Protein AF-A0AA86RVJ5-F1 (afdb_monomer)

Mean predicted aligned error: 21.69 Å

Secondary structure (DSSP, 8-state):
-HHHHHHHHHHHHHHHHHHHHHHHHHHHHHHHHHHHHHHHHHHHHHHHHHHHHHHHHHHHHHHHH-TT--SGGGHHHHHHHHHHHHHHHHHHHHHHHHHHHHHHHHHHHHHHHSB-TTT-PBPPHHHHHHHHHHHHHHHHHHHHHHHHHHHHHHHHHHHHHHHHTTHHHHHHHHHIIIIIHHHHHHHHHHHHHHHHHHHHHHHHHHHHHHHHHHHHHHHHHHHHHHHHHHHHHHHHHHHHHHHHHHHTTS---------HHHHHHHHHHHHHHHHHHHHHHHHHHHHHHHHHHHHHHHHHHHHHHHHHHHHHHHHHHHHHHHHHHHHHHHHHHHHHHHHHHHHHHHHHHHHHHHHHHHHHHHHHHHHHHHHHHHHHHHHHHHHHHHHHHHHHHHHHHHHHHTTHHHHHHHHHHHHHHHHHHHHHHHHHHHHHHHHHHHHHHHHHHHHHHHHHHHHHHHHHHHHHHHHHHHHHHHHHHHHHHHTT-HHHHHHHHHHHHHHHHHHHHHHHHHHHHHHHHHHHHHHHHHHTTSTT-TTGGGTTTTSSS----

Foldseek 3Di:
DLVVLVVVLVVLVVVLVVLVVVLVVLVVVLVVLVVVLVVLVVVLVVLVVLLVVLQVVLVVLCCVLDVPDDGDVCLVVVLVVLVVQLVVLVVVLVVLVVVLVVLVVQLVCCVPPQAGPPPRHHHDPVRSVVSNVVSVVSNVVSVVVSVVSVVSNVVSVVSSVSSVVSVVSSVVSCCSVPPVSVVSVVVSVVSVVVSVVSVVVSVVSVVVSVVSVVVSVVSVVVNVVVVVVVVVVVVVVVVVVVVVVVVVPPPDDDDDDDDDVCCVVCVVVVVVVVVVVVVVVVVVVVVVVVVVVVVVVVVVVVVVVVVVVVVVVVVVVVVVVVVVVVVVVVVVVVVVVVVVVVVVVVVVVVVVVVVVVVVVVVVVVVVVVVVVVVVVVVVVVVVVVVVVVVVVVVVVVVCVVVVVVVVVVVVVVVVVVVVVVVVVVVVVVVVVVVVVVVVVVVVVVVVVVVVVVVVVVVVVVVVVVVVVVVVVVVVVVVVCVVVVHPVRVVVVVVVVVVVVVVVVVVVVVVVVVVVVVVVVVVVVVPPVPDPPPPPPVPVVVPPPVPDDD

pLDDT: mean 85.98, std 12.73, range [36.84, 97.69]

Organism: NCBI:txid92480

Solvent-accessible surface area (backbone atoms only — not comparable to full-atom values): 29505 Å² total; per-residue (Å²): 113,64,70,59,53,56,50,48,52,53,51,44,48,52,50,43,52,51,45,51,50,53,43,55,52,42,50,49,52,40,52,51,42,53,52,51,48,51,52,48,51,52,49,49,54,49,52,53,51,49,41,52,52,46,49,52,51,52,40,53,50,42,40,74,76,35,82,83,58,81,55,72,88,45,48,66,59,51,46,51,54,33,46,52,51,21,51,54,32,44,50,53,33,52,53,53,51,55,57,50,66,47,39,61,58,44,44,52,45,32,73,75,67,42,24,39,80,87,75,65,47,73,48,52,77,71,54,45,54,52,47,43,53,49,40,53,54,49,43,57,56,47,51,56,53,44,53,52,35,49,51,52,24,49,50,31,43,52,54,30,52,61,50,56,66,45,46,65,58,49,52,51,37,50,44,40,67,72,45,51,49,56,50,52,52,50,52,46,48,52,50,49,54,53,35,51,56,46,44,52,53,39,51,53,46,50,53,52,47,52,51,46,48,52,53,40,55,54,53,58,64,48,49,61,61,45,56,51,49,55,51,52,51,52,55,50,56,58,51,51,57,57,51,57,68,55,60,75,74,70,81,85,83,91,87,83,91,78,59,72,68,63,45,49,53,51,46,53,51,50,46,54,51,45,55,52,50,47,53,52,49,52,51,50,52,49,52,48,52,51,53,53,50,50,51,50,52,50,50,54,52,50,53,51,53,52,50,52,50,52,53,51,50,53,50,51,56,50,49,53,54,52,50,55,50,51,52,52,53,49,51,52,50,54,51,50,58,50,49,52,49,52,52,53,62,59,44,50,58,52,52,55,49,51,52,50,52,52,51,53,50,52,51,50,52,53,52,51,50,49,54,50,52,52,52,52,50,51,52,51,51,52,49,54,51,49,53,52,51,49,55,51,50,51,52,52,47,50,44,59,76,66,37,49,68,59,56,49,50,54,51,51,52,52,48,54,51,52,51,52,50,51,53,51,52,52,51,52,50,51,50,52,51,52,50,51,50,54,50,51,54,52,52,53,51,48,53,53,50,50,51,55,50,52,52,50,51,50,50,52,51,54,48,50,53,50,52,50,53,49,50,51,49,51,51,52,50,50,50,41,53,73,69,54,30,73,70,46,54,48,49,50,54,47,49,56,52,54,50,53,55,46,54,53,48,51,54,54,45,51,52,50,52,52,57,50,53,56,49,57,58,58,56,60,66,59,66,78,69,55,90,86,71,79,78,63,84,67,66,68,75,73,74,72,84,79,79,80,134

Structure (mmCIF, N/CA/C/O backbone):
data_AF-A0AA86RVJ5-F1
#
_entry.id   AF-A0AA86RVJ5-F1
#
loop_
_atom_site.group_PDB
_atom_site.id
_atom_site.type_symbol
_atom_site.label_atom_id
_atom_site.label_alt_id
_atom_site.label_comp_id
_atom_site.label_asym_id
_atom_site.label_entity_id
_atom_site.label_seq_id
_atom_site.pdbx_PDB_ins_code
_atom_site.Cartn_x
_atom_site.Cartn_y
_atom_site.Cartn_z
_atom_site.occupancy
_atom_site.B_iso_or_equiv
_atom_site.auth_seq_id
_atom_site.auth_comp_id
_atom_site.auth_asym_id
_atom_site.auth_atom_id
_atom_site.pdbx_PDB_model_num
ATOM 1 N N . MET A 1 1 ? -32.710 -2.689 75.695 1.00 66.62 1 MET A N 1
ATOM 2 C CA . MET A 1 1 ? -32.736 -1.596 74.693 1.00 66.62 1 MET A CA 1
ATOM 3 C C . MET A 1 1 ? -31.325 -1.223 74.228 1.00 66.62 1 MET A C 1
ATOM 5 O O . MET A 1 1 ? -31.089 -1.134 73.028 1.00 66.62 1 MET A O 1
ATOM 9 N N . ARG A 1 2 ? -30.359 -1.137 75.152 1.00 70.94 2 ARG A N 1
ATOM 10 C CA . ARG A 1 2 ? -28.934 -0.854 74.899 1.00 70.94 2 ARG A CA 1
ATOM 11 C C . ARG A 1 2 ? -28.243 -1.689 73.807 1.00 70.94 2 ARG A C 1
ATOM 13 O O . ARG A 1 2 ? -27.522 -1.133 72.984 1.00 70.94 2 ARG A O 1
ATOM 20 N N . PHE A 1 3 ? -28.495 -2.999 73.742 1.00 75.50 3 PHE A N 1
ATOM 21 C CA . PHE A 1 3 ? -27.914 -3.865 72.701 1.00 75.50 3 PHE A CA 1
ATOM 22 C C . PHE A 1 3 ? -28.355 -3.494 71.273 1.00 75.50 3 PHE A C 1
ATOM 24 O O . PHE A 1 3 ? -27.535 -3.541 70.361 1.00 75.50 3 PHE A O 1
ATOM 31 N N . MET A 1 4 ? -29.616 -3.090 71.073 1.00 75.38 4 MET A N 1
ATOM 32 C CA . MET A 1 4 ? -30.132 -2.738 69.741 1.00 75.38 4 MET A CA 1
ATOM 33 C C . MET A 1 4 ? -29.538 -1.428 69.215 1.00 75.38 4 MET A C 1
ATOM 35 O O . MET A 1 4 ? -29.175 -1.355 68.044 1.00 75.38 4 MET A O 1
ATOM 39 N N . ILE A 1 5 ? -29.382 -0.415 70.072 1.00 79.69 5 ILE A N 1
ATOM 40 C CA . ILE A 1 5 ? -28.789 0.872 69.670 1.00 79.69 5 ILE A CA 1
ATOM 41 C C . ILE A 1 5 ? -27.290 0.728 69.408 1.00 79.69 5 ILE A C 1
ATOM 43 O O . ILE A 1 5 ? -26.804 1.224 68.400 1.00 79.69 5 ILE A O 1
ATOM 47 N N . SER A 1 6 ? -26.566 -0.036 70.234 1.00 78.12 6 SER A N 1
ATOM 48 C CA . SER A 1 6 ? -25.143 -0.308 69.988 1.00 78.12 6 SER A CA 1
ATOM 49 C C . SER A 1 6 ? -24.905 -1.050 68.666 1.00 78.12 6 SER A C 1
ATOM 51 O O . SER A 1 6 ? -23.944 -0.757 67.955 1.00 78.12 6 SER A O 1
ATOM 53 N N . TRP A 1 7 ? -25.787 -1.990 68.311 1.00 82.06 7 TRP A N 1
ATOM 54 C CA . TRP A 1 7 ? -25.731 -2.671 67.018 1.00 82.06 7 TRP A CA 1
ATOM 55 C C . TRP A 1 7 ? -26.059 -1.722 65.856 1.00 82.06 7 TRP A C 1
ATOM 57 O O . TRP A 1 7 ? -25.345 -1.727 64.856 1.00 82.06 7 TRP A O 1
ATOM 67 N N . SER A 1 8 ? -27.056 -0.848 66.025 1.00 82.06 8 SER A N 1
ATOM 68 C CA . SER A 1 8 ? -27.448 0.149 65.018 1.00 82.06 8 SER A CA 1
ATOM 69 C C . SER A 1 8 ? -26.344 1.189 64.762 1.00 82.06 8 SER A C 1
ATOM 71 O O . SER A 1 8 ? -26.022 1.435 63.606 1.00 82.06 8 SER A O 1
ATOM 73 N N . CYS A 1 9 ? -25.675 1.716 65.801 1.00 83.31 9 CYS A N 1
ATOM 74 C CA . CYS A 1 9 ? -24.499 2.593 65.645 1.00 83.31 9 CYS A CA 1
ATOM 75 C C . CYS A 1 9 ? -23.386 1.921 64.828 1.00 83.31 9 CYS A C 1
ATOM 77 O O . CYS A 1 9 ? -22.781 2.548 63.963 1.00 83.31 9 CYS A O 1
ATOM 79 N N . LYS A 1 10 ? -23.100 0.638 65.093 1.00 85.69 10 LYS A N 1
ATOM 80 C CA . LYS A 1 10 ? -22.055 -0.100 64.364 1.00 85.69 10 LYS A CA 1
ATOM 81 C C . LYS A 1 10 ? -22.429 -0.341 62.905 1.00 85.69 10 LYS A C 1
ATOM 83 O O . LYS A 1 10 ? -21.561 -0.230 62.048 1.00 85.69 10 LYS A O 1
ATOM 88 N N . ALA A 1 11 ? -23.689 -0.677 62.635 1.00 87.44 11 ALA A N 1
ATOM 89 C CA . ALA A 1 11 ? -24.176 -0.919 61.282 1.00 87.44 11 ALA A CA 1
ATOM 90 C C . ALA A 1 11 ? -24.135 0.364 60.435 1.00 87.44 11 ALA A C 1
ATOM 92 O O . ALA A 1 11 ? -23.497 0.372 59.386 1.00 87.44 11 ALA A O 1
ATOM 93 N N . VAL A 1 12 ? -24.716 1.460 60.937 1.00 88.88 12 VAL A N 1
ATOM 94 C CA . VAL A 1 12 ? -24.748 2.753 60.229 1.00 88.88 12 VAL A CA 1
ATOM 95 C C . VAL A 1 12 ? -23.345 3.360 60.105 1.00 88.88 12 VAL A C 1
ATOM 97 O O . VAL A 1 12 ? -23.015 3.959 59.087 1.00 88.88 12 VAL A O 1
ATOM 100 N N . GLY A 1 13 ? -22.477 3.169 61.106 1.00 88.06 13 GLY A N 1
ATOM 101 C CA . GLY A 1 13 ? -21.074 3.585 61.031 1.00 88.06 13 GLY A CA 1
ATOM 102 C C . GLY A 1 13 ? -20.292 2.856 59.933 1.00 88.06 13 GLY A C 1
ATOM 103 O O . GLY A 1 13 ? -19.602 3.501 59.151 1.00 88.06 13 GLY A O 1
ATOM 104 N N . ALA A 1 14 ? -20.440 1.531 59.831 1.00 90.38 14 ALA A N 1
ATOM 105 C CA . ALA A 1 14 ? -19.785 0.747 58.783 1.00 90.38 14 ALA A CA 1
ATOM 106 C C . ALA A 1 14 ? -20.300 1.102 57.378 1.00 90.38 14 ALA A C 1
ATOM 108 O O . ALA A 1 14 ? -19.511 1.185 56.439 1.00 90.38 14 ALA A O 1
ATOM 109 N N . GLU A 1 15 ? -21.607 1.342 57.241 1.00 91.31 15 GLU A N 1
ATOM 110 C CA . GLU A 1 15 ? -22.220 1.798 55.990 1.00 91.31 15 GLU A CA 1
ATOM 111 C C . GLU A 1 15 ? -21.708 3.188 55.584 1.00 91.31 15 GLU A C 1
ATOM 113 O O . GLU A 1 15 ? -21.301 3.384 54.440 1.00 91.31 15 GLU A O 1
ATOM 118 N N . PHE A 1 16 ? -21.634 4.131 56.529 1.00 93.00 16 PHE A N 1
ATOM 119 C CA . PHE A 1 16 ? -21.064 5.457 56.290 1.00 93.00 16 PHE A CA 1
ATOM 120 C C . PHE A 1 16 ? -19.606 5.382 55.818 1.00 93.00 16 PHE A C 1
ATOM 122 O O . PHE A 1 16 ? -19.236 6.065 54.864 1.00 93.00 16 PHE A O 1
ATOM 129 N N . ASP A 1 17 ? -18.777 4.560 56.465 1.00 92.00 17 ASP A N 1
ATOM 130 C CA . ASP A 1 17 ? -17.363 4.425 56.109 1.00 92.00 17 ASP A CA 1
ATOM 131 C C . ASP A 1 17 ? -17.173 3.807 54.710 1.00 92.00 17 ASP A C 1
ATOM 133 O O . ASP A 1 17 ? -16.330 4.285 53.945 1.00 92.00 17 ASP A O 1
ATOM 137 N N . ASP A 1 18 ? -17.982 2.807 54.340 1.00 93.00 18 ASP A N 1
ATOM 138 C CA . ASP A 1 18 ? -17.985 2.207 52.996 1.00 93.00 18 ASP A CA 1
ATOM 139 C C . ASP A 1 18 ? -18.416 3.214 51.915 1.00 93.00 18 ASP A C 1
ATOM 141 O O . ASP A 1 18 ? -17.727 3.391 50.905 1.00 93.00 18 ASP A O 1
ATOM 145 N N . LEU A 1 19 ? -19.512 3.946 52.142 1.00 93.38 19 LEU A N 1
ATOM 146 C CA . LEU A 1 19 ? -19.972 4.999 51.230 1.00 93.38 19 LEU A CA 1
ATOM 147 C C . LEU A 1 19 ? -18.958 6.141 51.101 1.00 93.38 19 LEU A C 1
ATOM 149 O O . LEU A 1 19 ? -18.742 6.654 50.005 1.00 93.38 19 LEU A O 1
ATOM 153 N N . ASN A 1 20 ? -18.294 6.520 52.192 1.00 92.94 20 ASN A N 1
ATOM 154 C CA . ASN A 1 20 ? -17.265 7.556 52.179 1.00 92.94 20 ASN A CA 1
ATOM 155 C C . ASN A 1 20 ? -16.010 7.106 51.407 1.00 92.94 20 ASN A C 1
ATOM 157 O O . ASN A 1 20 ? -15.363 7.920 50.745 1.00 92.94 20 ASN A O 1
ATOM 161 N N . ALA A 1 21 ? -15.664 5.814 51.449 1.00 93.75 21 ALA A N 1
ATOM 162 C CA . ALA A 1 21 ? -14.607 5.254 50.610 1.00 93.75 21 ALA A CA 1
ATOM 163 C C . ALA A 1 21 ? -14.988 5.307 49.120 1.00 93.75 21 ALA A C 1
ATOM 165 O O . ALA A 1 21 ? -14.213 5.826 48.315 1.00 93.75 21 ALA A O 1
ATOM 166 N N . LYS A 1 22 ? -16.210 4.876 48.772 1.00 93.19 22 LYS A N 1
ATOM 167 C CA . LYS A 1 22 ? -16.748 4.950 47.400 1.00 93.19 22 LYS A CA 1
ATOM 168 C C . LYS A 1 22 ? -16.792 6.380 46.865 1.00 93.19 22 LYS A C 1
ATOM 170 O O . LYS A 1 22 ? -16.386 6.610 45.731 1.00 93.19 22 LYS A O 1
ATOM 175 N N . TYR A 1 23 ? -17.212 7.340 47.691 1.00 95.12 23 TYR A N 1
ATOM 176 C CA . TYR A 1 23 ? -17.193 8.765 47.354 1.00 95.12 23 TYR A CA 1
ATOM 177 C C . TYR A 1 23 ? -15.784 9.232 46.967 1.00 95.12 23 TYR A C 1
ATOM 179 O O . TYR A 1 23 ? -15.597 9.831 45.912 1.00 95.12 23 TYR A O 1
ATOM 187 N N . ARG A 1 24 ? -14.768 8.915 47.783 1.00 94.19 24 ARG A N 1
ATOM 188 C CA . ARG A 1 24 ? -13.378 9.319 47.507 1.00 94.19 24 ARG A CA 1
ATOM 189 C C . ARG A 1 24 ? -12.820 8.691 46.238 1.00 94.19 24 ARG A C 1
ATOM 191 O O . ARG A 1 24 ? -11.986 9.304 45.578 1.00 94.19 24 ARG A O 1
ATOM 198 N N . ASP A 1 25 ? -13.213 7.464 45.921 1.00 93.38 25 ASP A N 1
ATOM 199 C CA . ASP A 1 25 ? -12.760 6.803 44.699 1.00 93.38 25 ASP A CA 1
ATOM 200 C C . ASP A 1 25 ? -13.448 7.391 43.460 1.00 93.38 25 ASP A C 1
ATOM 202 O O . ASP A 1 25 ? -12.757 7.726 42.497 1.00 93.38 25 ASP A O 1
ATOM 206 N N . ALA A 1 26 ? -14.755 7.659 43.523 1.00 93.19 26 ALA A N 1
ATOM 207 C CA . ALA A 1 26 ? -15.473 8.384 42.473 1.00 93.19 26 ALA A CA 1
ATOM 208 C C . ALA A 1 26 ? -14.917 9.811 42.266 1.00 93.19 26 ALA A C 1
ATOM 210 O O . ALA A 1 26 ? -14.714 10.247 41.133 1.00 93.19 26 ALA A O 1
ATOM 211 N N . GLU A 1 27 ? -14.565 10.516 43.344 1.00 95.12 27 GLU A N 1
ATOM 212 C CA . GLU A 1 27 ? -13.930 11.839 43.288 1.00 95.12 27 GLU A CA 1
ATOM 213 C C . GLU A 1 27 ? -12.563 11.787 42.580 1.00 95.12 27 GLU A C 1
ATOM 215 O O . GLU A 1 27 ? -12.226 12.675 41.791 1.00 95.12 27 GLU A O 1
ATOM 220 N N . LYS A 1 28 ? -11.760 10.737 42.803 1.00 95.06 28 LYS A N 1
ATOM 221 C CA . LYS A 1 28 ? -10.492 10.543 42.075 1.00 95.06 28 LYS A CA 1
ATOM 222 C C . LYS A 1 28 ? -10.716 10.289 40.586 1.00 95.06 28 LYS A C 1
ATOM 224 O O . LYS A 1 28 ? -9.938 10.802 39.783 1.00 95.06 28 LYS A O 1
ATOM 229 N N . GLU A 1 29 ? -11.733 9.508 40.218 1.00 93.62 29 GLU A N 1
ATOM 230 C CA . GLU A 1 29 ? -12.071 9.243 38.812 1.00 93.62 29 GLU A CA 1
ATOM 231 C C . GLU A 1 29 ? -12.434 10.539 38.077 1.00 93.62 29 GLU A C 1
ATOM 233 O O . GLU A 1 29 ? -11.849 10.834 37.032 1.00 93.62 29 GLU A O 1
ATOM 238 N N . VAL A 1 30 ? -13.310 11.361 38.666 1.00 95.81 30 VAL A N 1
ATOM 239 C CA . VAL A 1 30 ? -13.690 12.672 38.111 1.00 95.81 30 VAL A CA 1
ATOM 240 C C . VAL A 1 30 ? -12.469 13.586 37.971 1.00 95.81 30 VAL A C 1
ATOM 242 O O . VAL A 1 30 ? -12.247 14.166 36.907 1.00 95.81 30 VAL A O 1
ATOM 245 N N . ASN A 1 31 ? -11.618 13.667 38.999 1.00 95.19 31 ASN A N 1
ATOM 246 C CA . ASN A 1 31 ? -10.388 14.463 38.942 1.00 95.19 31 ASN A CA 1
ATOM 247 C C . ASN A 1 31 ? -9.426 13.980 37.841 1.00 95.19 31 ASN A C 1
ATOM 249 O O . ASN A 1 31 ? -8.791 14.791 37.164 1.00 95.19 31 ASN A O 1
ATOM 253 N N . MET A 1 32 ? -9.317 12.666 37.628 1.00 95.31 32 MET A N 1
ATOM 254 C CA . MET A 1 32 ? -8.486 12.102 36.563 1.00 95.31 32 MET A CA 1
ATOM 255 C C . MET A 1 32 ? -9.021 12.472 35.175 1.00 95.31 32 MET A C 1
ATOM 257 O O . MET A 1 32 ? -8.237 12.863 34.306 1.00 95.31 32 MET A O 1
ATOM 261 N N . LEU A 1 33 ? -10.338 12.381 34.964 1.00 95.19 33 LEU A N 1
ATOM 262 C CA . LEU A 1 33 ? -10.978 12.803 33.714 1.00 95.19 33 LEU A CA 1
ATOM 263 C C . LEU A 1 33 ? -10.793 14.303 33.472 1.00 95.19 33 LEU A C 1
ATOM 265 O O . LEU A 1 33 ? -10.443 14.705 32.363 1.00 95.19 33 LEU A O 1
ATOM 269 N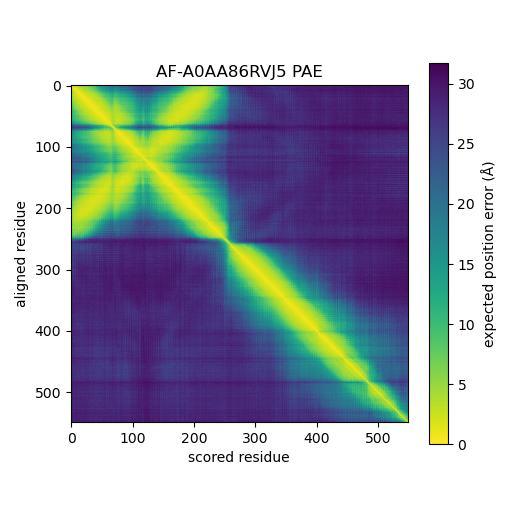 N . GLN A 1 34 ? -10.905 15.128 34.514 1.00 96.06 34 GLN A N 1
ATOM 270 C CA . GLN A 1 34 ? -10.667 16.566 34.418 1.00 96.06 34 GLN A CA 1
ATOM 271 C C . GLN A 1 34 ? -9.236 16.895 33.959 1.00 96.06 34 GLN A C 1
ATOM 273 O O . GLN A 1 34 ? -9.052 17.760 33.099 1.00 96.06 34 GLN A O 1
ATOM 278 N N . ILE A 1 35 ? -8.221 16.194 34.481 1.00 95.81 35 ILE A N 1
ATOM 279 C CA . ILE A 1 35 ? -6.825 16.359 34.041 1.00 95.81 35 ILE A CA 1
ATOM 280 C C . ILE A 1 35 ? -6.674 15.952 32.569 1.00 95.81 35 ILE A C 1
ATOM 282 O O . ILE A 1 35 ? -6.123 16.722 31.781 1.00 95.81 35 ILE A O 1
ATOM 286 N N . LYS A 1 36 ? -7.227 14.801 32.162 1.00 95.88 36 LYS A N 1
ATOM 287 C CA . LYS A 1 36 ? -7.194 14.349 30.757 1.00 95.88 36 LYS A CA 1
ATOM 288 C C . LYS A 1 36 ? -7.854 15.357 29.815 1.00 95.88 36 LYS A C 1
ATOM 290 O O . LYS A 1 36 ? -7.294 15.693 28.776 1.00 95.88 36 LYS A O 1
ATOM 295 N N . ILE A 1 37 ? -9.007 15.910 30.193 1.00 96.31 37 ILE A N 1
ATOM 296 C CA . ILE A 1 37 ? -9.697 16.956 29.424 1.00 96.31 37 ILE A CA 1
ATOM 297 C C . ILE A 1 37 ? -8.816 18.202 29.271 1.00 96.31 37 ILE A C 1
ATOM 299 O O . ILE A 1 37 ? -8.792 18.813 28.200 1.00 96.31 37 ILE A O 1
ATOM 303 N N . GLN A 1 38 ? -8.085 18.606 30.314 1.00 95.44 38 GLN A N 1
ATOM 304 C CA . GLN A 1 38 ? -7.151 19.734 30.228 1.00 95.44 38 GLN A CA 1
ATOM 305 C C . GLN A 1 38 ? -5.976 19.437 29.287 1.00 95.44 38 GLN A C 1
ATOM 307 O O . GLN A 1 38 ? -5.598 20.302 28.492 1.00 95.44 38 GLN A O 1
ATOM 312 N N . GLU A 1 39 ? -5.427 18.224 29.329 1.00 95.50 39 GLU A N 1
ATOM 313 C CA . GLU A 1 39 ? -4.355 17.783 28.431 1.00 95.50 39 GLU A CA 1
ATOM 314 C C . GLU A 1 39 ? -4.808 17.770 26.966 1.00 95.50 39 GLU A C 1
ATOM 316 O O . GLU A 1 39 ? -4.144 18.366 26.108 1.00 95.50 39 GLU A O 1
ATOM 321 N N . VAL A 1 40 ? -5.973 17.176 26.683 1.00 95.94 40 VAL A N 1
ATOM 322 C CA . VAL A 1 40 ? -6.557 17.120 25.336 1.00 95.94 40 VAL A CA 1
ATOM 323 C C . VAL A 1 40 ? -6.886 18.528 24.833 1.00 95.94 40 VAL A C 1
ATOM 325 O O . VAL A 1 40 ? -6.488 18.875 23.722 1.00 95.94 40 VAL A O 1
ATOM 328 N N . ASN A 1 41 ? -7.478 19.404 25.652 1.00 95.50 41 ASN A N 1
ATOM 329 C CA . ASN A 1 41 ? -7.665 20.821 25.298 1.00 95.50 41 ASN A CA 1
ATOM 330 C C . ASN A 1 41 ? -6.337 21.533 24.986 1.00 95.50 41 ASN A C 1
ATOM 332 O O . ASN A 1 41 ? -6.246 22.327 24.044 1.00 95.50 41 ASN A O 1
ATOM 336 N N . GLY A 1 42 ? -5.291 21.248 25.765 1.00 96.00 42 GLY A N 1
ATOM 337 C CA . GLY A 1 42 ? -3.947 21.762 25.524 1.00 96.00 42 GLY A CA 1
ATOM 338 C C . GLY A 1 42 ? -3.390 21.308 24.173 1.00 96.00 42 GLY A C 1
ATOM 339 O O . GLY A 1 42 ? -2.836 22.124 23.429 1.00 96.00 42 GLY A O 1
ATOM 340 N N . SER A 1 43 ? -3.574 20.031 23.826 1.00 94.62 43 SER A N 1
ATOM 341 C CA . SER A 1 43 ? -3.193 19.478 22.522 1.00 94.62 43 SER A CA 1
ATOM 342 C C . SER A 1 43 ? -3.985 20.121 21.378 1.00 94.62 43 SER A C 1
ATOM 344 O O . SER A 1 43 ? -3.387 20.595 20.411 1.00 94.62 43 SER A O 1
ATOM 346 N N . LEU A 1 44 ? -5.300 20.286 21.541 1.00 96.19 44 LEU A N 1
ATOM 347 C CA . LEU A 1 44 ? -6.186 20.905 20.561 1.00 96.19 44 LEU A CA 1
ATOM 348 C C . LEU A 1 44 ? -5.788 22.359 20.278 1.00 96.19 44 LEU A C 1
ATOM 350 O O . LEU A 1 44 ? -5.711 22.773 19.121 1.00 96.19 44 LEU A O 1
ATOM 354 N N . SER A 1 45 ? -5.454 23.129 21.319 1.00 95.81 45 SER A N 1
ATOM 355 C CA . SER A 1 45 ? -4.937 24.495 21.169 1.00 95.81 45 SER A CA 1
ATOM 356 C C . SER A 1 45 ? -3.609 24.530 20.402 1.00 95.81 45 SER A C 1
ATOM 358 O O . SER A 1 45 ? -3.391 25.424 19.578 1.00 95.81 45 SER A O 1
ATOM 360 N N . ARG A 1 46 ? -2.715 23.556 20.632 1.00 95.38 46 ARG A N 1
ATOM 361 C CA . ARG A 1 46 ? -1.464 23.428 19.864 1.00 95.38 46 ARG A CA 1
ATOM 362 C C . ARG A 1 46 ? -1.743 23.097 18.399 1.00 95.38 46 ARG A C 1
ATOM 364 O O . ARG A 1 46 ? -1.158 23.752 17.542 1.00 95.38 46 ARG A O 1
ATOM 371 N N . HIS A 1 47 ? -2.649 22.162 18.111 1.00 95.31 47 HIS A N 1
ATOM 372 C CA . HIS A 1 47 ? -3.028 21.807 16.740 1.00 95.31 47 HIS A CA 1
ATOM 373 C C . HIS A 1 47 ? -3.623 22.995 15.979 1.00 95.31 47 HIS A C 1
ATOM 375 O O . HIS A 1 47 ? -3.207 23.263 14.856 1.00 95.31 47 HIS A O 1
ATOM 381 N N . HIS A 1 48 ? -4.505 23.775 16.610 1.00 94.44 48 HIS A N 1
ATOM 382 C CA . HIS A 1 48 ? -5.047 25.003 16.021 1.00 94.44 48 HIS A CA 1
ATOM 383 C C . HIS A 1 48 ? -3.963 26.052 15.731 1.00 94.44 48 HIS A C 1
ATOM 385 O O . HIS A 1 48 ? -3.961 26.669 14.665 1.00 94.44 48 HIS A O 1
ATOM 391 N N . LYS A 1 49 ? -3.010 26.250 16.654 1.00 95.62 49 LYS A N 1
ATOM 392 C CA . LYS A 1 49 ? -1.872 27.160 16.434 1.00 95.62 49 LYS A CA 1
ATOM 393 C C . LYS A 1 49 ? -0.969 26.682 15.296 1.00 95.62 49 LYS A C 1
ATOM 395 O O . LYS A 1 49 ? -0.525 27.510 14.503 1.00 95.62 49 LYS A O 1
ATOM 400 N N . ASP A 1 50 ? -0.710 25.378 15.212 1.00 94.69 50 ASP A N 1
ATOM 401 C CA . ASP A 1 50 ? 0.095 24.780 14.143 1.00 94.69 50 ASP A CA 1
ATOM 402 C C . ASP A 1 50 ? -0.593 24.949 12.779 1.00 94.69 50 ASP A C 1
ATOM 404 O O . ASP A 1 50 ? 0.012 25.488 11.850 1.00 94.69 50 ASP A O 1
ATOM 408 N N . LEU A 1 51 ? -1.889 24.620 12.694 1.00 95.00 51 LEU A N 1
ATOM 409 C CA . LEU A 1 51 ? -2.728 24.831 11.512 1.00 95.00 51 LEU A CA 1
ATOM 410 C C . LEU A 1 51 ? -2.645 26.280 11.010 1.00 95.00 51 LEU A C 1
ATOM 412 O O . LEU A 1 51 ? -2.372 26.527 9.835 1.00 95.00 51 LEU A O 1
ATOM 416 N N . GLU A 1 52 ? -2.834 27.242 11.910 1.00 93.75 52 GLU A N 1
ATOM 417 C CA . GLU A 1 52 ? -2.810 28.665 11.585 1.00 93.75 52 GLU A CA 1
ATOM 418 C C . GLU A 1 52 ? -1.402 29.143 11.181 1.00 93.75 52 GLU A C 1
ATOM 420 O O . GLU A 1 52 ? -1.250 29.942 10.256 1.00 93.75 52 GLU A O 1
ATOM 425 N N . SER A 1 53 ? -0.344 28.628 11.815 1.00 93.56 53 SER A N 1
ATOM 426 C CA . SER A 1 53 ? 1.038 28.964 11.448 1.00 93.56 53 SER A CA 1
ATOM 427 C C . SER A 1 53 ? 1.397 28.487 10.035 1.00 93.56 53 SER A C 1
ATOM 429 O O . SER A 1 53 ? 1.988 29.238 9.255 1.00 93.56 53 SER A O 1
ATOM 431 N N . ARG A 1 54 ? 0.964 27.274 9.670 1.00 93.44 54 ARG A N 1
ATOM 432 C CA . ARG A 1 54 ? 1.154 26.682 8.338 1.00 93.44 54 ARG A CA 1
ATOM 433 C C . ARG A 1 54 ? 0.338 27.409 7.286 1.00 93.44 54 ARG A C 1
ATOM 435 O O . ARG A 1 54 ? 0.864 27.693 6.213 1.00 93.44 54 ARG A O 1
ATOM 442 N N . LYS A 1 55 ? -0.904 27.776 7.614 1.00 92.00 55 LYS A N 1
ATOM 443 C CA . LYS A 1 55 ? -1.756 28.606 6.759 1.00 92.00 55 LYS A CA 1
ATOM 444 C C . LYS A 1 55 ? -1.047 29.909 6.392 1.00 92.00 55 LYS A C 1
ATOM 446 O O . LYS A 1 55 ? -0.839 30.175 5.212 1.00 92.00 55 LYS A O 1
ATOM 451 N N . ARG A 1 56 ? -0.578 30.664 7.394 1.00 91.00 56 ARG A N 1
ATOM 452 C CA . ARG A 1 56 ? 0.150 31.925 7.172 1.00 91.00 56 ARG A CA 1
ATOM 453 C C . ARG A 1 56 ? 1.446 31.730 6.392 1.00 91.00 56 ARG A C 1
ATOM 455 O O . ARG A 1 56 ? 1.788 32.570 5.564 1.00 91.00 56 ARG A O 1
ATOM 462 N N . PHE A 1 57 ? 2.172 30.640 6.641 1.00 91.56 57 PHE A N 1
ATOM 463 C CA . PHE A 1 57 ? 3.387 30.323 5.893 1.00 91.56 57 PHE A CA 1
ATOM 464 C C . PHE A 1 57 ? 3.094 30.099 4.404 1.00 91.56 57 PHE A C 1
ATOM 466 O O . PHE A 1 57 ? 3.757 30.696 3.554 1.00 91.56 57 PHE A O 1
ATOM 473 N N . ILE A 1 58 ? 2.084 29.285 4.084 1.00 90.25 58 ILE A N 1
ATOM 474 C CA . ILE A 1 58 ? 1.675 29.010 2.703 1.00 90.25 58 ILE A CA 1
ATOM 475 C C . ILE A 1 58 ? 1.151 30.290 2.042 1.00 90.25 58 ILE A C 1
ATOM 477 O O . ILE A 1 58 ? 1.586 30.613 0.941 1.00 90.25 58 ILE A O 1
ATOM 481 N N . GLU A 1 59 ? 0.286 31.057 2.709 1.00 89.75 59 GLU A N 1
ATOM 482 C CA . GLU A 1 59 ? -0.252 32.321 2.184 1.00 89.75 59 GLU A CA 1
ATOM 483 C C . GLU A 1 59 ? 0.850 33.352 1.913 1.00 89.75 59 GLU A C 1
ATOM 485 O O . GLU A 1 59 ? 0.883 33.944 0.836 1.00 89.75 59 GLU A O 1
ATOM 490 N N . SER A 1 60 ? 1.805 33.519 2.834 1.00 89.62 60 SER A N 1
ATOM 491 C CA . SER A 1 60 ? 2.948 34.420 2.647 1.00 89.62 60 SER A CA 1
ATOM 492 C C . SER A 1 60 ? 3.817 34.002 1.458 1.00 89.62 60 SER A C 1
ATOM 494 O O . SER A 1 60 ? 4.244 34.848 0.667 1.00 89.62 60 SER A O 1
ATOM 496 N N . LYS A 1 61 ? 4.060 32.695 1.291 1.00 87.88 61 LYS A N 1
ATOM 497 C CA . LYS A 1 61 ? 4.824 32.179 0.150 1.00 87.88 61 LYS A CA 1
ATOM 498 C C . LYS A 1 61 ? 4.059 32.319 -1.160 1.00 87.88 61 LYS A C 1
ATOM 500 O O . LYS A 1 61 ? 4.662 32.741 -2.143 1.00 87.88 61 LYS A O 1
ATOM 505 N N . LEU A 1 62 ? 2.755 32.060 -1.169 1.00 87.94 62 LEU A N 1
ATOM 506 C CA . LEU A 1 62 ? 1.911 32.266 -2.343 1.00 87.94 62 LEU A CA 1
ATOM 507 C C . LEU A 1 62 ? 1.893 33.731 -2.769 1.00 87.94 62 LEU A C 1
ATOM 509 O O . LEU A 1 62 ? 2.141 34.000 -3.935 1.00 87.94 62 LEU A O 1
ATOM 513 N N . GLN A 1 63 ? 1.721 34.668 -1.835 1.00 86.44 63 GLN A N 1
ATOM 514 C CA . GLN A 1 63 ? 1.776 36.105 -2.127 1.00 86.44 63 GLN A CA 1
ATOM 515 C C . GLN A 1 63 ? 3.140 36.550 -2.669 1.00 86.44 63 GLN A C 1
ATOM 517 O O . GLN A 1 63 ? 3.203 37.440 -3.513 1.00 86.44 63 GLN A O 1
ATOM 522 N N . SER A 1 64 ? 4.236 35.939 -2.200 1.00 86.12 64 SER A N 1
ATOM 523 C CA . SER A 1 64 ? 5.582 36.250 -2.703 1.00 86.12 64 SER A CA 1
ATOM 524 C C . SER A 1 64 ? 5.847 35.731 -4.120 1.00 86.12 64 SER A C 1
ATOM 526 O O . SER A 1 64 ? 6.678 36.299 -4.823 1.00 86.12 64 SER A O 1
ATOM 528 N N . LEU A 1 65 ? 5.165 34.654 -4.524 1.00 83.19 65 LEU A N 1
ATOM 529 C CA . LEU A 1 65 ? 5.342 33.999 -5.824 1.00 83.19 65 LEU A CA 1
ATOM 530 C C . LEU A 1 65 ? 4.348 34.515 -6.865 1.00 83.19 65 LEU A C 1
ATOM 532 O O . LEU A 1 65 ? 4.709 34.696 -8.025 1.00 83.19 65 LEU A O 1
ATOM 536 N N . ASP A 1 66 ? 3.118 34.791 -6.443 1.00 76.25 66 ASP A N 1
ATOM 537 C CA . ASP A 1 66 ? 2.053 35.309 -7.284 1.00 76.25 66 ASP A CA 1
ATOM 538 C C . ASP A 1 66 ? 1.210 36.324 -6.502 1.00 76.25 66 ASP A C 1
ATOM 540 O O . ASP A 1 66 ? 0.392 35.988 -5.643 1.00 76.25 66 ASP A O 1
ATOM 544 N N . GLN A 1 67 ? 1.405 37.599 -6.831 1.00 72.12 67 GLN A N 1
ATOM 545 C CA . GLN A 1 67 ? 0.752 38.723 -6.165 1.00 72.12 67 GLN A CA 1
ATOM 546 C C . GLN A 1 67 ? -0.767 38.773 -6.427 1.00 72.12 67 GLN A C 1
ATOM 548 O O . GLN A 1 67 ? -1.480 39.504 -5.744 1.00 72.12 67 GLN A O 1
ATOM 553 N N . GLN A 1 68 ? -1.270 37.996 -7.397 1.00 68.38 68 GLN A N 1
ATOM 554 C CA . GLN A 1 68 ? -2.699 37.864 -7.708 1.00 68.38 68 GLN A CA 1
ATOM 555 C C . GLN A 1 68 ? -3.373 36.707 -6.948 1.00 68.38 68 GLN A C 1
ATOM 557 O O . GLN A 1 68 ? -4.601 36.578 -6.964 1.00 68.38 68 GLN A O 1
ATOM 562 N N . CYS A 1 69 ? -2.592 35.870 -6.262 1.00 65.62 69 CYS A N 1
ATOM 563 C CA . CYS A 1 69 ? -3.087 34.697 -5.561 1.00 65.62 69 CYS A CA 1
ATOM 564 C C . CYS A 1 69 ? -3.776 35.098 -4.245 1.00 65.62 69 CYS A C 1
ATOM 566 O O . CYS A 1 69 ? -3.139 35.525 -3.280 1.00 65.62 69 CYS A O 1
ATOM 568 N N . SER A 1 70 ? -5.105 34.979 -4.217 1.00 60.25 70 SER A N 1
ATOM 569 C CA . SER A 1 70 ? -5.944 35.375 -3.082 1.00 60.25 70 SER A CA 1
ATOM 570 C C . SER A 1 70 ? -6.377 34.139 -2.292 1.00 60.25 70 SER A C 1
ATOM 572 O O . SER A 1 70 ? -7.464 33.607 -2.499 1.00 60.25 70 SER A O 1
ATOM 574 N N . GLY A 1 71 ? -5.518 33.681 -1.383 1.00 68.50 71 GLY A N 1
ATOM 575 C CA . GLY A 1 71 ? -5.887 32.721 -0.339 1.00 68.50 71 GLY A CA 1
ATOM 576 C C . GLY A 1 71 ? -5.564 31.255 -0.635 1.00 68.50 71 GLY A C 1
ATOM 577 O O . GLY A 1 71 ? -5.366 30.838 -1.778 1.00 68.50 71 GLY A O 1
ATOM 578 N N . LEU A 1 72 ? -5.507 30.472 0.444 1.00 77.25 72 LEU A N 1
ATOM 579 C CA . LEU A 1 72 ? -5.028 29.088 0.474 1.00 77.25 72 LEU A CA 1
ATOM 580 C C . LEU A 1 72 ? -5.781 28.131 -0.471 1.00 77.25 72 LEU A C 1
ATOM 582 O O . LEU A 1 72 ? -5.182 27.211 -1.027 1.00 77.25 72 LEU A O 1
ATOM 586 N N . ASP A 1 73 ? -7.073 28.374 -0.696 1.00 77.25 73 ASP A N 1
ATOM 587 C CA . ASP A 1 73 ? -7.936 27.538 -1.544 1.00 77.25 73 ASP A CA 1
ATOM 588 C C . ASP A 1 73 ? -7.542 27.582 -3.026 1.00 77.25 73 ASP A C 1
ATOM 590 O O . ASP A 1 73 ? -7.838 26.666 -3.795 1.00 77.25 73 ASP A O 1
ATOM 594 N N . SER A 1 74 ? -6.816 28.624 -3.436 1.00 81.81 74 SER A N 1
ATOM 595 C CA . SER A 1 74 ? -6.304 28.748 -4.799 1.00 81.81 74 SER A CA 1
ATOM 596 C C . SER A 1 74 ? -4.966 28.033 -5.020 1.00 81.81 74 SER A C 1
ATOM 598 O O . SER A 1 74 ? -4.561 27.888 -6.174 1.00 81.81 74 SER A O 1
ATOM 600 N N . TYR A 1 75 ? -4.313 27.511 -3.967 1.00 88.50 75 TYR A N 1
ATOM 601 C CA . TYR A 1 75 ? -2.989 26.875 -4.056 1.00 88.50 75 TYR A CA 1
ATOM 602 C C . TYR A 1 75 ? -2.926 25.775 -5.121 1.00 88.50 75 TYR A C 1
ATOM 604 O O . TYR A 1 75 ? -2.077 25.829 -6.010 1.00 88.50 75 TYR A O 1
ATOM 612 N N . LEU A 1 76 ? -3.848 24.807 -5.072 1.00 88.94 76 LEU A N 1
ATOM 613 C CA . LEU A 1 76 ? -3.862 23.677 -6.009 1.00 88.94 76 LEU A CA 1
ATOM 614 C C . LEU A 1 76 ? -4.056 24.141 -7.457 1.00 88.94 76 LEU A C 1
ATOM 616 O O . LEU A 1 76 ? -3.408 23.633 -8.370 1.00 88.94 76 LEU A O 1
ATOM 620 N N . LYS A 1 77 ? -4.902 25.155 -7.665 1.00 88.00 77 LYS A N 1
ATOM 621 C CA . LYS A 1 77 ? -5.145 25.741 -8.987 1.00 88.00 77 LYS A CA 1
ATOM 622 C C . LYS A 1 77 ? -3.908 26.473 -9.511 1.00 88.00 77 LYS A C 1
ATOM 624 O O . LYS A 1 77 ? -3.574 26.352 -10.688 1.00 88.00 77 LYS A O 1
ATOM 629 N N . VAL A 1 78 ? -3.212 27.208 -8.644 1.00 88.75 78 VAL A N 1
ATOM 630 C CA . VAL A 1 78 ? -1.977 27.916 -9.000 1.00 88.75 78 VAL A CA 1
ATOM 631 C C . VAL A 1 78 ? -0.847 26.933 -9.295 1.00 88.75 78 VAL A C 1
ATOM 633 O O . VAL A 1 78 ? -0.158 27.105 -10.302 1.00 88.75 78 VAL A O 1
ATOM 636 N N . LEU A 1 79 ? -0.706 25.867 -8.503 1.00 90.62 79 LEU A N 1
ATOM 637 C CA . LEU A 1 79 ? 0.266 24.800 -8.742 1.00 90.62 79 LEU A CA 1
ATOM 638 C C . LEU A 1 79 ? 0.056 24.145 -10.114 1.00 90.62 79 LEU A C 1
ATOM 640 O O . LEU A 1 79 ? 1.012 24.048 -10.886 1.00 90.62 79 LEU A O 1
ATOM 644 N N . GLU A 1 80 ? -1.182 23.765 -10.450 1.00 90.62 80 GLU A N 1
ATOM 645 C CA . GLU A 1 80 ? -1.479 23.143 -11.747 1.00 90.62 80 GLU A CA 1
ATOM 646 C C . GLU A 1 80 ? -1.263 24.128 -12.905 1.00 90.62 80 GLU A C 1
ATOM 648 O O . GLU A 1 80 ? -0.593 23.798 -13.879 1.00 90.62 80 GLU A O 1
ATOM 653 N N . SER A 1 81 ? -1.695 25.387 -12.768 1.00 90.56 81 SER A N 1
ATOM 654 C CA . SER A 1 81 ? -1.444 26.404 -13.802 1.00 90.56 81 SER A CA 1
ATOM 655 C C . SER A 1 81 ? 0.054 26.674 -14.025 1.00 90.56 81 SER A C 1
ATOM 657 O O . SER A 1 81 ? 0.492 26.941 -15.145 1.00 90.56 81 SER A O 1
ATOM 659 N N . SER A 1 82 ? 0.868 26.589 -12.967 1.00 91.06 82 SER A N 1
ATOM 660 C CA . SER A 1 82 ? 2.324 26.737 -13.045 1.00 91.06 82 SER A CA 1
ATOM 661 C C . SER A 1 82 ? 2.969 25.532 -13.737 1.00 91.06 82 SER A C 1
ATOM 663 O O . SER A 1 82 ? 3.876 25.696 -14.554 1.00 91.06 82 SER A O 1
ATOM 665 N N . LYS A 1 83 ? 2.454 24.325 -13.474 1.00 93.38 83 LYS A N 1
ATOM 666 C CA . LYS A 1 83 ? 2.863 23.083 -14.139 1.00 93.38 83 LYS A CA 1
ATOM 667 C C . LYS A 1 83 ? 2.573 23.123 -15.639 1.00 93.38 83 LYS A C 1
ATOM 669 O O . LYS A 1 83 ? 3.471 22.858 -16.435 1.00 93.38 83 LYS A O 1
ATOM 674 N N . GLU A 1 84 ? 1.371 23.544 -16.026 1.00 93.81 84 GLU A N 1
ATOM 675 C CA . GLU A 1 84 ? 0.997 23.732 -17.431 1.00 93.81 84 GLU A CA 1
ATOM 676 C C . GLU A 1 84 ? 1.903 24.763 -18.120 1.00 93.81 84 GLU A C 1
ATOM 678 O O . GLU A 1 84 ? 2.439 24.502 -19.199 1.00 93.81 84 GLU A O 1
ATOM 683 N N . LYS A 1 85 ? 2.151 25.917 -17.480 1.00 92.31 85 LYS A N 1
ATOM 684 C CA . LYS A 1 85 ? 3.072 26.944 -18.003 1.00 92.31 85 LYS A CA 1
ATOM 685 C C . LYS A 1 85 ? 4.487 26.397 -18.207 1.00 92.31 85 LYS A C 1
ATOM 687 O O . LYS A 1 85 ? 5.088 26.658 -19.251 1.00 92.31 85 LYS A O 1
ATOM 692 N N . ARG A 1 86 ? 5.013 25.634 -17.244 1.00 95.12 86 ARG A N 1
ATOM 693 C CA . ARG A 1 86 ? 6.315 24.955 -17.348 1.00 95.12 86 ARG A CA 1
ATOM 694 C C . ARG A 1 86 ? 6.344 24.004 -18.540 1.00 95.12 86 ARG A C 1
ATOM 696 O O . ARG A 1 86 ? 7.285 24.066 -19.327 1.00 95.12 86 ARG A O 1
ATOM 703 N N . ASP A 1 87 ? 5.330 23.158 -18.693 1.00 94.50 87 ASP A N 1
ATOM 704 C CA . ASP A 1 87 ? 5.286 22.156 -19.762 1.00 94.50 87 ASP A CA 1
ATOM 705 C C . ASP A 1 87 ? 5.194 22.804 -21.146 1.00 94.50 87 ASP A C 1
ATOM 707 O O . ASP A 1 87 ? 5.935 22.427 -22.058 1.00 94.50 87 ASP A O 1
ATOM 711 N N . VAL A 1 88 ? 4.383 23.856 -21.283 1.00 94.88 88 VAL A N 1
ATOM 712 C CA . VAL A 1 88 ? 4.301 24.654 -22.513 1.00 94.88 88 VAL A CA 1
ATOM 713 C C . VAL A 1 88 ? 5.649 25.294 -22.848 1.00 94.88 88 VAL A C 1
ATOM 715 O O . VAL A 1 88 ? 6.099 25.202 -23.993 1.00 94.88 88 VAL A O 1
ATOM 718 N N . GLN A 1 89 ? 6.319 25.928 -21.880 1.00 92.81 89 GLN A N 1
ATOM 719 C CA . GLN A 1 89 ? 7.590 26.610 -22.143 1.00 92.81 89 GLN A CA 1
ATOM 720 C C . GLN A 1 89 ? 8.740 25.639 -22.417 1.00 92.81 89 GLN A C 1
ATOM 722 O O . GLN A 1 89 ? 9.518 25.854 -23.349 1.00 92.81 89 GLN A O 1
ATOM 727 N N . ARG A 1 90 ? 8.790 24.512 -21.699 1.00 93.38 90 ARG A N 1
ATOM 728 C CA . ARG A 1 90 ? 9.730 23.422 -21.981 1.00 93.38 90 ARG A CA 1
ATOM 729 C C . ARG A 1 90 ? 9.503 22.848 -23.379 1.00 93.38 90 ARG A C 1
ATOM 731 O O . ARG A 1 90 ? 10.466 22.636 -24.112 1.00 93.38 90 ARG A O 1
ATOM 738 N N . SER A 1 91 ? 8.249 22.638 -23.782 1.00 94.44 91 SER A N 1
ATOM 739 C CA . SER A 1 91 ? 7.922 22.159 -25.129 1.00 94.44 91 SER A CA 1
ATOM 740 C C . SER A 1 91 ? 8.368 23.146 -26.209 1.00 94.44 91 SER A C 1
ATOM 742 O O . SER A 1 91 ? 8.978 22.730 -27.193 1.00 94.44 91 SER A O 1
ATOM 744 N N . LYS A 1 92 ? 8.105 24.450 -26.039 1.00 93.31 92 LYS A N 1
ATOM 745 C CA . LYS A 1 92 ? 8.554 25.490 -26.983 1.00 93.31 92 LYS A CA 1
ATOM 746 C C . LYS A 1 92 ? 10.075 25.515 -27.116 1.00 93.31 92 LYS A C 1
ATOM 748 O O . LYS A 1 92 ? 10.581 25.564 -28.236 1.00 93.31 92 LYS A O 1
ATOM 753 N N . TYR A 1 93 ? 10.789 25.444 -25.992 1.00 93.56 93 TYR A N 1
ATOM 754 C CA . TYR A 1 93 ? 12.247 25.368 -25.974 1.00 93.56 93 TYR A CA 1
ATOM 755 C C . TYR A 1 93 ? 12.759 24.126 -26.716 1.00 93.56 93 TYR A C 1
ATOM 757 O O . TYR A 1 93 ? 13.582 24.259 -27.617 1.00 93.56 93 TYR A O 1
ATOM 765 N N . ASN A 1 94 ? 12.221 22.940 -26.412 1.00 91.94 94 ASN A N 1
ATOM 766 C CA . ASN A 1 94 ? 12.641 21.684 -27.038 1.00 91.94 94 ASN A CA 1
ATOM 767 C C . ASN A 1 94 ? 12.401 21.675 -28.557 1.00 91.94 94 ASN A C 1
ATOM 769 O O . ASN A 1 94 ? 13.258 21.222 -29.311 1.00 91.94 94 ASN A O 1
ATOM 773 N N . ILE A 1 95 ? 11.261 22.203 -29.021 1.00 91.50 95 ILE A N 1
ATOM 774 C CA . ILE A 1 95 ? 10.962 22.325 -30.457 1.00 91.50 95 ILE A CA 1
ATOM 775 C C . ILE A 1 95 ? 11.955 23.279 -31.134 1.00 91.50 95 ILE A C 1
ATOM 777 O O . ILE A 1 95 ? 12.485 22.968 -32.202 1.00 91.50 95 ILE A O 1
ATOM 781 N N . ALA A 1 96 ? 12.226 24.433 -30.517 1.00 90.19 96 ALA A N 1
ATOM 782 C CA . ALA A 1 96 ? 13.161 25.414 -31.056 1.00 90.19 96 ALA A CA 1
ATOM 783 C C . ALA A 1 96 ? 14.606 24.885 -31.092 1.00 90.19 96 ALA A C 1
ATOM 785 O O . ALA A 1 96 ? 15.301 25.099 -32.087 1.00 90.19 96 ALA A O 1
ATOM 786 N N . ASP A 1 97 ? 15.048 24.168 -30.053 1.00 90.44 97 ASP A N 1
ATOM 787 C CA . ASP A 1 97 ? 16.373 23.541 -30.025 1.00 90.44 97 ASP A CA 1
ATOM 788 C C . ASP A 1 97 ? 16.486 22.416 -31.058 1.00 90.44 97 ASP A C 1
ATOM 790 O O . ASP A 1 97 ? 17.448 22.393 -31.824 1.00 90.44 97 ASP A O 1
ATOM 794 N N . GLY A 1 98 ? 15.471 21.553 -31.173 1.00 89.31 98 GLY A N 1
ATOM 795 C CA . GLY A 1 98 ? 15.421 20.516 -32.204 1.00 89.31 98 GLY A CA 1
ATOM 796 C C . GLY A 1 98 ? 15.535 21.097 -33.616 1.00 89.31 98 GLY A C 1
ATOM 797 O O . GLY A 1 98 ? 16.365 20.651 -34.404 1.00 89.31 98 GLY A O 1
ATOM 798 N N . MET A 1 99 ? 14.781 22.159 -33.923 1.00 87.88 99 MET A N 1
ATOM 799 C CA . MET A 1 99 ? 14.886 22.861 -35.210 1.00 87.88 99 MET A CA 1
ATOM 800 C C . MET A 1 99 ? 16.288 23.446 -35.433 1.00 87.88 99 MET A C 1
ATOM 802 O O . MET A 1 99 ? 16.831 23.347 -36.533 1.00 87.88 99 MET A O 1
ATOM 806 N N . ARG A 1 100 ? 16.896 24.034 -34.396 1.00 87.75 100 ARG A N 1
ATOM 807 C CA . ARG A 1 100 ? 18.239 24.619 -34.481 1.00 87.75 100 ARG A CA 1
ATOM 808 C C . ARG A 1 100 ? 19.308 23.566 -34.775 1.00 87.75 100 ARG A C 1
ATOM 810 O O . ARG A 1 100 ? 20.196 23.817 -35.588 1.00 87.75 100 ARG A O 1
ATOM 817 N N . GLN A 1 101 ? 19.220 22.399 -34.136 1.00 87.88 101 GLN A N 1
ATOM 818 C CA . GLN A 1 101 ? 20.161 21.292 -34.329 1.00 87.88 101 GLN A CA 1
ATOM 819 C C . GLN A 1 101 ? 20.161 20.755 -35.769 1.00 87.88 101 GLN A C 1
ATOM 821 O O . GLN A 1 101 ? 21.170 20.203 -36.199 1.00 87.88 101 GLN A O 1
ATOM 826 N N . MET A 1 102 ? 19.087 20.970 -36.539 1.00 88.19 102 MET A N 1
ATOM 827 C CA . MET A 1 102 ? 18.996 20.546 -37.942 1.00 88.19 102 MET A CA 1
ATOM 828 C C . MET A 1 102 ? 19.729 21.475 -38.923 1.00 88.19 102 MET A C 1
ATOM 830 O O . MET A 1 102 ? 20.080 21.037 -40.019 1.00 88.19 102 MET A O 1
ATOM 834 N N . PHE A 1 103 ? 20.002 22.736 -38.559 1.00 89.12 103 PHE A N 1
ATOM 835 C CA . PHE A 1 103 ? 20.600 23.703 -39.491 1.00 89.12 103 PHE A CA 1
ATOM 836 C C . PHE A 1 103 ? 22.039 23.352 -39.903 1.00 89.12 103 PHE A C 1
ATOM 838 O O . PHE A 1 103 ? 22.375 23.478 -41.079 1.00 89.12 103 PHE A O 1
ATOM 845 N N . ASP A 1 104 ? 22.874 22.877 -38.972 1.00 88.25 104 ASP A N 1
ATOM 846 C CA . ASP A 1 104 ? 24.270 22.503 -39.257 1.00 88.25 104 ASP A CA 1
ATOM 847 C C . ASP A 1 104 ? 24.378 21.224 -40.122 1.00 88.25 104 ASP A C 1
ATOM 849 O O . ASP A 1 104 ? 25.055 21.257 -41.153 1.00 88.25 104 ASP A O 1
ATOM 853 N N . PRO A 1 105 ? 23.652 20.123 -39.831 1.00 90.56 105 PRO A N 1
ATOM 854 C CA . PRO A 1 105 ? 23.564 18.975 -40.735 1.00 90.56 105 PRO A CA 1
ATOM 855 C C . PRO A 1 105 ? 23.079 19.338 -42.143 1.00 90.56 105 PRO A C 1
ATOM 857 O O . PRO A 1 105 ? 23.651 18.864 -43.125 1.00 90.56 105 PRO A O 1
ATOM 860 N N . PHE A 1 106 ? 22.063 20.200 -42.266 1.00 90.75 106 PHE A N 1
ATOM 861 C CA . PHE A 1 106 ? 21.554 20.633 -43.571 1.00 90.75 106 PHE A CA 1
ATOM 862 C C . PHE A 1 106 ? 22.577 21.447 -44.364 1.00 90.75 106 PHE A C 1
ATOM 864 O O . PHE A 1 106 ? 22.695 21.255 -45.575 1.00 90.75 106 PHE A O 1
ATOM 871 N N . GLU A 1 107 ? 23.344 22.316 -43.703 1.00 90.75 107 GLU A N 1
ATOM 872 C CA . GLU A 1 107 ? 24.458 23.024 -44.340 1.00 90.75 107 GLU A CA 1
ATOM 873 C C . GLU A 1 107 ? 25.534 22.044 -44.834 1.00 90.75 107 GLU A C 1
ATOM 875 O O . GLU A 1 107 ? 25.961 22.133 -45.988 1.00 90.75 107 GLU A O 1
ATOM 880 N N . ARG A 1 108 ? 25.939 21.075 -44.000 1.00 90.75 108 ARG A N 1
ATOM 881 C CA . ARG A 1 108 ? 26.967 20.083 -44.359 1.00 90.75 108 ARG A CA 1
ATOM 882 C C . ARG A 1 108 ? 26.556 19.217 -45.548 1.00 90.75 108 ARG A C 1
ATOM 884 O O . ARG A 1 108 ? 27.367 19.005 -46.445 1.00 90.75 108 ARG A O 1
ATOM 891 N N . VAL A 1 109 ? 25.312 18.734 -45.577 1.00 90.31 109 VAL A N 1
ATOM 892 C CA . VAL A 1 109 ? 24.802 17.902 -46.682 1.00 90.31 109 VAL A CA 1
ATOM 893 C C . VAL A 1 109 ? 24.741 18.700 -47.984 1.00 90.31 109 VAL A C 1
ATOM 895 O O . VAL A 1 109 ? 25.200 18.198 -49.010 1.00 90.31 109 VAL A O 1
ATOM 898 N N . ALA A 1 110 ? 24.261 19.948 -47.934 1.00 89.50 110 ALA A N 1
ATOM 899 C CA . ALA A 1 110 ? 24.210 20.821 -49.105 1.00 89.50 110 ALA A CA 1
ATOM 900 C C . ALA A 1 110 ? 25.610 21.101 -49.684 1.00 89.50 110 ALA A C 1
ATOM 902 O O . ALA A 1 110 ? 25.774 21.041 -50.897 1.00 89.50 110 ALA A O 1
ATOM 903 N N . ARG A 1 111 ? 26.623 21.328 -48.831 1.00 90.06 111 ARG A N 1
ATOM 904 C CA . ARG A 1 111 ? 28.019 21.565 -49.250 1.00 90.06 111 ARG A CA 1
ATOM 905 C C . ARG A 1 111 ? 28.738 20.316 -49.767 1.00 90.06 111 ARG A C 1
ATOM 907 O O . ARG A 1 111 ? 29.601 20.435 -50.626 1.00 90.06 111 ARG A O 1
ATOM 914 N N . ALA A 1 112 ? 28.435 19.139 -49.217 1.00 91.25 112 ALA A N 1
ATOM 915 C CA . ALA A 1 112 ? 29.132 17.898 -49.564 1.00 91.25 112 ALA A CA 1
ATOM 916 C C . ALA A 1 112 ? 28.574 17.218 -50.824 1.00 91.25 112 ALA A C 1
ATOM 918 O O . ALA A 1 112 ? 29.329 16.585 -51.557 1.00 91.25 112 ALA A O 1
ATOM 919 N N . HIS A 1 113 ? 27.264 17.325 -51.060 1.00 90.44 113 HIS A N 1
ATOM 920 C CA . HIS A 1 113 ? 26.582 16.594 -52.133 1.00 90.44 113 HIS A CA 1
ATOM 921 C C . HIS A 1 113 ? 25.924 17.507 -53.174 1.00 90.44 113 HIS A C 1
ATOM 923 O O . HIS A 1 113 ? 25.393 16.998 -54.156 1.00 90.44 113 HIS A O 1
ATOM 929 N N . HIS A 1 114 ? 25.942 18.831 -52.979 1.00 90.94 114 HIS A N 1
ATOM 930 C CA . HIS A 1 114 ? 25.340 19.817 -53.888 1.00 90.94 114 HIS A CA 1
ATOM 931 C C . HIS A 1 114 ? 23.849 19.556 -54.183 1.00 90.94 114 HIS A C 1
ATOM 933 O O . HIS A 1 114 ? 23.356 19.835 -55.275 1.00 90.94 114 HIS A O 1
ATOM 939 N N . VAL A 1 115 ? 23.110 19.016 -53.206 1.00 90.44 115 VAL A N 1
ATOM 940 C CA . VAL A 1 115 ? 21.673 18.696 -53.299 1.00 90.44 115 VAL A CA 1
ATOM 941 C C . VAL A 1 115 ? 20.905 19.228 -52.091 1.00 90.44 115 VAL A C 1
ATOM 943 O O . VAL A 1 115 ? 21.460 19.418 -51.006 1.00 90.44 115 VAL A O 1
ATOM 946 N N . CYS A 1 116 ? 19.602 19.448 -52.257 1.00 89.69 116 CYS A N 1
ATOM 947 C CA . CYS A 1 116 ? 18.710 19.832 -51.173 1.00 89.69 116 CYS A CA 1
ATOM 948 C C . CYS A 1 116 ? 18.535 18.680 -50.164 1.00 89.69 116 CYS A C 1
ATOM 950 O O . CYS A 1 116 ? 18.047 17.623 -50.557 1.00 89.69 116 CYS A O 1
ATOM 952 N N . PRO A 1 117 ? 18.802 18.880 -48.858 1.00 88.38 117 PRO A N 1
ATOM 953 C CA . PRO A 1 117 ? 18.645 17.827 -47.846 1.00 88.38 117 PRO A CA 1
ATOM 954 C C . PRO A 1 117 ? 17.204 17.329 -47.632 1.00 88.38 117 PRO A C 1
ATOM 956 O O . PRO A 1 117 ? 17.010 16.310 -46.982 1.00 88.38 117 PRO A O 1
ATOM 959 N N . CYS A 1 118 ? 16.195 18.055 -48.130 1.00 88.62 118 CYS A N 1
ATOM 960 C CA . CYS A 1 118 ? 14.783 17.717 -47.923 1.00 88.62 118 CYS A CA 1
ATOM 961 C C . CYS A 1 118 ? 14.134 17.015 -49.123 1.00 88.62 118 CYS A C 1
ATOM 963 O O . CYS A 1 118 ? 13.224 16.217 -48.935 1.00 88.62 118 CYS A O 1
ATOM 965 N N . CYS A 1 119 ? 14.537 17.357 -50.350 1.00 92.12 119 CYS A N 1
ATOM 966 C CA . CYS A 1 119 ? 13.925 16.829 -51.576 1.00 92.12 119 CYS A CA 1
ATOM 967 C C . CYS A 1 119 ? 14.937 16.271 -52.582 1.00 92.12 119 CYS A C 1
ATOM 969 O O . CYS A 1 119 ? 14.551 15.937 -53.697 1.00 92.12 119 CYS A O 1
ATOM 971 N N . GLU A 1 120 ? 16.223 16.234 -52.218 1.00 87.69 120 GLU A N 1
ATOM 972 C CA . GLU A 1 120 ? 17.336 15.666 -52.997 1.00 87.69 120 GLU A CA 1
ATOM 973 C C . GLU A 1 120 ? 17.567 16.315 -54.373 1.00 87.69 120 GLU A C 1
ATOM 975 O O . GLU A 1 120 ? 18.406 15.872 -55.156 1.00 87.69 120 GLU A O 1
ATOM 980 N N . ARG A 1 121 ? 16.879 17.427 -54.665 1.00 94.25 121 ARG A N 1
ATOM 981 C CA . ARG A 1 121 ? 17.073 18.200 -55.895 1.00 94.25 121 ARG A CA 1
ATOM 982 C C . ARG A 1 121 ? 18.496 18.783 -55.936 1.00 94.25 121 ARG A C 1
ATOM 984 O O . ARG A 1 121 ? 18.870 19.453 -54.970 1.00 94.25 121 ARG A O 1
ATOM 991 N N . PRO A 1 122 ? 19.246 18.633 -57.041 1.00 90.19 122 PRO A N 1
ATOM 992 C CA . PRO A 1 122 ? 20.537 19.293 -57.223 1.00 90.19 122 PRO A CA 1
ATOM 993 C C . PRO A 1 122 ? 20.423 20.817 -57.137 1.00 90.19 122 PRO A C 1
ATOM 995 O O . PRO A 1 122 ? 19.441 21.400 -57.606 1.00 90.19 122 PRO A O 1
ATOM 998 N N . PHE A 1 123 ? 21.426 21.457 -56.545 1.00 92.12 123 PHE A N 1
ATOM 999 C CA . PHE A 1 123 ? 21.561 22.908 -56.519 1.00 92.12 123 PHE A CA 1
ATOM 1000 C C . PHE A 1 123 ? 22.383 23.404 -57.705 1.00 92.12 123 PHE A C 1
ATOM 1002 O O . PHE A 1 123 ? 23.346 22.764 -58.129 1.00 92.12 123 PHE A O 1
ATOM 1009 N N . SER A 1 124 ? 22.046 24.592 -58.205 1.00 91.19 124 SER A N 1
ATOM 1010 C CA . SER A 1 124 ? 23.033 25.395 -58.926 1.00 91.19 124 SER A CA 1
ATOM 1011 C C . SER A 1 124 ? 24.017 26.044 -57.932 1.00 91.19 124 SER A C 1
ATOM 1013 O O . SER A 1 124 ? 23.664 26.235 -56.764 1.00 91.19 124 SER A O 1
ATOM 1015 N N . PRO A 1 125 ? 25.228 26.445 -58.365 1.00 85.69 125 PRO A N 1
ATOM 1016 C CA . PRO A 1 125 ? 26.207 27.089 -57.482 1.00 85.69 125 PRO A CA 1
ATOM 1017 C C . PRO A 1 125 ? 25.663 28.334 -56.755 1.00 85.69 125 PRO A C 1
ATOM 1019 O O . PRO A 1 125 ? 25.911 28.533 -55.568 1.00 85.69 125 PRO A O 1
ATOM 1022 N N . GLU A 1 126 ? 24.850 29.146 -57.438 1.00 87.94 126 GLU A N 1
ATOM 1023 C CA . GLU A 1 126 ? 24.216 30.336 -56.854 1.00 87.94 126 GLU A CA 1
ATOM 1024 C C . GLU A 1 126 ? 23.080 29.983 -55.878 1.00 87.94 126 GLU A C 1
ATOM 1026 O O . GLU A 1 126 ? 22.865 30.673 -54.877 1.00 87.94 126 GLU A O 1
ATOM 1031 N N . GLU A 1 127 ? 22.327 28.913 -56.150 1.00 89.06 127 GLU A N 1
ATOM 1032 C CA . GLU A 1 127 ? 21.258 28.437 -55.269 1.00 89.06 127 GLU A CA 1
ATOM 1033 C C . GLU A 1 127 ? 21.814 27.832 -53.973 1.00 89.06 127 GLU A C 1
ATOM 1035 O O . GLU A 1 127 ? 21.252 28.077 -52.902 1.00 89.06 127 GLU A O 1
ATOM 1040 N N . GLU A 1 128 ? 22.923 27.093 -54.053 1.00 89.62 128 GLU A N 1
ATOM 1041 C CA . GLU A 1 128 ? 23.615 26.509 -52.900 1.00 89.62 128 GLU A CA 1
ATOM 1042 C C . GLU A 1 128 ? 24.110 27.595 -51.939 1.00 89.62 128 GLU A C 1
ATOM 1044 O O . GLU A 1 128 ? 23.806 27.558 -50.743 1.00 89.62 128 GLU A O 1
ATOM 1049 N N . ASP A 1 129 ? 24.822 28.604 -52.448 1.00 90.00 129 ASP A N 1
ATOM 1050 C CA . ASP A 1 129 ? 25.346 29.689 -51.615 1.00 90.00 129 ASP A CA 1
ATOM 1051 C C . ASP A 1 129 ? 24.220 30.504 -50.968 1.00 90.00 129 ASP A C 1
ATOM 1053 O O . ASP A 1 129 ? 24.296 30.864 -49.787 1.00 90.00 129 ASP A O 1
ATOM 1057 N N . ASN A 1 130 ? 23.125 30.738 -51.697 1.00 90.88 130 ASN A N 1
ATOM 1058 C CA . ASN A 1 130 ? 21.931 31.370 -51.143 1.00 90.88 130 ASN A CA 1
ATOM 1059 C C . ASN A 1 130 ? 21.254 30.505 -50.068 1.00 90.88 130 ASN A C 1
ATOM 1061 O O . ASN A 1 130 ? 20.784 31.043 -49.060 1.00 90.88 130 ASN A O 1
ATOM 1065 N N . PHE A 1 131 ? 21.202 29.182 -50.248 1.00 91.25 131 PHE A N 1
ATOM 1066 C CA . PHE A 1 131 ? 20.680 28.248 -49.251 1.00 91.25 131 PHE A CA 1
ATOM 1067 C C . PHE A 1 131 ? 21.534 28.265 -47.980 1.00 91.25 131 PHE A C 1
ATOM 1069 O O . PHE A 1 131 ? 21.000 28.501 -46.897 1.00 91.25 131 PHE A O 1
ATOM 1076 N N . VAL A 1 132 ? 22.856 28.124 -48.098 1.00 90.19 132 VAL A N 1
ATOM 1077 C CA . VAL A 1 132 ? 23.789 28.148 -46.959 1.00 90.19 132 VAL A CA 1
ATOM 1078 C C . VAL A 1 132 ? 23.731 29.489 -46.226 1.00 90.19 132 VAL A C 1
ATOM 1080 O O . VAL A 1 132 ? 23.643 29.526 -44.998 1.00 90.19 132 VAL A O 1
ATOM 1083 N N . LYS A 1 133 ? 23.683 30.610 -46.956 1.00 90.75 133 LYS A N 1
ATOM 1084 C CA . LYS A 1 133 ? 23.513 31.941 -46.355 1.00 90.75 133 LYS A CA 1
ATOM 1085 C C . LYS A 1 133 ? 22.205 32.043 -45.564 1.00 90.75 133 LYS A C 1
ATOM 1087 O O . LYS A 1 133 ? 22.209 32.576 -44.455 1.00 90.75 133 LYS A O 1
ATOM 1092 N N . LYS A 1 134 ? 21.098 31.497 -46.086 1.00 89.81 134 LYS A N 1
ATOM 1093 C CA . LYS A 1 134 ? 19.813 31.429 -45.366 1.00 89.81 134 LYS A CA 1
ATOM 1094 C C . LYS A 1 134 ? 19.904 30.550 -44.118 1.00 89.81 134 LYS A C 1
ATOM 1096 O O . LYS A 1 134 ? 19.416 30.982 -43.075 1.00 89.81 134 LYS A O 1
ATOM 1101 N N . GLN A 1 135 ? 20.552 29.384 -44.190 1.00 88.75 135 GLN A N 1
ATOM 1102 C CA . GLN A 1 135 ? 20.720 28.503 -43.028 1.00 88.75 135 GLN A CA 1
ATOM 1103 C C . GLN A 1 135 ? 21.551 29.162 -41.927 1.00 88.75 135 GLN A C 1
ATOM 1105 O O . GLN A 1 135 ? 21.133 29.156 -40.775 1.00 88.75 135 GLN A O 1
ATOM 1110 N N . ARG A 1 136 ? 22.651 29.844 -42.265 1.00 87.31 136 ARG A N 1
ATOM 1111 C CA . ARG A 1 136 ? 23.483 30.564 -41.284 1.00 87.31 136 ARG A CA 1
ATOM 1112 C C . ARG A 1 136 ? 22.745 31.723 -40.609 1.00 87.31 136 ARG A C 1
ATOM 1114 O O . ARG A 1 136 ? 22.830 31.880 -39.393 1.00 87.31 136 ARG A O 1
ATOM 1121 N N . VAL A 1 137 ? 21.974 32.510 -41.367 1.00 88.94 137 VAL A N 1
ATOM 1122 C CA . VAL A 1 137 ? 21.153 33.607 -40.813 1.00 88.94 137 VAL A CA 1
ATOM 1123 C C . VAL A 1 137 ? 20.031 33.064 -39.918 1.00 88.94 137 VAL A C 1
ATOM 1125 O O . VAL A 1 137 ? 19.762 33.616 -38.847 1.00 88.94 137 VAL A O 1
ATOM 1128 N N . LYS A 1 138 ? 19.382 31.964 -40.319 1.00 87.12 138 LYS A N 1
ATOM 1129 C CA . LYS A 1 138 ? 18.354 31.293 -39.509 1.00 87.12 138 LYS A CA 1
ATOM 1130 C C . LYS A 1 138 ? 18.945 30.644 -38.256 1.00 87.12 138 LYS A C 1
ATOM 1132 O O . LYS A 1 138 ? 18.374 30.807 -37.183 1.00 87.12 138 LYS A O 1
ATOM 1137 N N . ALA A 1 139 ? 20.124 30.035 -38.348 1.00 87.50 139 ALA A N 1
ATOM 1138 C CA . ALA A 1 139 ? 20.846 29.490 -37.204 1.00 87.50 139 ALA A CA 1
ATOM 1139 C C . ALA A 1 139 ? 21.204 30.591 -36.191 1.00 87.50 139 ALA A C 1
ATOM 1141 O O . ALA A 1 139 ? 20.878 30.460 -35.013 1.00 87.50 139 ALA A O 1
ATOM 1142 N N . ALA A 1 140 ? 21.765 31.716 -36.645 1.00 85.00 140 ALA A N 1
ATOM 1143 C CA . ALA A 1 140 ? 22.114 32.841 -35.775 1.00 85.00 140 ALA A CA 1
ATOM 1144 C C . ALA A 1 140 ? 20.886 33.492 -35.108 1.00 85.00 140 ALA A C 1
ATOM 1146 O O . ALA A 1 140 ? 20.887 33.710 -33.899 1.00 85.00 140 ALA A O 1
ATOM 1147 N N . SER A 1 141 ? 19.814 33.757 -35.865 1.00 86.31 141 SER A N 1
ATOM 1148 C CA . SER A 1 141 ? 18.575 34.322 -35.296 1.00 86.31 141 SER A CA 1
ATOM 1149 C C . SER A 1 141 ? 17.868 33.358 -34.334 1.00 86.31 141 SER A C 1
ATOM 1151 O O . SER A 1 141 ? 17.369 33.782 -33.292 1.00 86.31 141 SER A O 1
ATOM 1153 N N . SER A 1 142 ? 17.871 32.055 -34.633 1.00 86.25 142 SER A N 1
ATOM 1154 C CA . SER A 1 142 ? 17.299 31.034 -33.747 1.00 86.25 142 SER A CA 1
ATOM 1155 C C . SER A 1 142 ? 18.085 30.857 -32.444 1.00 86.25 142 SER A C 1
ATOM 1157 O O . SER A 1 142 ? 17.476 30.554 -31.424 1.00 86.25 142 SER A O 1
ATOM 1159 N N . ALA A 1 143 ? 19.401 31.101 -32.440 1.00 85.44 143 ALA A N 1
ATOM 1160 C CA . ALA A 1 143 ? 20.221 31.029 -31.233 1.00 85.44 143 ALA A CA 1
ATOM 1161 C C . ALA A 1 143 ? 19.839 32.105 -30.201 1.00 85.44 143 ALA A C 1
ATOM 1163 O O . ALA A 1 143 ? 19.789 31.814 -29.009 1.00 85.44 143 ALA A O 1
ATOM 1164 N N . GLU A 1 144 ? 19.522 33.327 -30.639 1.00 86.12 144 GLU A N 1
ATOM 1165 C CA . GLU A 1 144 ? 19.082 34.390 -29.726 1.00 86.12 144 GLU A CA 1
ATOM 1166 C C . GLU A 1 144 ? 17.672 34.121 -29.184 1.00 86.12 144 GLU A C 1
ATOM 1168 O O . GLU A 1 144 ? 17.439 34.189 -27.979 1.00 86.12 144 GLU A O 1
ATOM 1173 N N . HIS A 1 145 ? 16.752 33.690 -30.052 1.00 88.00 145 HIS A N 1
ATOM 1174 C CA . HIS A 1 145 ? 15.418 33.249 -29.637 1.00 88.00 145 HIS A CA 1
ATOM 1175 C C . HIS A 1 145 ? 15.475 32.059 -28.660 1.00 88.00 145 HIS A C 1
ATOM 1177 O O . HIS A 1 145 ? 14.704 31.991 -27.704 1.00 88.00 145 HIS A O 1
ATOM 1183 N N . MET A 1 146 ? 16.424 31.137 -28.851 1.00 90.19 146 MET A N 1
ATOM 1184 C CA . MET A 1 146 ? 16.643 30.006 -27.952 1.00 90.19 146 MET A CA 1
ATOM 1185 C C . MET A 1 146 ? 17.113 30.450 -26.566 1.00 90.19 146 MET A C 1
ATOM 1187 O O . MET A 1 146 ? 16.662 29.871 -25.584 1.00 90.19 146 MET A O 1
ATOM 1191 N N . LYS A 1 147 ? 17.967 31.478 -26.450 1.00 90.38 147 LYS A N 1
ATOM 1192 C CA . LYS A 1 147 ? 18.356 32.016 -25.133 1.00 90.38 147 LYS A CA 1
ATOM 1193 C C . LYS A 1 147 ? 17.148 32.561 -24.375 1.00 90.38 147 LYS A C 1
ATOM 1195 O O . LYS A 1 147 ? 17.013 32.281 -23.189 1.00 90.38 147 LYS A O 1
ATOM 1200 N N . VAL A 1 148 ? 16.259 33.285 -25.058 1.00 92.50 148 VAL A N 1
ATOM 1201 C CA . VAL A 1 148 ? 15.018 33.801 -24.456 1.00 92.50 148 VAL A CA 1
ATOM 1202 C C . VAL A 1 148 ? 14.139 32.646 -23.976 1.00 92.50 148 VAL A C 1
ATOM 1204 O O . VAL A 1 148 ? 13.774 32.606 -22.804 1.00 92.50 148 VAL A O 1
ATOM 1207 N N . LEU A 1 149 ? 13.884 31.650 -24.832 1.00 92.25 149 LEU A N 1
ATOM 1208 C CA . LEU A 1 149 ? 13.100 30.468 -24.457 1.00 92.25 149 LEU A CA 1
ATOM 1209 C C . LEU A 1 149 ? 13.752 29.638 -23.341 1.00 92.25 149 LEU A C 1
ATOM 1211 O O . LEU A 1 149 ? 13.044 29.080 -22.507 1.00 92.25 149 LEU A O 1
ATOM 1215 N N . ALA A 1 150 ? 15.084 29.559 -23.296 1.00 92.25 150 ALA A N 1
ATOM 1216 C CA . ALA A 1 150 ? 15.812 28.879 -22.228 1.00 92.25 150 ALA A CA 1
ATOM 1217 C C . ALA A 1 150 ? 15.590 29.577 -20.881 1.00 92.25 150 ALA A C 1
ATOM 1219 O O . ALA A 1 150 ? 15.307 28.917 -19.881 1.00 92.25 150 ALA A O 1
ATOM 1220 N N . VAL A 1 151 ? 15.672 30.913 -20.861 1.00 94.56 151 VAL A N 1
ATOM 1221 C CA . VAL A 1 151 ? 15.401 31.722 -19.667 1.00 94.56 151 VAL A CA 1
ATOM 1222 C C . VAL A 1 151 ? 13.938 31.585 -19.244 1.00 94.56 151 VAL A C 1
ATOM 1224 O O . VAL A 1 151 ? 13.674 31.333 -18.072 1.00 94.56 151 VAL A O 1
ATOM 1227 N N . GLU A 1 152 ? 12.983 31.672 -20.173 1.00 92.94 152 GLU A N 1
ATOM 1228 C CA . GLU A 1 152 ? 11.556 31.481 -19.874 1.00 92.94 152 GLU A CA 1
ATOM 1229 C C . GLU A 1 152 ? 11.258 30.081 -19.324 1.00 92.94 152 GLU A C 1
ATOM 1231 O O . GLU A 1 152 ? 10.564 29.952 -18.314 1.00 92.94 152 GLU A O 1
ATOM 1236 N N . SER A 1 153 ? 11.818 29.035 -19.939 1.00 93.00 153 SER A N 1
ATOM 1237 C CA . SER A 1 153 ? 11.670 27.656 -19.466 1.00 93.00 153 SER A CA 1
ATOM 1238 C C . SER A 1 153 ? 12.300 27.465 -18.086 1.00 93.00 153 SER A C 1
ATOM 1240 O O . SER A 1 153 ? 11.714 26.780 -17.250 1.00 93.00 153 SER A O 1
ATOM 1242 N N . SER A 1 154 ? 13.469 28.059 -17.828 1.00 94.75 154 SER A N 1
ATOM 1243 C CA . SER A 1 154 ? 14.136 27.991 -16.523 1.00 94.75 154 SER A CA 1
ATOM 1244 C C . SER A 1 154 ? 13.354 28.743 -15.445 1.00 94.75 154 SER A C 1
ATOM 1246 O O . SER A 1 154 ? 13.234 28.262 -14.319 1.00 94.75 154 SER A O 1
ATOM 1248 N N . ASN A 1 155 ? 12.793 29.906 -15.777 1.00 93.75 155 ASN A N 1
ATOM 1249 C CA . ASN A 1 155 ? 11.978 30.694 -14.856 1.00 93.75 155 ASN A CA 1
ATOM 1250 C C . ASN A 1 155 ? 10.671 29.969 -14.515 1.00 93.75 155 ASN A C 1
ATOM 1252 O O . ASN A 1 155 ? 10.313 29.887 -13.342 1.00 93.75 155 ASN A O 1
ATOM 1256 N N . ALA A 1 156 ? 9.991 29.393 -15.514 1.00 93.00 156 ALA A N 1
ATOM 1257 C CA . ALA A 1 156 ? 8.773 28.611 -15.302 1.00 93.00 156 ALA A CA 1
ATOM 1258 C C . ALA A 1 156 ? 9.036 27.340 -14.472 1.00 93.00 156 ALA A C 1
ATOM 1260 O O . ALA A 1 156 ? 8.254 27.017 -13.580 1.00 93.00 156 ALA A O 1
ATOM 1261 N N . GLU A 1 157 ? 10.159 26.653 -14.708 1.00 93.94 157 GLU A N 1
ATOM 1262 C CA . GLU A 1 157 ? 10.594 25.510 -13.896 1.00 93.94 157 GLU A CA 1
ATOM 1263 C C . GLU A 1 157 ? 10.877 25.916 -12.445 1.00 93.94 157 GLU A C 1
ATOM 1265 O O . GLU A 1 157 ? 10.357 25.290 -11.525 1.00 93.94 157 GLU A O 1
ATOM 1270 N N . SER A 1 158 ? 11.656 26.980 -12.229 1.00 93.94 158 SER A N 1
ATOM 1271 C CA . SER A 1 158 ? 11.971 27.486 -10.887 1.00 93.94 158 SER A CA 1
ATOM 1272 C C . SER A 1 158 ? 10.703 27.875 -10.121 1.00 93.94 158 SER A C 1
ATOM 1274 O O . SER A 1 158 ? 10.531 27.491 -8.963 1.00 93.94 158 SER A O 1
ATOM 1276 N N . HIS A 1 159 ? 9.774 28.565 -10.787 1.00 91.69 159 HIS A N 1
ATOM 1277 C CA . HIS A 1 159 ? 8.490 28.954 -10.212 1.00 91.69 159 HIS A CA 1
ATOM 1278 C C . HIS A 1 159 ? 7.639 27.734 -9.823 1.00 91.69 159 HIS A C 1
ATOM 1280 O O . HIS A 1 159 ? 7.123 27.665 -8.706 1.00 91.69 159 HIS A O 1
ATOM 1286 N N . TYR A 1 160 ? 7.542 26.727 -10.700 1.00 93.31 160 TYR A N 1
ATOM 1287 C CA . TYR A 1 160 ? 6.874 25.465 -10.379 1.00 93.31 160 TYR A CA 1
ATOM 1288 C C . TYR A 1 160 ? 7.534 24.763 -9.186 1.00 93.31 160 TYR A C 1
ATOM 1290 O O . TYR A 1 160 ? 6.841 24.415 -8.237 1.00 93.31 160 TYR A O 1
ATOM 1298 N N . GLN A 1 161 ? 8.861 24.615 -9.173 1.00 93.75 161 GLN A N 1
ATOM 1299 C CA . GLN A 1 161 ? 9.580 23.955 -8.077 1.00 93.75 161 GLN A CA 1
ATOM 1300 C C . GLN A 1 161 ? 9.399 24.666 -6.731 1.00 93.75 161 GLN A C 1
ATOM 1302 O O . GLN A 1 161 ? 9.338 24.016 -5.688 1.00 93.75 161 GLN A O 1
ATOM 1307 N N . GLN A 1 162 ? 9.325 25.997 -6.722 1.00 91.06 162 GLN A N 1
ATOM 1308 C CA . GLN A 1 162 ? 9.068 26.765 -5.503 1.00 91.06 162 GLN A CA 1
ATOM 1309 C C . GLN A 1 162 ? 7.655 26.521 -4.956 1.00 91.06 162 GLN A C 1
ATOM 1311 O O . GLN A 1 162 ? 7.505 26.370 -3.745 1.00 91.06 162 GLN A O 1
ATOM 1316 N N . LEU A 1 163 ? 6.646 26.410 -5.827 1.00 90.81 163 LEU A N 1
ATOM 1317 C CA . LEU A 1 163 ? 5.278 26.048 -5.438 1.00 90.81 163 LEU A CA 1
ATOM 1318 C C . LEU A 1 163 ? 5.158 24.576 -5.022 1.00 90.81 163 LEU A C 1
ATOM 1320 O O . LEU A 1 163 ? 4.471 24.264 -4.052 1.00 90.81 163 LEU A O 1
ATOM 1324 N N . ASP A 1 164 ? 5.848 23.678 -5.720 1.00 92.44 164 ASP A N 1
ATOM 1325 C CA . ASP A 1 164 ? 5.856 22.232 -5.481 1.00 92.44 164 ASP A CA 1
ATOM 1326 C C . ASP A 1 164 ? 6.436 21.885 -4.099 1.00 92.44 164 ASP A C 1
ATOM 1328 O O . ASP A 1 164 ? 5.925 21.008 -3.406 1.00 92.44 164 ASP A O 1
ATOM 1332 N N . LYS A 1 165 ? 7.424 22.658 -3.625 1.00 91.94 165 LYS A N 1
ATOM 1333 C CA . LYS A 1 165 ? 7.964 22.556 -2.255 1.00 91.94 165 LYS A CA 1
ATOM 1334 C C . LYS A 1 165 ? 6.927 22.837 -1.164 1.00 91.94 165 LYS A C 1
ATOM 1336 O O . LYS A 1 165 ? 7.083 22.344 -0.050 1.00 91.94 165 LYS A O 1
ATOM 1341 N N . LEU A 1 166 ? 5.882 23.614 -1.457 1.00 91.19 166 LEU A N 1
ATOM 1342 C CA . LEU A 1 166 ? 4.807 23.898 -0.500 1.00 91.19 166 LEU A CA 1
ATOM 1343 C C . LEU A 1 166 ? 3.810 22.739 -0.372 1.00 91.19 166 LEU A C 1
ATOM 1345 O O . LEU A 1 166 ? 3.030 22.737 0.578 1.00 91.19 166 LEU A O 1
ATOM 1349 N N . ARG A 1 167 ? 3.849 21.744 -1.273 1.00 91.69 167 ARG A N 1
ATOM 1350 C CA . ARG A 1 167 ? 2.875 20.644 -1.313 1.00 91.69 167 ARG A CA 1
ATOM 1351 C C . ARG A 1 167 ? 2.839 19.870 -0.003 1.00 91.69 167 ARG A C 1
ATOM 1353 O O . ARG A 1 167 ? 1.763 19.693 0.548 1.00 91.69 167 ARG A O 1
ATOM 1360 N N . MET A 1 168 ? 4.004 19.504 0.532 1.00 90.44 168 MET A N 1
ATOM 1361 C CA . MET A 1 168 ? 4.094 18.781 1.807 1.00 90.44 168 MET A CA 1
ATOM 1362 C C . MET A 1 168 ? 3.449 19.573 2.952 1.00 90.44 168 MET A C 1
ATOM 1364 O O . MET A 1 168 ? 2.676 19.032 3.733 1.00 90.44 168 MET A O 1
ATOM 1368 N N . VAL A 1 169 ? 3.712 20.883 3.020 1.00 92.12 169 VAL A N 1
ATOM 1369 C CA . VAL A 1 169 ? 3.153 21.748 4.072 1.00 92.12 169 VAL A CA 1
ATOM 1370 C C . VAL A 1 169 ? 1.637 21.896 3.912 1.00 92.12 169 VAL A C 1
ATOM 1372 O O . VAL A 1 169 ? 0.918 21.924 4.910 1.00 92.12 169 VAL A O 1
ATOM 1375 N N . TYR A 1 170 ? 1.145 21.964 2.671 1.00 92.50 170 TYR A N 1
ATOM 1376 C CA . TYR A 1 170 ? -0.284 22.018 2.363 1.00 92.50 170 TYR A CA 1
ATOM 1377 C C . TYR A 1 170 ? -1.000 20.704 2.699 1.00 92.50 170 TYR A C 1
ATOM 1379 O O . TYR A 1 170 ? -2.058 20.732 3.319 1.00 92.50 170 TYR A O 1
ATOM 1387 N N . GLU A 1 171 ? -0.424 19.553 2.352 1.00 92.81 171 GLU A N 1
ATOM 1388 C CA . GLU A 1 171 ? -0.967 18.235 2.703 1.00 92.81 171 GLU A CA 1
ATOM 1389 C C . GLU A 1 171 ? -1.061 18.059 4.220 1.00 92.81 171 GLU A C 1
ATOM 1391 O O . GLU A 1 171 ? -2.099 17.644 4.736 1.00 92.81 171 GLU A O 1
ATOM 1396 N N . GLU A 1 172 ? -0.020 18.449 4.957 1.00 92.38 172 GLU A N 1
ATOM 1397 C CA . GLU A 1 172 ? -0.043 18.411 6.416 1.00 92.38 172 GLU A CA 1
ATOM 1398 C C . GLU A 1 172 ? -1.048 19.413 7.011 1.00 92.38 172 GLU A C 1
ATOM 1400 O O . GLU A 1 172 ? -1.718 19.090 7.990 1.00 92.38 172 GLU A O 1
ATOM 1405 N N . TYR A 1 173 ? -1.213 20.601 6.413 1.00 94.00 173 TYR A N 1
ATOM 1406 C CA . TYR A 1 173 ? -2.275 21.547 6.782 1.00 94.00 173 TYR A CA 1
ATOM 1407 C C . TYR A 1 173 ? -3.668 20.928 6.593 1.00 94.00 173 TYR A C 1
ATOM 1409 O O . TYR A 1 173 ? -4.501 20.987 7.499 1.00 94.00 173 TYR A O 1
ATOM 1417 N N . VAL A 1 174 ? -3.917 20.291 5.444 1.00 93.44 174 VAL A N 1
ATOM 1418 C CA . VAL A 1 174 ? -5.192 19.619 5.156 1.00 93.44 174 VAL A CA 1
ATOM 1419 C C . VAL A 1 174 ? -5.429 18.483 6.146 1.00 93.44 174 VAL A C 1
ATOM 1421 O O . VAL A 1 174 ? -6.531 18.372 6.678 1.00 93.44 174 VAL A O 1
ATOM 1424 N N . LYS A 1 175 ? -4.402 17.682 6.445 1.00 94.12 175 LYS A N 1
ATOM 1425 C CA . LYS A 1 175 ? -4.474 16.599 7.431 1.00 94.12 175 LYS A CA 1
ATOM 1426 C C . LYS A 1 175 ? -4.792 17.118 8.834 1.00 94.12 175 LYS A C 1
ATOM 1428 O O . LYS A 1 175 ? -5.656 16.572 9.517 1.00 94.12 175 LYS A O 1
ATOM 1433 N N . LEU A 1 176 ? -4.131 18.195 9.259 1.00 93.94 176 LEU A N 1
ATOM 1434 C CA . LEU A 1 176 ? -4.402 18.829 10.549 1.00 93.94 176 LEU A CA 1
ATOM 1435 C C . LEU A 1 176 ? -5.851 19.313 10.645 1.00 93.94 176 LEU A C 1
ATOM 1437 O O . LEU A 1 176 ? -6.510 19.041 11.644 1.00 93.94 176 LEU A O 1
ATOM 1441 N N . GLY A 1 177 ? -6.347 19.990 9.605 1.00 92.38 177 GLY A N 1
ATOM 1442 C CA . GLY A 1 177 ? -7.684 20.584 9.604 1.00 92.38 177 GLY A CA 1
ATOM 1443 C C . GLY A 1 177 ? -8.827 19.587 9.403 1.00 92.38 177 GLY A C 1
ATOM 1444 O O . GLY A 1 177 ? -9.889 19.769 9.985 1.00 92.38 177 GLY A O 1
ATOM 1445 N N . LYS A 1 178 ? -8.636 18.545 8.584 1.00 93.00 178 LYS A N 1
ATOM 1446 C CA . LYS A 1 178 ? -9.704 17.592 8.229 1.00 93.00 178 LYS A CA 1
ATOM 1447 C C . LYS A 1 178 ? -9.714 16.313 9.058 1.00 93.00 178 LYS A C 1
ATOM 1449 O O . LYS A 1 178 ? -10.754 15.670 9.121 1.00 93.00 178 LYS A O 1
ATOM 1454 N N . GLU A 1 179 ? -8.588 15.931 9.659 1.00 94.19 179 GLU A N 1
ATOM 1455 C CA . GLU A 1 179 ? -8.477 14.668 10.398 1.00 94.19 179 GLU A CA 1
ATOM 1456 C C . GLU A 1 179 ? -8.097 14.899 11.859 1.00 94.19 179 GLU A C 1
ATOM 1458 O O . GLU A 1 179 ? -8.849 14.522 12.751 1.00 94.19 179 GLU A O 1
ATOM 1463 N N . ILE A 1 180 ? -6.945 15.526 12.123 1.00 94.44 180 ILE A N 1
ATOM 1464 C CA . ILE A 1 180 ? -6.377 15.569 13.480 1.00 94.44 180 ILE A CA 1
ATOM 1465 C C . ILE A 1 180 ? -7.257 16.400 14.419 1.00 94.44 180 ILE A C 1
ATOM 1467 O O . ILE A 1 180 ? -7.663 15.891 15.457 1.00 94.44 180 ILE A O 1
ATOM 1471 N N . ILE A 1 181 ? -7.590 17.641 14.046 1.00 95.69 181 ILE A N 1
ATOM 1472 C CA . ILE A 1 181 ? -8.426 18.520 14.878 1.00 95.69 181 ILE A CA 1
ATOM 1473 C C . ILE A 1 181 ? -9.815 17.906 15.127 1.00 95.69 181 ILE A C 1
ATOM 1475 O O . ILE A 1 181 ? -10.155 17.750 16.298 1.00 95.69 181 ILE A O 1
ATOM 1479 N N . PRO A 1 182 ? -10.577 17.462 14.103 1.00 97.00 182 PRO A N 1
ATOM 1480 C CA . PRO A 1 182 ? -11.879 16.831 14.331 1.00 97.00 182 PRO A CA 1
ATOM 1481 C C . PRO A 1 182 ? -11.821 15.572 15.205 1.00 97.00 182 PRO A C 1
ATOM 1483 O O . PRO A 1 182 ? -12.706 15.351 16.029 1.00 97.00 182 PRO A O 1
ATOM 1486 N N . ASN A 1 183 ? -10.778 14.746 15.067 1.00 93.56 183 ASN A N 1
ATOM 1487 C CA . ASN A 1 183 ? -10.613 13.555 15.902 1.00 93.56 183 ASN A CA 1
ATOM 1488 C C . ASN A 1 183 ? -10.326 13.922 17.364 1.00 93.56 183 ASN A C 1
ATOM 1490 O O . ASN A 1 183 ? -10.939 13.347 18.260 1.00 93.56 183 ASN A O 1
ATOM 1494 N N . THR A 1 184 ? -9.449 14.899 17.607 1.00 94.62 184 THR A N 1
ATOM 1495 C CA . THR A 1 184 ? -9.161 15.400 18.959 1.00 94.62 184 THR A CA 1
ATOM 1496 C C . THR A 1 184 ? -10.377 16.104 19.576 1.00 94.62 184 THR A C 1
ATOM 1498 O O . THR A 1 184 ? -10.612 15.974 20.773 1.00 94.62 184 THR A O 1
ATOM 1501 N N . GLU A 1 185 ? -11.190 16.816 18.788 1.00 95.56 185 GLU A N 1
ATOM 1502 C CA . GLU A 1 185 ? -12.463 17.398 19.248 1.00 95.56 185 GLU A CA 1
ATOM 1503 C C . GLU A 1 185 ? -13.477 16.322 19.633 1.00 95.56 185 GLU A C 1
ATOM 1505 O O . GLU A 1 185 ? -14.148 16.446 20.657 1.00 95.56 185 GLU A O 1
ATOM 1510 N N . LYS A 1 186 ? -13.563 15.243 18.848 1.00 95.44 186 LYS A N 1
ATOM 1511 C CA . LYS A 1 186 ? -14.426 14.102 19.158 1.00 95.44 186 LYS A CA 1
ATOM 1512 C C . LYS A 1 186 ? -13.991 13.395 20.442 1.00 95.44 186 LYS A C 1
ATOM 1514 O O . LYS A 1 186 ? -14.839 13.106 21.279 1.00 95.44 186 LYS A O 1
ATOM 1519 N N . GLU A 1 187 ? -12.693 13.148 20.611 1.00 95.00 187 GLU A N 1
ATOM 1520 C CA . GLU A 1 187 ? -12.128 12.581 21.844 1.00 95.00 187 GLU A CA 1
ATOM 1521 C C . GLU A 1 187 ? -12.408 13.487 23.050 1.00 95.00 187 GLU A C 1
ATOM 1523 O O . GLU A 1 187 ? -12.838 13.020 24.102 1.00 95.00 187 GLU A O 1
ATOM 1528 N N . LEU A 1 188 ? -12.238 14.803 22.885 1.00 96.31 188 LEU A N 1
ATOM 1529 C CA . LEU A 1 188 ? -12.551 15.779 23.922 1.00 96.31 188 LEU A CA 1
ATOM 1530 C C . LEU A 1 188 ? -14.031 15.746 24.314 1.00 96.31 188 LEU A C 1
ATOM 1532 O O . LEU A 1 188 ? -14.338 15.856 25.499 1.00 96.31 188 LEU A O 1
ATOM 1536 N N . GLN A 1 189 ? -14.937 15.633 23.341 1.00 95.62 189 GLN A N 1
ATOM 1537 C CA . GLN A 1 189 ? -16.366 15.551 23.621 1.00 95.62 189 GLN A CA 1
ATOM 1538 C C . GLN A 1 189 ? -16.705 14.262 24.374 1.00 95.62 189 GLN A C 1
ATOM 1540 O O . GLN A 1 189 ? -17.365 14.335 25.399 1.00 95.62 189 GLN A O 1
ATOM 1545 N N . GLN A 1 190 ? -16.163 13.117 23.948 1.00 95.56 190 GLN A N 1
ATOM 1546 C CA . GLN A 1 190 ? -16.357 11.840 24.643 1.00 95.56 190 GLN A CA 1
ATOM 1547 C C . GLN A 1 190 ? -15.890 11.894 26.101 1.00 95.56 190 GLN A C 1
ATOM 1549 O O . GLN A 1 190 ? -16.604 11.442 26.989 1.00 95.56 190 GLN A O 1
ATOM 1554 N N . LEU A 1 191 ? -14.720 12.486 26.362 1.00 96.00 191 LEU A N 1
ATOM 1555 C CA . LEU A 1 191 ? -14.221 12.650 27.729 1.00 96.00 191 LEU A CA 1
ATOM 1556 C C . LEU A 1 191 ? -15.094 13.595 28.563 1.00 96.00 191 LEU A C 1
ATOM 1558 O O . LEU A 1 191 ? -15.222 13.386 29.766 1.00 96.00 191 LEU A O 1
ATOM 1562 N N . LYS A 1 192 ? -15.671 14.640 27.955 1.00 95.56 192 LYS A N 1
ATOM 1563 C CA . LYS A 1 192 ? -16.605 15.545 28.642 1.00 95.56 192 LYS A CA 1
ATOM 1564 C C . LYS A 1 192 ? -17.914 14.848 28.991 1.00 95.56 192 LYS A C 1
ATOM 1566 O O . LYS A 1 192 ? -18.369 15.021 30.114 1.00 95.56 192 LYS A O 1
ATOM 1571 N N . ASP A 1 193 ? -18.463 14.065 28.067 1.00 95.81 193 ASP A N 1
ATOM 1572 C CA . ASP A 1 193 ? -19.684 13.290 28.294 1.00 95.81 193 ASP A CA 1
ATOM 1573 C C . ASP A 1 193 ? -19.448 12.264 29.424 1.00 95.81 193 ASP A C 1
ATOM 1575 O O . ASP A 1 193 ? -20.211 12.204 30.383 1.00 95.81 193 ASP A O 1
ATOM 1579 N N . GLU A 1 194 ? -18.315 11.545 29.396 1.00 95.69 194 GLU A N 1
ATOM 1580 C CA . GLU A 1 194 ? -17.926 10.620 30.474 1.00 95.69 194 GLU A CA 1
ATOM 1581 C C . GLU A 1 194 ? -17.718 11.345 31.815 1.00 95.69 194 GLU A C 1
ATOM 1583 O O . GLU A 1 194 ? -18.087 10.829 32.871 1.00 95.69 194 GLU A O 1
ATOM 1588 N N . MET A 1 195 ? -17.134 12.549 31.797 1.00 95.50 195 MET A N 1
ATOM 1589 C CA . MET A 1 195 ? -16.981 13.367 33.001 1.00 95.50 195 MET A CA 1
ATOM 1590 C C . MET A 1 195 ? -18.340 13.781 33.568 1.00 95.50 195 MET A C 1
ATOM 1592 O O . MET A 1 195 ? -18.506 13.720 34.781 1.00 95.50 195 MET A O 1
ATOM 1596 N N . GLU A 1 196 ? -19.295 14.180 32.728 1.00 95.94 196 GLU A N 1
ATOM 1597 C CA . GLU A 1 196 ? -20.644 14.561 33.156 1.00 95.94 196 GLU A CA 1
ATOM 1598 C C . GLU A 1 196 ? -21.373 13.379 33.811 1.00 95.94 196 GLU A C 1
ATOM 1600 O O . GLU A 1 196 ? -21.848 13.511 34.941 1.00 95.94 196 GLU A O 1
ATOM 1605 N N . ASP A 1 197 ? -21.341 12.198 33.186 1.00 94.62 197 A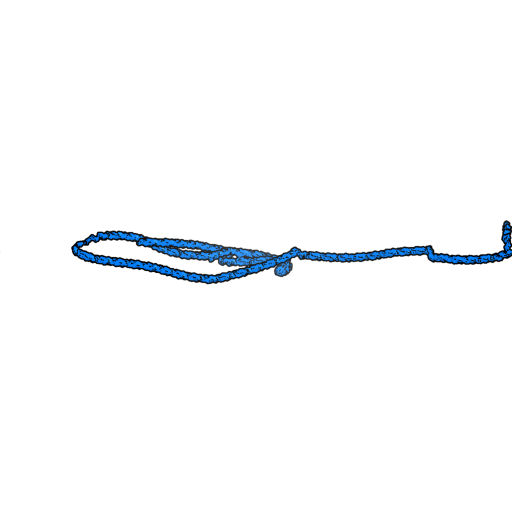SP A N 1
ATOM 1606 C CA . ASP A 1 197 ? -21.921 10.967 33.741 1.00 94.62 197 ASP A CA 1
ATOM 1607 C C . ASP A 1 197 ? -21.299 10.598 35.100 1.00 94.62 197 ASP A C 1
ATOM 1609 O O . ASP A 1 197 ? -21.995 10.266 36.067 1.00 94.62 197 ASP A O 1
ATOM 1613 N N . LYS A 1 198 ? -19.966 10.668 35.203 1.00 94.31 198 LYS A N 1
ATOM 1614 C CA . LYS A 1 198 ? -19.232 10.343 36.437 1.00 94.31 198 LYS A CA 1
ATOM 1615 C C . LYS A 1 198 ? -19.432 11.387 37.531 1.00 94.31 198 LYS A C 1
ATOM 1617 O O . LYS A 1 198 ? -19.504 11.018 38.703 1.00 94.31 198 LYS A O 1
ATOM 1622 N N . SER A 1 199 ? -19.533 12.665 37.176 1.00 95.00 199 SER A N 1
ATOM 1623 C CA . SER A 1 199 ? -19.863 13.739 38.114 1.00 95.00 199 SER A CA 1
ATOM 1624 C C . SER A 1 199 ? -21.282 13.586 38.656 1.00 95.00 199 SER A C 1
ATOM 1626 O O . SER A 1 199 ? -21.462 13.699 39.864 1.00 95.00 199 SER A O 1
ATOM 1628 N N . GLN A 1 200 ? -22.256 13.226 37.815 1.00 95.25 200 GLN A N 1
ATOM 1629 C CA . GLN A 1 200 ? -23.615 12.942 38.277 1.00 95.25 200 GLN A CA 1
ATOM 1630 C C . GLN A 1 200 ? -23.640 11.758 39.257 1.00 95.25 200 GLN A C 1
ATOM 1632 O O . GLN A 1 200 ? -24.241 11.849 40.325 1.00 95.25 200 GLN A O 1
ATOM 1637 N N . ALA A 1 201 ? -22.923 10.672 38.949 1.00 93.31 201 ALA A N 1
ATOM 1638 C CA . ALA A 1 201 ? -22.812 9.531 39.858 1.00 93.31 201 ALA A CA 1
ATOM 1639 C C . ALA A 1 201 ? -22.126 9.896 41.192 1.00 93.31 201 ALA A C 1
ATOM 1641 O O . ALA A 1 201 ? -22.503 9.382 42.247 1.00 93.31 201 ALA A O 1
ATOM 1642 N N . LEU A 1 202 ? -21.123 10.783 41.166 1.00 95.38 202 LEU A N 1
ATOM 1643 C CA . LEU A 1 202 ? -20.476 11.303 42.373 1.00 95.38 202 LEU A CA 1
ATOM 1644 C C . LEU A 1 202 ? -21.458 12.111 43.234 1.00 95.38 202 LEU A C 1
ATOM 1646 O O . LEU A 1 202 ? -21.489 11.919 44.451 1.00 95.38 202 LEU A O 1
ATOM 1650 N N . ASP A 1 203 ? -22.267 12.972 42.612 1.00 94.56 203 ASP A N 1
ATOM 1651 C CA . ASP A 1 203 ? -23.289 13.772 43.293 1.00 94.56 203 ASP A CA 1
ATOM 1652 C C . ASP A 1 203 ? -24.379 12.886 43.922 1.00 94.56 203 ASP A C 1
ATOM 1654 O O . ASP A 1 203 ? -24.788 13.125 45.062 1.00 94.56 203 ASP A O 1
ATOM 1658 N N . ASP A 1 204 ? -24.788 11.810 43.244 1.00 93.38 204 ASP A N 1
ATOM 1659 C CA . ASP A 1 204 ? -25.734 10.829 43.789 1.00 93.38 204 ASP A CA 1
ATOM 1660 C C . ASP A 1 204 ? -25.162 10.134 45.040 1.00 93.38 204 ASP A C 1
ATOM 1662 O O . ASP A 1 204 ? -25.833 10.032 46.074 1.00 93.38 204 ASP A O 1
ATOM 1666 N N . VAL A 1 205 ? -23.892 9.704 44.992 1.00 93.25 205 VAL A N 1
ATOM 1667 C CA . VAL A 1 205 ? -23.193 9.104 46.145 1.00 93.25 205 VAL A CA 1
ATOM 1668 C C . VAL A 1 205 ? -23.052 10.110 47.288 1.00 93.25 205 VAL A C 1
ATOM 1670 O O . VAL A 1 205 ? -23.260 9.743 48.446 1.00 93.25 205 VAL A O 1
ATOM 1673 N N . LEU A 1 206 ? -22.739 11.375 46.991 1.00 94.00 206 LEU A N 1
ATOM 1674 C CA . LEU A 1 206 ? -22.682 12.451 47.983 1.00 94.00 206 LEU A CA 1
ATOM 1675 C C . LEU A 1 206 ? -24.048 12.648 48.663 1.00 94.00 206 LEU A C 1
ATOM 1677 O O . LEU A 1 206 ? -24.107 12.804 49.886 1.00 94.00 206 LEU A O 1
ATOM 1681 N N . GLY A 1 207 ? -25.140 12.603 47.895 1.00 93.31 207 GLY A N 1
ATOM 1682 C CA . GLY A 1 207 ? -26.507 12.694 48.407 1.00 93.31 207 GLY A CA 1
ATOM 1683 C C . GLY A 1 207 ? -26.841 11.572 49.393 1.00 93.31 207 GLY A C 1
ATOM 1684 O O . GLY A 1 207 ? -27.302 11.840 50.506 1.00 93.31 207 GLY A O 1
ATOM 1685 N N . VAL A 1 208 ? -26.540 10.319 49.033 1.00 93.50 208 VAL A N 1
ATOM 1686 C CA . VAL A 1 208 ? -26.740 9.163 49.928 1.00 93.50 208 VAL A CA 1
ATOM 1687 C C . VAL A 1 208 ? -25.835 9.255 51.159 1.00 93.50 208 VAL A C 1
ATOM 1689 O O . VAL A 1 208 ? -26.293 9.033 52.279 1.00 93.50 208 VAL A O 1
ATOM 1692 N N . LEU A 1 209 ? -24.569 9.644 50.985 1.00 93.12 209 LEU A N 1
ATOM 1693 C CA . LEU A 1 209 ? -23.623 9.824 52.087 1.00 93.12 209 LEU A CA 1
ATOM 1694 C C . LEU A 1 209 ? -24.117 10.877 53.092 1.00 93.12 209 LEU A C 1
ATOM 1696 O O . LEU A 1 209 ? -23.987 10.680 54.301 1.00 93.12 209 LEU A O 1
ATOM 1700 N N . ALA A 1 210 ? -24.702 11.979 52.614 1.00 92.19 210 ALA A N 1
ATOM 1701 C CA . ALA A 1 210 ? -25.295 13.003 53.469 1.00 92.19 210 ALA A CA 1
ATOM 1702 C C . ALA A 1 210 ? -26.485 12.456 54.274 1.00 92.19 210 ALA A C 1
ATOM 1704 O O . ALA A 1 210 ? -26.563 12.714 55.476 1.00 92.19 210 ALA A O 1
ATOM 1705 N N . GLN A 1 211 ? -27.356 11.655 53.651 1.00 92.12 211 GLN A N 1
ATOM 1706 C CA . GLN A 1 211 ? -28.482 11.012 54.335 1.00 92.12 211 GLN A CA 1
ATOM 1707 C C . GLN A 1 211 ? -28.004 10.038 55.424 1.00 92.12 211 GLN A C 1
ATOM 1709 O O . GLN A 1 211 ? -28.378 10.183 56.589 1.00 92.12 211 GLN A O 1
ATOM 1714 N N . VAL A 1 212 ? -27.099 9.113 55.089 1.00 92.00 212 VAL A N 1
ATOM 1715 C CA . VAL A 1 212 ? -26.547 8.143 56.054 1.00 92.00 212 VAL A CA 1
ATOM 1716 C C . VAL A 1 212 ? -25.822 8.855 57.199 1.00 92.00 212 VAL A C 1
ATOM 1718 O O . VAL A 1 212 ? -25.907 8.433 58.351 1.00 92.00 212 VAL A O 1
ATOM 1721 N N . LYS A 1 213 ? -25.158 9.985 56.922 1.00 92.25 213 LYS A N 1
ATOM 1722 C CA . LYS A 1 213 ? -24.561 10.827 57.965 1.00 92.25 213 LYS A CA 1
ATOM 1723 C C . LYS A 1 213 ? -25.611 11.390 58.922 1.00 92.25 213 LYS A C 1
ATOM 1725 O O . LYS A 1 213 ? -25.396 11.344 60.129 1.00 92.25 213 LYS A O 1
ATOM 1730 N N . THR A 1 214 ? -26.731 11.901 58.409 1.00 92.44 214 THR A N 1
ATOM 1731 C CA . THR A 1 214 ? -27.815 12.394 59.272 1.00 92.44 214 THR A CA 1
ATOM 1732 C C . THR A 1 214 ? -28.427 11.281 60.115 1.00 92.44 214 THR A C 1
ATOM 1734 O O . THR A 1 214 ? -28.642 11.485 61.308 1.00 92.44 214 THR A O 1
ATOM 1737 N N . ASP A 1 215 ? -28.621 10.089 59.545 1.00 88.81 215 ASP A N 1
ATOM 1738 C CA . ASP A 1 215 ? -29.137 8.929 60.275 1.00 88.81 215 ASP A CA 1
ATOM 1739 C C . ASP A 1 215 ? -28.158 8.484 61.368 1.00 88.81 215 ASP A C 1
ATOM 1741 O O . ASP A 1 215 ? -28.566 8.228 62.503 1.00 88.81 215 ASP A O 1
ATOM 1745 N N . ARG A 1 216 ? -26.853 8.477 61.072 1.00 90.44 216 ARG A N 1
ATOM 1746 C CA . ARG A 1 216 ? -25.797 8.205 62.056 1.00 90.44 216 ARG A CA 1
ATOM 1747 C C . ARG A 1 216 ? -25.853 9.189 63.219 1.00 90.44 216 ARG A C 1
ATOM 1749 O O . ARG A 1 216 ? -25.879 8.771 64.373 1.00 90.44 216 ARG A O 1
ATOM 1756 N N . ASP A 1 217 ? -25.897 10.482 62.912 1.00 89.75 217 ASP A N 1
ATOM 1757 C CA . ASP A 1 217 ? -25.904 11.535 63.923 1.00 89.75 217 ASP A CA 1
ATOM 1758 C C . ASP A 1 217 ? -27.193 11.461 64.780 1.00 89.75 217 ASP A C 1
ATOM 1760 O O . ASP A 1 217 ? -27.136 11.636 65.998 1.00 89.75 217 ASP A O 1
ATOM 1764 N N . LEU A 1 218 ? -28.348 11.104 64.194 1.00 89.44 218 LEU A N 1
ATOM 1765 C CA . LEU A 1 218 ? -29.591 10.840 64.935 1.00 89.44 218 LEU A CA 1
ATOM 1766 C C . LEU A 1 218 ? -29.460 9.639 65.881 1.00 89.44 218 LEU A C 1
ATOM 1768 O O . LEU A 1 218 ? -29.835 9.742 67.051 1.00 89.44 218 LEU A O 1
ATOM 1772 N N . VAL A 1 219 ? -28.912 8.513 65.414 1.00 88.00 219 VAL A N 1
ATOM 1773 C CA . VAL A 1 219 ? -28.695 7.327 66.261 1.00 88.00 219 VAL A CA 1
ATOM 1774 C C . VAL A 1 219 ? -27.736 7.654 67.411 1.00 88.00 219 VAL A C 1
ATOM 1776 O O . VAL A 1 219 ? -28.017 7.280 68.552 1.00 88.00 219 VAL A O 1
ATOM 1779 N N . ASP A 1 220 ? -26.674 8.421 67.153 1.00 87.19 220 ASP A N 1
ATOM 1780 C CA . ASP A 1 220 ? -25.712 8.848 68.174 1.00 87.19 220 ASP A CA 1
ATOM 1781 C C . ASP A 1 220 ? -26.367 9.707 69.272 1.00 87.19 220 ASP A C 1
ATOM 1783 O O . ASP A 1 220 ? -26.066 9.530 70.457 1.00 87.19 220 ASP A O 1
ATOM 1787 N N . THR A 1 221 ? -27.331 10.575 68.933 1.00 89.00 221 THR A N 1
ATOM 1788 C CA . THR A 1 221 ? -28.070 11.351 69.953 1.00 89.00 221 THR A CA 1
ATOM 1789 C C . THR A 1 221 ? -28.928 10.487 70.885 1.00 89.00 221 THR A C 1
ATOM 1791 O O . THR A 1 221 ? -29.148 10.865 72.038 1.00 89.00 221 THR A O 1
ATOM 1794 N N . LEU A 1 222 ? -29.386 9.314 70.430 1.00 85.94 222 LEU A N 1
ATOM 1795 C CA . LEU A 1 222 ? -30.235 8.400 71.206 1.00 85.94 222 LEU A CA 1
ATOM 1796 C C . LEU A 1 222 ? -29.448 7.503 72.173 1.00 85.94 222 LEU A C 1
ATOM 1798 O O . LEU A 1 222 ? -30.048 6.911 73.076 1.00 85.94 222 LEU A O 1
ATOM 1802 N N . VAL A 1 223 ? -28.121 7.427 72.037 1.00 85.81 223 VAL A N 1
ATOM 1803 C CA . VAL A 1 223 ? -27.260 6.589 72.889 1.00 85.81 223 VAL A CA 1
ATOM 1804 C C . VAL A 1 223 ? -27.370 7.000 74.361 1.00 85.81 223 VAL A C 1
ATOM 1806 O O . VAL A 1 223 ? -27.717 6.177 75.207 1.00 85.81 223 VAL A O 1
ATOM 1809 N N . GLN A 1 224 ? -27.152 8.282 74.671 1.00 84.94 224 GLN A N 1
ATOM 1810 C CA . GLN A 1 224 ? -27.164 8.803 76.047 1.00 84.94 224 GLN A CA 1
ATOM 1811 C C . GLN A 1 224 ? -28.526 8.648 76.760 1.00 84.94 224 GLN A C 1
ATOM 1813 O O . GLN A 1 224 ? -28.556 8.152 77.891 1.00 84.94 224 GLN A O 1
ATOM 1818 N N . PRO A 1 225 ? -29.672 9.016 76.147 1.00 87.06 225 PRO A N 1
ATOM 1819 C CA . PRO A 1 225 ? -30.989 8.789 76.739 1.00 87.06 225 PRO A CA 1
ATOM 1820 C C . PRO A 1 225 ? -31.265 7.324 77.081 1.00 87.06 225 PRO A C 1
ATOM 1822 O O . PRO A 1 225 ? -31.807 7.045 78.150 1.00 87.06 225 PRO A O 1
ATOM 1825 N N . VAL A 1 226 ? -30.875 6.382 76.215 1.00 85.50 226 VAL A N 1
ATOM 1826 C CA . VAL A 1 226 ? -31.110 4.956 76.474 1.00 85.50 226 VAL A CA 1
ATOM 1827 C C . VAL A 1 226 ? -30.182 4.402 77.546 1.00 85.50 226 VAL A C 1
ATOM 1829 O O . VAL A 1 226 ? -30.633 3.605 78.365 1.00 85.50 226 VAL A O 1
ATOM 1832 N N . GLU A 1 227 ? -28.927 4.845 77.606 1.00 84.69 227 GLU A N 1
ATOM 1833 C CA . GLU A 1 227 ? -28.040 4.484 78.718 1.00 84.69 227 GLU A CA 1
ATOM 1834 C C . GLU A 1 227 ? -28.576 4.988 80.066 1.00 84.69 227 GLU A C 1
ATOM 1836 O O . GLU A 1 227 ? -28.552 4.253 81.055 1.00 84.69 227 GLU A O 1
ATOM 1841 N N . ASN A 1 228 ? -29.135 6.201 80.099 1.00 86.44 228 ASN A N 1
ATOM 1842 C CA . ASN A 1 228 ? -29.778 6.744 81.295 1.00 86.44 228 ASN A CA 1
ATOM 1843 C C . ASN A 1 228 ? -31.070 5.996 81.664 1.00 86.44 228 ASN A C 1
ATOM 1845 O O . ASN A 1 228 ? -31.305 5.748 82.845 1.00 86.44 228 ASN A O 1
ATOM 1849 N N . ALA A 1 229 ? -31.893 5.617 80.682 1.00 84.31 229 ALA A N 1
ATOM 1850 C CA . ALA A 1 229 ? -33.114 4.847 80.916 1.00 84.31 229 ALA A CA 1
ATOM 1851 C C . ALA A 1 229 ? -32.816 3.443 81.472 1.00 84.31 229 ALA A C 1
ATOM 1853 O O . ALA A 1 229 ? -33.464 3.026 82.429 1.00 84.31 229 ALA A O 1
ATOM 1854 N N . ASP A 1 230 ? -31.809 2.746 80.929 1.00 84.19 230 ASP A N 1
ATOM 1855 C CA . ASP A 1 230 ? -31.350 1.454 81.462 1.00 84.19 230 ASP A CA 1
ATOM 1856 C C . ASP A 1 230 ? -30.860 1.606 82.917 1.00 84.19 230 ASP A C 1
ATOM 1858 O O . ASP A 1 230 ? -31.186 0.768 83.757 1.00 84.19 230 ASP A O 1
ATOM 1862 N N . ARG A 1 231 ? -30.129 2.689 83.243 1.00 88.44 231 ARG A N 1
ATOM 1863 C CA . ARG A 1 231 ? -29.677 2.969 84.620 1.00 88.44 231 ARG A CA 1
ATOM 1864 C C . ARG A 1 231 ? -30.855 3.163 85.579 1.00 88.44 231 ARG A C 1
ATOM 1866 O O . ARG A 1 231 ? -30.919 2.498 86.606 1.00 88.44 231 ARG A O 1
ATOM 1873 N N . LEU A 1 232 ? -31.801 4.036 85.226 1.00 87.75 232 LEU A N 1
ATOM 1874 C CA . LEU A 1 232 ? -32.990 4.304 86.046 1.00 87.75 232 LEU A CA 1
ATOM 1875 C C . LEU A 1 232 ? -33.862 3.053 86.222 1.00 87.75 232 LEU A C 1
ATOM 1877 O O . LEU A 1 232 ? -34.424 2.833 87.290 1.00 87.75 232 LEU A O 1
ATOM 1881 N N . PHE A 1 233 ? -33.966 2.212 85.192 1.00 85.81 233 PHE A N 1
ATOM 1882 C CA . PHE A 1 233 ? -34.702 0.954 85.278 1.00 85.81 233 PHE A CA 1
ATOM 1883 C C . PHE A 1 233 ? -34.074 -0.019 86.286 1.00 85.81 233 PHE A C 1
ATOM 1885 O O . PHE A 1 233 ? -34.804 -0.636 87.061 1.00 85.81 233 PHE A O 1
ATOM 1892 N N . GLN A 1 234 ? -32.741 -0.126 86.321 1.00 86.69 234 GLN A N 1
ATOM 1893 C CA . GLN A 1 234 ? -32.045 -0.926 87.336 1.00 86.69 234 GLN A CA 1
ATOM 1894 C C . GLN A 1 234 ? -32.307 -0.395 88.753 1.00 86.69 234 GLN A C 1
ATOM 1896 O O . GLN A 1 234 ? -32.643 -1.177 89.639 1.00 86.69 234 GLN A O 1
ATOM 1901 N N . GLU A 1 235 ? -32.261 0.927 88.948 1.00 88.62 235 GLU A N 1
ATOM 1902 C CA . GLU A 1 235 ? -32.567 1.559 90.242 1.00 88.62 235 GLU A CA 1
ATOM 1903 C C . GLU A 1 235 ? -34.005 1.257 90.720 1.00 88.62 235 GLU A C 1
ATOM 1905 O O . GLU A 1 235 ? -34.223 0.976 91.899 1.00 88.62 235 GLU A O 1
ATOM 1910 N N . ILE A 1 236 ? -34.996 1.255 89.816 1.00 86.00 236 ILE A N 1
ATOM 1911 C CA . ILE A 1 236 ? -36.394 0.915 90.148 1.00 86.00 236 ILE A CA 1
ATOM 1912 C C . ILE A 1 236 ? -36.525 -0.543 90.605 1.00 86.00 236 ILE A C 1
ATOM 1914 O O . ILE A 1 236 ? -37.212 -0.811 91.593 1.00 86.00 236 ILE A O 1
ATOM 1918 N N . GLN A 1 237 ? -35.877 -1.481 89.909 1.00 89.00 237 GLN A N 1
ATOM 1919 C CA . GLN A 1 237 ? -35.922 -2.901 90.277 1.00 89.00 237 GLN A CA 1
ATOM 1920 C C . GLN A 1 237 ? -35.342 -3.149 91.675 1.00 89.00 237 GLN A C 1
ATOM 1922 O O . GLN A 1 237 ? -35.883 -3.950 92.441 1.00 89.00 237 GLN A O 1
ATOM 1927 N N . ASP A 1 238 ? -34.272 -2.437 92.028 1.00 84.69 238 ASP A N 1
ATOM 1928 C CA . ASP A 1 238 ? -33.650 -2.546 93.346 1.00 84.69 238 ASP A CA 1
ATOM 1929 C C . ASP A 1 238 ? -34.536 -1.975 94.463 1.00 84.69 238 ASP A C 1
ATOM 1931 O O . ASP A 1 2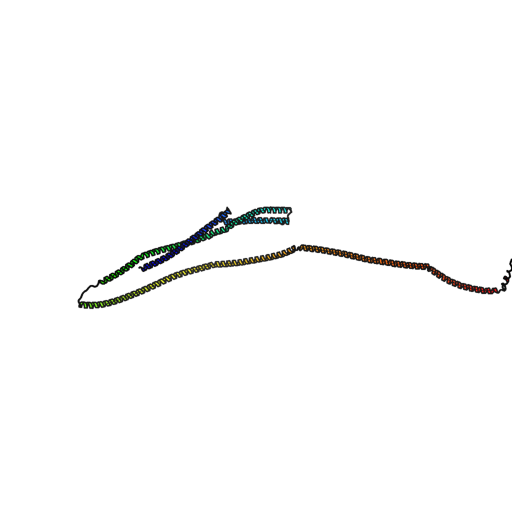38 ? -34.561 -2.517 95.570 1.00 84.69 238 ASP A O 1
ATOM 1935 N N . LEU A 1 239 ? -35.295 -0.912 94.183 1.00 84.25 239 LEU A N 1
ATOM 1936 C CA . LEU A 1 239 ? -36.249 -0.329 95.132 1.00 84.25 239 LEU A CA 1
ATOM 1937 C C . LEU A 1 239 ? -37.487 -1.213 95.339 1.00 84.25 239 LEU A C 1
ATOM 1939 O O . LEU A 1 239 ? -37.950 -1.342 96.470 1.00 84.25 239 LEU A O 1
ATOM 1943 N N . GLN A 1 240 ? -38.006 -1.856 94.289 1.00 85.31 240 GLN A N 1
ATOM 1944 C CA . GLN A 1 240 ? -39.159 -2.764 94.398 1.00 85.31 240 GLN A CA 1
ATOM 1945 C C . GLN A 1 240 ? -38.885 -3.937 95.346 1.00 85.31 240 GLN A C 1
ATOM 1947 O O . GLN A 1 240 ? -39.697 -4.214 96.226 1.00 85.31 240 GLN A O 1
ATOM 1952 N N . ARG A 1 241 ? -37.699 -4.553 95.251 1.00 85.12 241 ARG A N 1
ATOM 1953 C CA . ARG A 1 241 ? -37.284 -5.622 96.177 1.00 85.12 241 ARG A CA 1
ATOM 1954 C C . ARG A 1 241 ? -37.282 -5.191 97.642 1.00 85.12 241 ARG A C 1
ATOM 1956 O O . ARG A 1 241 ? -37.546 -6.004 98.519 1.00 85.12 241 ARG A O 1
ATOM 1963 N N . GLN A 1 242 ? -36.962 -3.928 97.919 1.00 80.81 242 GLN A N 1
ATOM 1964 C CA . GLN A 1 242 ? -36.932 -3.412 99.290 1.00 80.81 242 GLN A CA 1
ATOM 1965 C C . GLN A 1 242 ? -38.338 -3.228 99.872 1.00 80.81 242 GLN A C 1
ATOM 1967 O O . GLN A 1 242 ? -38.506 -3.334 101.083 1.00 80.81 242 GLN A O 1
ATOM 1972 N N . VAL A 1 243 ? -39.339 -2.957 99.030 1.00 79.50 243 VAL A N 1
ATOM 1973 C CA . VAL A 1 243 ? -40.739 -2.809 99.457 1.00 79.50 243 VAL A CA 1
ATOM 1974 C C . VAL A 1 243 ? -41.349 -4.165 99.800 1.00 79.50 243 VAL A C 1
ATOM 1976 O O . VAL A 1 243 ? -41.960 -4.301 100.857 1.00 79.50 243 VAL A O 1
ATOM 1979 N N . GLU A 1 244 ? -41.123 -5.175 98.959 1.00 81.94 244 GLU A N 1
ATOM 1980 C CA . GLU A 1 244 ? -41.646 -6.532 99.176 1.00 81.94 244 GLU A CA 1
ATOM 1981 C C . GLU A 1 244 ? -41.180 -7.122 100.526 1.00 81.94 244 GLU A C 1
ATOM 1983 O O . GLU A 1 244 ? -41.982 -7.674 101.275 1.00 81.94 244 GLU A O 1
ATOM 1988 N N . ASP A 1 245 ? -39.916 -6.905 100.911 1.00 75.25 245 ASP A N 1
ATOM 1989 C CA . ASP A 1 245 ? -39.358 -7.368 102.197 1.00 75.25 245 ASP A CA 1
ATOM 1990 C C . ASP A 1 245 ? -39.950 -6.651 103.437 1.00 75.25 245 ASP A C 1
ATOM 1992 O O . ASP A 1 245 ? -39.802 -7.106 104.579 1.00 75.25 245 ASP A O 1
ATOM 1996 N N . LEU A 1 246 ? -40.603 -5.499 103.254 1.00 72.38 246 LEU A N 1
ATOM 1997 C CA . LEU A 1 246 ? -41.239 -4.740 104.336 1.00 72.38 246 LEU A CA 1
ATOM 1998 C C . LEU A 1 246 ? -42.693 -5.163 104.570 1.00 72.38 246 LEU A C 1
ATOM 2000 O O . LEU A 1 246 ? -43.138 -5.179 105.719 1.00 72.38 246 LEU A O 1
ATOM 2004 N N . GLU A 1 247 ? -43.417 -5.526 103.513 1.00 72.69 247 GLU A N 1
ATOM 2005 C CA . GLU A 1 247 ? -44.822 -5.944 103.592 1.00 72.69 247 GLU A CA 1
ATOM 2006 C C . GLU A 1 247 ? -44.979 -7.300 104.296 1.00 72.69 247 GLU A C 1
ATOM 2008 O O . GLU A 1 247 ? -45.877 -7.472 105.122 1.00 72.69 247 GLU A O 1
ATOM 2013 N N . GLU A 1 248 ? -44.041 -8.226 104.080 1.00 65.62 248 GLU A N 1
ATOM 2014 C CA . GLU A 1 248 ? -44.056 -9.563 104.690 1.00 65.62 248 GLU A CA 1
ATOM 2015 C C . GLU A 1 248 ? -43.963 -9.530 106.234 1.00 65.62 248 GLU A C 1
ATOM 2017 O O . GLU A 1 248 ? -44.396 -10.450 106.928 1.00 65.62 248 GLU A O 1
ATOM 2022 N N . LYS A 1 249 ? -43.457 -8.436 106.817 1.00 62.72 249 LYS A N 1
ATOM 2023 C CA . LYS A 1 249 ? -43.248 -8.304 108.269 1.00 62.72 249 LYS A CA 1
ATOM 2024 C C . LYS A 1 249 ? -44.504 -7.903 109.064 1.00 62.72 249 LYS A C 1
ATOM 2026 O O . LYS A 1 249 ? -44.439 -7.894 110.295 1.00 62.72 249 LYS A O 1
ATOM 2031 N N . LEU A 1 250 ? -45.631 -7.566 108.423 1.00 55.62 250 LEU A N 1
ATOM 2032 C CA . LEU A 1 250 ? -46.771 -6.905 109.087 1.00 55.62 250 LEU A CA 1
ATOM 2033 C C . LEU A 1 250 ? -47.992 -7.794 109.433 1.00 55.62 250 LEU A C 1
ATOM 2035 O O . LEU A 1 250 ? -48.833 -7.343 110.209 1.00 55.62 250 LEU A O 1
ATOM 2039 N N . ASP A 1 251 ? -48.098 -9.043 108.963 1.00 47.16 251 ASP A N 1
ATOM 2040 C CA . ASP A 1 251 ? -49.400 -9.753 108.900 1.00 47.16 251 ASP A CA 1
ATOM 2041 C C . ASP A 1 251 ? -49.719 -10.782 110.025 1.00 47.16 251 ASP A C 1
ATOM 2043 O O . ASP A 1 251 ? -50.601 -11.626 109.891 1.00 47.16 251 ASP A O 1
ATOM 2047 N N . PHE A 1 252 ? -49.050 -10.743 111.187 1.00 39.44 252 PHE A N 1
ATOM 2048 C CA . PHE A 1 252 ? -49.257 -11.742 112.262 1.00 39.44 252 PHE A CA 1
ATOM 2049 C C . PHE A 1 252 ? -49.907 -11.181 113.542 1.00 39.44 252 PHE A C 1
ATOM 2051 O O . PHE A 1 252 ? -49.229 -11.029 114.562 1.00 39.44 252 PHE A O 1
ATOM 2058 N N . ARG A 1 253 ? -51.229 -10.926 113.567 1.00 42.03 253 ARG A N 1
ATOM 2059 C CA . ARG A 1 253 ? -51.954 -10.720 114.847 1.00 42.03 253 ARG A CA 1
ATOM 2060 C C . ARG A 1 253 ? -53.469 -11.009 114.801 1.00 42.03 253 ARG A C 1
ATOM 2062 O O . ARG A 1 253 ? -54.269 -10.137 114.496 1.00 42.03 253 ARG A O 1
ATOM 2069 N N . GLY A 1 254 ? -53.850 -12.178 115.328 1.00 42.50 254 GLY A N 1
ATOM 2070 C CA . GLY A 1 254 ? -54.960 -12.277 116.290 1.00 42.50 254 GLY A CA 1
ATOM 2071 C C . GLY A 1 254 ? -56.199 -13.088 115.893 1.00 42.50 254 GLY A C 1
ATOM 2072 O O . GLY A 1 254 ? -56.876 -12.739 114.937 1.00 42.50 254 GLY A O 1
ATOM 2073 N N . GLN A 1 255 ? -56.523 -14.100 116.717 1.00 42.28 255 GLN A N 1
ATOM 2074 C CA . GLN A 1 255 ? -57.855 -14.555 117.204 1.00 42.28 255 GLN A CA 1
ATOM 2075 C C . GLN A 1 255 ? -57.700 -16.001 117.742 1.00 42.28 255 GLN A C 1
ATOM 2077 O O . GLN A 1 255 ? -57.001 -16.794 117.128 1.00 42.28 255 GLN A O 1
ATOM 2082 N N . GLY A 1 256 ? -58.234 -16.468 118.879 1.00 42.28 256 GLY A N 1
ATOM 2083 C CA . GLY A 1 256 ? -59.289 -15.997 119.786 1.00 42.28 256 GLY A CA 1
ATOM 2084 C C . GLY A 1 256 ? -60.245 -17.173 120.092 1.00 42.28 256 GLY A C 1
ATOM 2085 O O . GLY A 1 256 ? -60.934 -17.630 119.191 1.00 42.28 256 GLY A O 1
ATOM 2086 N N . VAL A 1 257 ? -60.227 -17.688 121.329 1.00 39.84 257 VAL A N 1
ATOM 2087 C CA . VAL A 1 257 ? -60.680 -19.025 121.801 1.00 39.84 257 VAL A CA 1
ATOM 2088 C C . VAL A 1 257 ? -62.201 -19.286 121.699 1.00 39.84 257 VAL A C 1
ATOM 2090 O O . VAL A 1 257 ? -62.992 -18.496 122.205 1.00 39.84 257 VAL A O 1
ATOM 2093 N N . ARG A 1 258 ? -62.592 -20.434 121.112 1.00 50.28 258 ARG A N 1
ATOM 2094 C CA . ARG A 1 258 ? -63.950 -21.034 121.122 1.00 50.28 258 ARG A CA 1
ATOM 2095 C C . ARG A 1 258 ? -64.010 -22.237 122.100 1.00 50.28 258 ARG A C 1
ATOM 2097 O O . ARG A 1 258 ? -62.987 -22.653 122.638 1.00 50.28 258 ARG A O 1
ATOM 2104 N N . THR A 1 259 ? -65.194 -22.784 122.356 1.00 59.31 259 THR A N 1
ATOM 2105 C CA . THR A 1 259 ? -65.502 -23.918 123.260 1.00 59.31 259 THR A CA 1
ATOM 2106 C C . THR A 1 259 ? -65.124 -25.280 122.652 1.00 59.31 259 THR A C 1
ATOM 2108 O O . THR A 1 259 ? -65.417 -25.536 121.493 1.00 59.31 259 THR A O 1
ATOM 2111 N N . LEU A 1 260 ? -64.467 -26.167 123.416 1.00 60.22 260 LEU A N 1
ATOM 2112 C CA . LEU A 1 260 ? -63.716 -27.334 122.901 1.00 60.22 260 LEU A CA 1
ATOM 2113 C C . LEU A 1 260 ? -64.547 -28.359 122.100 1.00 60.22 260 LEU A C 1
ATOM 2115 O O . LEU A 1 260 ? -64.050 -28.896 121.119 1.00 60.22 260 LEU A O 1
ATOM 2119 N N . GLU A 1 261 ? -65.791 -28.644 122.488 1.00 62.06 261 GLU A N 1
ATOM 2120 C CA . GLU A 1 261 ? -66.634 -29.659 121.824 1.00 62.06 261 GLU A CA 1
ATOM 2121 C C . GLU A 1 261 ? -67.325 -29.126 120.561 1.00 62.06 261 GLU A C 1
ATOM 2123 O O . GLU A 1 261 ? -67.427 -29.846 119.567 1.00 62.06 261 GLU A O 1
ATOM 2128 N N . GLU A 1 262 ? -67.712 -27.846 120.564 1.00 58.25 262 GLU A N 1
ATOM 2129 C CA . GLU A 1 262 ? -68.159 -27.125 119.365 1.00 58.25 262 GLU A CA 1
ATOM 2130 C C . GLU A 1 262 ? -66.994 -26.935 118.396 1.00 58.25 262 GLU A C 1
ATOM 2132 O O . GLU A 1 262 ? -67.148 -27.222 117.213 1.00 58.25 262 GLU A O 1
ATOM 2137 N N . ILE A 1 263 ? -65.801 -26.591 118.908 1.00 62.62 263 ILE A N 1
ATOM 2138 C CA . ILE A 1 263 ? -64.564 -26.643 118.128 1.00 62.62 263 ILE A CA 1
ATOM 2139 C C . ILE A 1 263 ? -64.382 -28.042 117.577 1.00 62.62 263 ILE A C 1
ATOM 2141 O O . ILE A 1 263 ? -64.095 -28.138 116.408 1.00 62.62 263 ILE A O 1
ATOM 2145 N N . GLN A 1 264 ? -64.521 -29.125 118.342 1.00 67.88 264 GLN A N 1
ATOM 2146 C CA . GLN A 1 264 ? -64.170 -30.453 117.835 1.00 67.88 264 GLN A CA 1
ATOM 2147 C C . GLN A 1 264 ? -65.124 -30.939 116.737 1.00 67.88 264 GLN A C 1
ATOM 2149 O O . GLN A 1 264 ? -64.682 -31.582 115.786 1.00 67.88 264 GLN A O 1
ATOM 2154 N N . LEU A 1 265 ? -66.421 -30.638 116.837 1.00 76.44 265 LEU A N 1
ATOM 2155 C CA . LEU A 1 265 ? -67.407 -31.039 115.834 1.00 76.44 265 LEU A CA 1
ATOM 2156 C C . LEU A 1 265 ? -67.367 -30.123 114.600 1.00 76.44 265 LEU A C 1
ATOM 2158 O O . LEU A 1 265 ? -67.392 -30.626 113.473 1.00 76.44 265 LEU A O 1
ATOM 2162 N N . GLU A 1 266 ? -67.204 -28.807 114.791 1.00 74.25 266 GLU A N 1
ATOM 2163 C CA . GLU A 1 266 ? -66.868 -27.877 113.703 1.00 74.25 266 GLU A CA 1
ATOM 2164 C C . GLU A 1 266 ? -65.527 -28.247 113.071 1.00 74.25 266 GLU A C 1
ATOM 2166 O O . GLU A 1 266 ? -65.421 -28.259 111.862 1.00 74.25 266 GLU A O 1
ATOM 2171 N N . LEU A 1 267 ? -64.512 -28.627 113.842 1.00 75.44 267 LEU A N 1
ATOM 2172 C CA . LEU A 1 267 ? -63.192 -29.014 113.349 1.00 75.44 267 LEU A CA 1
ATOM 2173 C C . LEU A 1 267 ? -63.288 -30.311 112.562 1.00 75.44 267 LEU A C 1
ATOM 2175 O O . LEU A 1 267 ? -62.701 -30.380 111.502 1.00 75.44 267 LEU A O 1
ATOM 2179 N N . ASN A 1 268 ? -64.043 -31.316 113.010 1.00 80.81 268 ASN A N 1
ATOM 2180 C CA . ASN A 1 268 ? -64.197 -32.566 112.262 1.00 80.81 268 ASN A CA 1
ATOM 2181 C C . ASN A 1 268 ? -65.001 -32.367 110.965 1.00 80.81 268 ASN A C 1
ATOM 2183 O O . ASN A 1 268 ? -64.660 -32.945 109.933 1.00 80.81 268 ASN A O 1
ATOM 2187 N N . THR A 1 269 ? -66.047 -31.536 110.989 1.00 80.94 269 THR A N 1
ATOM 2188 C CA . THR A 1 269 ? -66.831 -31.202 109.785 1.00 80.94 269 THR A CA 1
ATOM 2189 C C . THR A 1 269 ? -66.040 -30.311 108.833 1.00 80.94 269 THR A C 1
ATOM 2191 O O . THR A 1 269 ? -65.949 -30.621 107.648 1.00 80.94 269 THR A O 1
ATOM 2194 N N . LEU A 1 270 ? -65.378 -29.273 109.344 1.00 81.38 270 LEU A N 1
ATOM 2195 C CA . LEU A 1 270 ? -64.470 -28.416 108.588 1.00 81.38 270 LEU A CA 1
ATOM 2196 C C . LEU A 1 270 ? -63.283 -29.210 108.051 1.00 81.38 270 LEU A C 1
ATOM 2198 O O . LEU A 1 270 ? -62.922 -29.004 106.902 1.00 81.38 270 LEU A O 1
ATOM 2202 N N . GLN A 1 271 ? -62.724 -30.152 108.810 1.00 83.75 271 GLN A N 1
ATOM 2203 C CA . GLN A 1 271 ? -61.640 -31.027 108.364 1.00 83.75 271 GLN A CA 1
ATOM 2204 C C . GLN A 1 271 ? -62.119 -31.949 107.240 1.00 83.75 271 GLN A C 1
ATOM 2206 O O . GLN A 1 271 ? -61.463 -32.016 106.212 1.00 83.75 271 GLN A O 1
ATOM 2211 N N . SER A 1 272 ? -63.306 -32.555 107.353 1.00 82.94 272 SER A N 1
ATOM 2212 C CA . SER A 1 272 ? -63.900 -33.330 106.255 1.00 82.94 272 SER A CA 1
ATOM 2213 C C . SER A 1 272 ? -64.156 -32.476 105.007 1.00 82.94 272 SER A C 1
ATOM 2215 O O . SER A 1 272 ? -63.850 -32.905 103.893 1.00 82.94 272 SER A O 1
ATOM 2217 N N . THR A 1 273 ? -64.683 -31.258 105.165 1.00 86.25 273 THR A N 1
ATOM 2218 C CA . THR A 1 273 ? -64.886 -30.349 104.025 1.00 86.25 273 THR A CA 1
ATOM 2219 C C . THR A 1 273 ? -63.565 -29.865 103.436 1.00 86.25 273 THR A C 1
ATOM 2221 O O . THR A 1 273 ? -63.454 -29.744 102.223 1.00 86.25 273 THR A O 1
ATOM 2224 N N . LYS A 1 274 ? -62.545 -29.653 104.271 1.00 87.12 274 LYS A N 1
ATOM 2225 C CA . LYS A 1 274 ? -61.193 -29.274 103.873 1.00 87.12 274 LYS A CA 1
ATOM 2226 C C . LYS A 1 274 ? -60.528 -30.396 103.089 1.00 87.12 274 LYS A C 1
ATOM 2228 O O . LYS A 1 274 ? -59.952 -30.108 102.051 1.00 87.12 274 LYS A O 1
ATOM 2233 N N . ASP A 1 275 ? -60.645 -31.642 103.532 1.00 89.12 275 ASP A N 1
ATOM 2234 C CA . ASP A 1 275 ? -60.054 -32.794 102.849 1.00 89.12 275 ASP A CA 1
ATOM 2235 C C . ASP A 1 275 ? -60.731 -33.033 101.483 1.00 89.12 275 ASP A C 1
ATOM 2237 O O . ASP A 1 275 ? -60.053 -33.279 100.481 1.00 89.12 275 ASP A O 1
ATOM 2241 N N . ASN A 1 276 ? -62.058 -32.860 101.399 1.00 90.69 276 ASN A N 1
ATOM 2242 C CA . ASN A 1 276 ? -62.794 -32.906 100.129 1.00 90.69 276 ASN A CA 1
ATOM 2243 C C . ASN A 1 276 ? -62.410 -31.751 99.192 1.00 90.69 276 ASN A C 1
ATOM 2245 O O . ASN A 1 276 ? -62.111 -31.984 98.022 1.00 90.69 276 ASN A O 1
ATOM 2249 N N . LEU A 1 277 ? -62.370 -30.514 99.699 1.00 89.00 277 LEU A N 1
ATOM 2250 C CA . LEU A 1 277 ? -61.961 -29.346 98.919 1.00 89.00 277 LEU A CA 1
ATOM 2251 C C . LEU A 1 277 ? -60.491 -29.436 98.495 1.00 89.00 277 LEU A C 1
ATOM 2253 O O . LEU A 1 277 ? -60.172 -29.042 97.381 1.00 89.00 277 LEU A O 1
ATOM 2257 N N . GLN A 1 278 ? -59.598 -29.981 99.327 1.00 91.56 278 GLN A N 1
ATOM 2258 C CA . GLN A 1 278 ? -58.205 -30.239 98.949 1.00 91.56 278 GLN A CA 1
ATOM 2259 C C . GLN A 1 278 ? -58.122 -31.259 97.818 1.00 91.56 278 GLN A C 1
ATOM 2261 O O . GLN A 1 278 ? -57.416 -31.002 96.848 1.00 91.56 278 GLN A O 1
ATOM 2266 N N . SER A 1 279 ? -58.900 -32.340 97.889 1.00 91.88 279 SER A N 1
ATOM 2267 C CA . SER A 1 279 ? -58.957 -33.351 96.827 1.00 91.88 279 SER A CA 1
ATOM 2268 C C . SER A 1 279 ? -59.483 -32.769 95.507 1.00 91.88 279 SER A C 1
ATOM 2270 O O . SER A 1 279 ? -58.927 -33.031 94.440 1.00 91.88 279 SER A O 1
ATOM 2272 N N . GLU A 1 280 ? -60.529 -31.934 95.551 1.00 93.00 280 GLU A N 1
ATOM 2273 C CA . GLU A 1 280 ? -61.035 -31.232 94.364 1.00 93.00 280 GLU A CA 1
ATOM 2274 C C . GLU A 1 280 ? -60.038 -30.209 93.816 1.00 93.00 280 GLU A C 1
ATOM 2276 O O . GLU A 1 280 ? -59.880 -30.087 92.602 1.00 93.00 280 GLU A O 1
ATOM 2281 N N . LEU A 1 281 ? -59.344 -29.492 94.697 1.00 93.19 281 LEU A N 1
ATOM 2282 C CA . LEU A 1 281 ? -58.342 -28.501 94.325 1.00 93.19 281 LEU A CA 1
ATOM 2283 C C . LEU A 1 281 ? -57.117 -29.176 93.695 1.00 93.19 281 LEU A C 1
ATOM 2285 O O . LEU A 1 281 ? -56.597 -28.682 92.697 1.00 93.19 281 LEU A O 1
ATOM 2289 N N . GLU A 1 282 ? -56.687 -30.328 94.206 1.00 92.69 282 GLU A N 1
ATOM 2290 C CA . GLU A 1 282 ? -55.643 -31.153 93.590 1.00 92.69 282 GLU A CA 1
ATOM 2291 C C . GLU A 1 282 ? -56.073 -31.707 92.230 1.00 92.69 282 GLU A C 1
ATOM 2293 O O . GLU A 1 282 ? -55.289 -31.628 91.283 1.00 92.69 282 GLU A O 1
ATOM 2298 N N . ARG A 1 283 ? -57.329 -32.150 92.079 1.00 95.50 283 ARG A N 1
ATOM 2299 C CA . ARG A 1 283 ? -57.883 -32.534 90.769 1.00 95.50 283 ARG A CA 1
ATOM 2300 C C . ARG A 1 283 ? -57.864 -31.364 89.780 1.00 95.50 283 ARG A C 1
ATOM 2302 O O . ARG A 1 283 ? -57.388 -31.526 88.661 1.00 95.50 283 ARG A O 1
ATOM 2309 N N . LEU A 1 284 ? -58.336 -30.184 90.185 1.00 93.50 284 LEU A N 1
ATOM 2310 C CA . LEU A 1 284 ? -58.347 -28.987 89.335 1.00 93.50 284 LEU A CA 1
ATOM 2311 C C . LEU A 1 284 ? -56.933 -28.512 88.981 1.00 93.50 284 LEU A C 1
ATOM 2313 O O . LEU A 1 284 ? -56.700 -28.089 87.853 1.00 93.50 284 LEU A O 1
ATOM 2317 N N . ARG A 1 285 ? -55.972 -28.614 89.908 1.00 93.44 285 ARG A N 1
ATOM 2318 C CA . ARG A 1 285 ? -54.554 -28.328 89.630 1.00 93.44 285 ARG A CA 1
ATOM 2319 C C . ARG A 1 285 ? -53.964 -29.302 88.618 1.00 93.44 285 ARG A C 1
ATOM 2321 O O . ARG A 1 285 ? -53.143 -28.896 87.798 1.00 93.44 285 ARG A O 1
ATOM 2328 N N . GLU A 1 286 ? -54.353 -30.571 88.668 1.00 94.31 286 GLU A N 1
ATOM 2329 C CA . GLU A 1 286 ? -53.911 -31.557 87.683 1.00 94.31 286 GLU A CA 1
ATOM 2330 C C . GLU A 1 286 ? -54.525 -31.294 86.305 1.00 94.31 286 GLU A C 1
ATOM 2332 O O . GLU A 1 286 ? -53.813 -31.283 85.304 1.00 94.31 286 GLU A O 1
ATOM 2337 N N . GLU A 1 287 ? -55.817 -30.967 86.248 1.00 94.06 287 GLU A N 1
ATOM 2338 C CA . GLU A 1 287 ? -56.494 -30.559 85.010 1.00 94.06 287 GLU A CA 1
ATOM 2339 C C . GLU A 1 287 ? -55.892 -29.281 84.418 1.00 94.06 287 GLU A C 1
ATOM 2341 O O . GLU A 1 287 ? -55.658 -29.209 83.210 1.00 94.06 287 GLU A O 1
ATOM 2346 N N . GLN A 1 288 ? -55.571 -28.295 85.259 1.00 92.81 288 GLN A N 1
ATOM 2347 C CA . GLN A 1 288 ? -54.868 -27.088 84.837 1.00 92.81 288 GLN A CA 1
ATOM 2348 C C . GLN A 1 288 ? -53.490 -27.427 84.255 1.00 92.81 288 GLN A C 1
ATOM 2350 O O . GLN A 1 288 ? -53.169 -26.959 83.164 1.00 92.81 288 GLN A O 1
ATOM 2355 N N . ARG A 1 289 ? -52.698 -28.277 84.925 1.00 93.88 289 ARG A N 1
ATOM 2356 C CA . ARG A 1 289 ? -51.385 -28.715 84.419 1.00 93.88 289 ARG A CA 1
ATOM 2357 C C . ARG A 1 289 ? -51.496 -29.469 83.095 1.00 93.88 289 ARG A C 1
ATOM 2359 O O . ARG A 1 289 ? -50.673 -29.254 82.206 1.00 93.88 289 ARG A O 1
ATOM 2366 N N . HIS A 1 290 ? -52.514 -30.310 82.928 1.00 95.06 290 HIS A N 1
ATOM 2367 C CA . HIS A 1 290 ? -52.793 -30.966 81.651 1.00 95.06 290 HIS A CA 1
ATOM 2368 C C . HIS A 1 290 ? -53.114 -29.952 80.547 1.00 95.06 290 HIS A C 1
ATOM 2370 O O . HIS A 1 290 ? -52.490 -29.999 79.487 1.00 95.06 290 HIS A O 1
ATOM 2376 N N . MET A 1 291 ? -54.007 -28.991 80.803 1.00 94.62 291 MET A N 1
ATOM 2377 C CA . MET A 1 291 ? -54.352 -27.959 79.819 1.00 94.62 291 MET A CA 1
ATOM 2378 C C . MET A 1 291 ? -53.174 -27.034 79.481 1.00 94.62 291 MET A C 1
ATOM 2380 O O . MET A 1 291 ? -53.001 -26.661 78.321 1.00 94.62 291 MET A O 1
ATOM 2384 N N . GLU A 1 292 ? -52.336 -26.679 80.456 1.00 93.62 292 GLU A N 1
ATOM 2385 C CA . GLU A 1 292 ? -51.117 -25.891 80.231 1.00 93.62 292 GLU A CA 1
ATOM 2386 C C . GLU A 1 292 ? -50.102 -26.648 79.364 1.00 93.62 292 GLU A C 1
ATOM 2388 O O . GLU A 1 292 ? -49.529 -26.070 78.434 1.00 93.62 292 GLU A O 1
ATOM 2393 N N . ASN A 1 293 ? -49.928 -27.951 79.603 1.00 95.12 293 ASN A N 1
ATOM 2394 C CA . ASN A 1 293 ? -49.092 -28.808 78.764 1.00 95.12 293 ASN A CA 1
ATOM 2395 C C . ASN A 1 293 ? -49.644 -28.928 77.337 1.00 95.12 293 ASN A C 1
ATOM 2397 O O . ASN A 1 293 ? -48.881 -28.812 76.376 1.00 95.12 293 ASN A O 1
ATOM 2401 N N . ASP A 1 294 ? -50.956 -29.091 77.175 1.00 95.75 294 ASP A N 1
ATOM 2402 C CA . ASP A 1 294 ? -51.593 -29.145 75.857 1.00 95.75 294 ASP A CA 1
ATOM 2403 C C . ASP A 1 294 ? -51.451 -27.819 75.102 1.00 95.75 294 ASP A C 1
ATOM 2405 O O . ASP A 1 294 ? -51.080 -27.809 73.926 1.00 95.75 294 ASP A O 1
ATOM 2409 N N . LEU A 1 295 ? -51.652 -26.684 75.778 1.00 94.44 295 LEU A N 1
ATOM 2410 C CA . LEU A 1 295 ? -51.420 -25.359 75.201 1.00 94.44 295 LEU A CA 1
ATOM 2411 C C . LEU A 1 295 ? -49.957 -25.164 74.792 1.00 94.44 295 LEU A C 1
ATOM 2413 O O . LEU A 1 295 ? -49.693 -24.628 73.712 1.00 94.44 295 LEU A O 1
ATOM 2417 N N . SER A 1 296 ? -49.009 -25.613 75.617 1.00 94.94 296 SER A N 1
ATOM 2418 C CA . SER A 1 296 ? -47.580 -25.582 75.296 1.00 94.94 296 SER A CA 1
ATOM 2419 C C . SER A 1 296 ? -47.271 -26.418 74.047 1.00 94.94 296 SER A C 1
ATOM 2421 O O . SER A 1 296 ? -46.669 -25.918 73.092 1.00 94.94 296 SER A O 1
ATOM 2423 N N . ASN A 1 297 ? -47.787 -27.648 73.980 1.00 95.62 297 ASN A N 1
ATOM 2424 C CA . ASN A 1 297 ? -47.628 -28.541 72.831 1.00 95.62 297 ASN A CA 1
ATOM 2425 C C . ASN A 1 297 ? -48.230 -27.951 71.545 1.00 95.62 297 ASN A C 1
ATOM 2427 O O . ASN A 1 297 ? -47.601 -27.992 70.481 1.00 95.62 297 ASN A O 1
ATOM 2431 N N . ILE A 1 298 ? -49.423 -27.352 71.630 1.00 95.00 298 ILE A N 1
ATOM 2432 C CA . ILE A 1 298 ? -50.077 -26.685 70.497 1.00 95.00 298 ILE A CA 1
ATOM 2433 C C . ILE A 1 298 ? -49.254 -25.478 70.032 1.00 95.00 298 ILE A C 1
ATOM 2435 O O . ILE A 1 298 ? -49.048 -25.321 68.825 1.00 95.00 298 ILE A O 1
ATOM 2439 N N . ARG A 1 299 ? -48.723 -24.659 70.951 1.00 95.19 299 ARG A N 1
ATOM 2440 C CA . ARG A 1 299 ? -47.849 -23.522 70.604 1.00 95.19 299 ARG A CA 1
ATOM 2441 C C . ARG A 1 299 ? -46.581 -23.979 69.892 1.00 95.19 299 ARG A C 1
ATOM 2443 O O . ARG A 1 299 ? -46.244 -23.419 68.850 1.00 95.19 299 ARG A O 1
ATOM 2450 N N . ILE A 1 300 ? -45.908 -25.014 70.396 1.00 95.38 300 ILE A N 1
ATOM 2451 C CA . ILE A 1 300 ? -44.703 -25.570 69.760 1.00 95.38 300 ILE A CA 1
ATOM 2452 C C . ILE A 1 300 ? -45.028 -26.061 68.344 1.00 95.38 300 ILE A C 1
ATOM 2454 O O . ILE A 1 300 ? -44.320 -25.731 67.389 1.00 95.38 300 ILE A O 1
ATOM 2458 N N . ARG A 1 301 ? -46.135 -26.795 68.172 1.00 96.19 301 ARG A N 1
ATOM 2459 C CA . ARG A 1 301 ? -46.573 -27.276 66.854 1.00 96.19 301 ARG A CA 1
ATOM 2460 C C . ARG A 1 301 ? -46.898 -26.125 65.900 1.00 96.19 301 ARG A C 1
ATOM 2462 O O . ARG A 1 301 ? -46.508 -26.182 64.735 1.00 96.19 301 ARG A O 1
ATOM 2469 N N . TRP A 1 302 ? -47.564 -25.077 66.381 1.00 95.19 302 TRP A N 1
ATOM 2470 C CA . TRP A 1 302 ? -47.871 -23.882 65.594 1.00 95.19 302 TRP A CA 1
ATOM 2471 C C . TRP A 1 302 ? -46.606 -23.146 65.139 1.00 95.19 302 TRP A C 1
ATOM 2473 O O . TRP A 1 302 ? -46.482 -22.811 63.959 1.00 95.19 302 TRP A O 1
ATOM 2483 N N . HIS A 1 303 ? -45.630 -22.957 66.031 1.00 95.06 303 HIS A N 1
ATOM 2484 C CA . HIS A 1 303 ? -44.347 -22.347 65.677 1.00 95.06 303 HIS A CA 1
ATOM 2485 C C . HIS A 1 303 ? -43.581 -23.180 64.646 1.00 95.06 303 HIS A C 1
ATOM 2487 O O . HIS A 1 303 ? -43.068 -22.623 63.675 1.00 95.06 303 HIS A O 1
ATOM 2493 N N . ASN A 1 304 ? -43.557 -24.507 64.803 1.00 94.94 304 ASN A N 1
ATOM 2494 C CA . ASN A 1 304 ? -42.921 -25.403 63.838 1.00 94.94 304 ASN A CA 1
ATOM 2495 C C . ASN A 1 304 ? -43.586 -25.310 62.458 1.00 94.94 304 ASN A C 1
ATOM 2497 O O . ASN A 1 304 ? -42.891 -25.123 61.462 1.00 94.94 304 ASN A O 1
ATOM 2501 N N . LEU A 1 305 ? -44.920 -25.354 62.389 1.00 94.94 305 LEU A N 1
ATOM 2502 C CA . LEU A 1 305 ? -45.656 -25.205 61.128 1.00 94.94 305 LEU A CA 1
ATOM 2503 C C . LEU A 1 305 ? -45.441 -23.830 60.486 1.00 94.94 305 LEU A C 1
ATOM 2505 O O . LEU A 1 305 ? -45.292 -23.732 59.271 1.00 94.94 305 LEU A O 1
ATOM 2509 N N . THR A 1 306 ? -45.378 -22.769 61.289 1.00 94.12 306 THR A N 1
ATOM 2510 C CA . THR A 1 306 ? -45.123 -21.409 60.795 1.00 94.12 306 THR A CA 1
ATOM 2511 C C . THR A 1 306 ? -43.706 -21.281 60.236 1.00 94.12 306 THR A C 1
ATOM 2513 O O . THR A 1 306 ? -43.512 -20.688 59.175 1.00 94.12 306 THR A O 1
ATOM 2516 N N . LYS A 1 307 ? -42.718 -21.896 60.897 1.00 95.31 307 LYS A N 1
ATOM 2517 C CA . LYS A 1 307 ? -41.332 -21.950 60.421 1.00 95.31 307 LYS A CA 1
ATOM 2518 C C . LYS A 1 307 ? -41.214 -22.723 59.108 1.00 95.31 307 LYS A C 1
ATOM 2520 O O . LYS A 1 307 ? -40.545 -22.253 58.195 1.00 95.31 307 LYS A O 1
ATOM 2525 N N . GLU A 1 308 ? -41.875 -23.872 58.992 1.00 95.31 308 GLU A N 1
ATOM 2526 C CA . GLU A 1 308 ? -41.903 -24.648 57.746 1.00 95.31 308 GLU A CA 1
ATOM 2527 C C . GLU A 1 308 ? -42.614 -23.893 56.617 1.00 95.31 308 GLU A C 1
ATOM 2529 O O . GLU A 1 308 ? -42.096 -23.837 55.504 1.00 95.31 308 GLU A O 1
ATOM 2534 N N . LYS A 1 309 ? -43.734 -23.215 56.905 1.00 95.38 309 LYS A N 1
ATOM 2535 C CA . LYS A 1 309 ? -44.395 -22.329 55.937 1.00 95.38 309 LYS A CA 1
ATOM 2536 C C . LYS A 1 309 ? -43.441 -21.238 55.446 1.00 95.38 309 LYS A C 1
ATOM 2538 O O . LYS A 1 309 ? -43.341 -21.035 54.245 1.00 95.38 309 LYS A O 1
ATOM 2543 N N . MET A 1 310 ? -42.720 -20.570 56.348 1.00 95.06 310 MET A N 1
ATOM 2544 C CA . MET A 1 310 ? -41.763 -19.521 55.979 1.00 95.06 310 MET A CA 1
ATOM 2545 C C . MET A 1 310 ? -40.619 -20.063 55.112 1.00 95.06 310 MET A C 1
ATOM 2547 O O . MET A 1 310 ? -40.266 -19.444 54.112 1.00 95.06 310 MET A O 1
ATOM 2551 N N . LYS A 1 311 ? -40.081 -21.248 55.437 1.00 95.94 311 LYS A N 1
ATOM 2552 C CA . LYS A 1 311 ? -39.083 -21.923 54.591 1.00 95.94 311 LYS A CA 1
ATOM 2553 C C . LYS A 1 311 ? -39.634 -22.225 53.198 1.00 95.94 311 LYS A C 1
ATOM 2555 O O . LYS A 1 311 ? -38.957 -21.946 52.215 1.00 95.94 311 LYS A O 1
ATOM 2560 N N . ALA A 1 312 ? -40.849 -22.766 53.111 1.00 95.12 312 ALA A N 1
ATOM 2561 C CA . ALA A 1 312 ? -41.492 -23.073 51.838 1.00 95.12 312 ALA A CA 1
ATOM 2562 C C . ALA A 1 312 ? -41.730 -21.808 50.997 1.00 95.12 312 ALA A C 1
ATOM 2564 O O . ALA A 1 312 ? -41.454 -21.821 49.800 1.00 95.12 312 ALA A O 1
ATOM 2565 N N . THR A 1 313 ? -42.164 -20.703 51.615 1.00 95.62 313 THR A N 1
ATOM 2566 C CA . THR A 1 313 ? -42.321 -19.410 50.930 1.00 95.62 313 THR A CA 1
ATOM 2567 C C . THR A 1 313 ? -40.989 -18.895 50.385 1.00 95.62 313 THR A C 1
ATOM 2569 O O . THR A 1 313 ? -40.919 -18.538 49.214 1.00 95.62 313 THR A O 1
ATOM 2572 N N . ASN A 1 314 ? -39.916 -18.934 51.183 1.00 95.50 314 ASN A N 1
ATOM 2573 C CA . ASN A 1 314 ? -38.589 -18.495 50.737 1.00 95.50 314 ASN A CA 1
ATOM 2574 C C . ASN A 1 314 ? -38.062 -19.338 49.564 1.00 95.50 314 ASN A C 1
ATOM 2576 O O . ASN A 1 314 ? -37.445 -18.803 48.644 1.00 95.50 314 ASN A O 1
ATOM 2580 N N . ILE A 1 315 ? -38.303 -20.655 49.580 1.00 95.88 315 ILE A N 1
ATOM 2581 C CA . ILE A 1 315 ? -37.943 -21.541 48.463 1.00 95.88 315 ILE A CA 1
ATOM 2582 C C . ILE A 1 315 ? -38.751 -21.171 47.216 1.00 95.88 315 ILE A C 1
ATOM 2584 O O . ILE A 1 315 ? -38.173 -21.060 46.140 1.00 95.88 315 ILE A O 1
ATOM 2588 N N . LEU A 1 316 ? -40.058 -20.930 47.352 1.00 96.19 316 LEU A N 1
ATOM 2589 C CA . LEU A 1 316 ? -40.923 -20.545 46.235 1.00 96.19 316 LEU A CA 1
ATOM 2590 C C . LEU A 1 316 ? -40.487 -19.215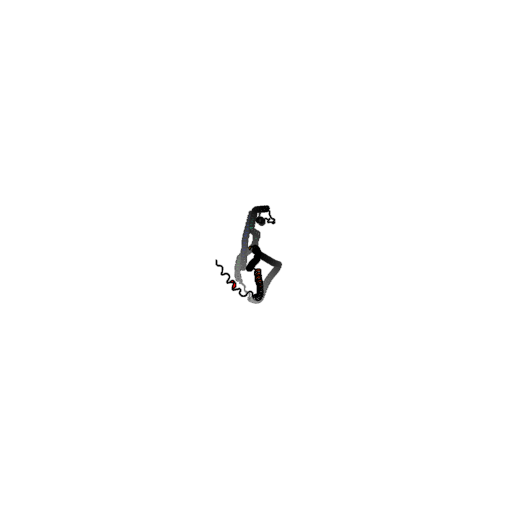 45.599 1.00 96.19 316 LEU A C 1
ATOM 2592 O O . LEU A 1 316 ? -40.446 -19.105 44.378 1.00 96.19 316 LEU A O 1
ATOM 2596 N N . GLU A 1 317 ? -40.124 -18.218 46.406 1.00 95.38 317 GLU A N 1
ATOM 2597 C CA . GLU A 1 317 ? -39.551 -16.955 45.916 1.00 95.38 317 GLU A CA 1
ATOM 2598 C C . GLU A 1 317 ? -38.190 -17.159 45.235 1.00 95.38 317 GLU A C 1
ATOM 2600 O O . GLU A 1 317 ? -37.866 -16.476 44.266 1.00 95.38 317 GLU A O 1
ATOM 2605 N N . GLY A 1 318 ? -37.381 -18.109 45.716 1.00 96.12 318 GLY A N 1
ATOM 2606 C CA . GLY A 1 318 ? -36.155 -18.535 45.040 1.00 96.12 318 GLY A CA 1
ATOM 2607 C C . GLY A 1 318 ? -36.424 -19.145 43.662 1.00 96.12 318 GLY A C 1
ATOM 2608 O O . GLY A 1 318 ? -35.771 -18.764 42.698 1.00 96.12 318 GLY A O 1
ATOM 2609 N N . VAL A 1 319 ? -37.413 -20.037 43.558 1.00 96.44 319 VAL A N 1
ATOM 2610 C CA . VAL A 1 319 ? -37.808 -20.671 42.289 1.00 96.44 319 VAL A CA 1
ATOM 2611 C C . VAL A 1 319 ? -38.302 -19.633 41.286 1.00 96.44 319 VAL A C 1
ATOM 2613 O O . VAL A 1 319 ? -37.821 -19.630 40.162 1.00 96.44 319 VAL A O 1
ATOM 2616 N N . LYS A 1 320 ? -39.166 -18.699 41.701 1.00 96.38 320 LYS A N 1
ATOM 2617 C CA . LYS A 1 320 ? -39.655 -17.628 40.815 1.00 96.38 320 LYS A CA 1
ATOM 2618 C C . LYS A 1 320 ? -38.527 -16.775 40.236 1.00 96.38 320 LYS A C 1
ATOM 2620 O O . LYS A 1 320 ? -38.521 -16.500 39.045 1.00 96.38 320 LYS A O 1
ATOM 2625 N N . ARG A 1 321 ? -37.541 -16.408 41.062 1.00 95.88 321 ARG A N 1
ATOM 2626 C CA . ARG A 1 321 ? -36.363 -15.658 40.591 1.00 95.88 321 ARG A CA 1
ATOM 2627 C C . ARG A 1 321 ? -35.548 -16.442 39.562 1.00 95.88 321 ARG A C 1
ATOM 2629 O O . ARG A 1 321 ? -35.066 -15.857 38.601 1.00 95.88 321 ARG A O 1
ATOM 2636 N N . LEU A 1 322 ? -35.401 -17.753 39.759 1.00 95.38 322 LEU A N 1
ATOM 2637 C CA . LEU A 1 322 ? -34.706 -18.618 38.803 1.00 95.38 322 LEU A CA 1
ATOM 2638 C C . LEU A 1 322 ? -35.498 -18.795 37.501 1.00 95.38 322 LEU A C 1
ATOM 2640 O O . LEU A 1 322 ? -34.890 -18.855 36.440 1.00 95.38 322 LEU A O 1
ATOM 2644 N N . GLU A 1 323 ? -36.829 -18.862 37.565 1.00 96.00 323 GLU A N 1
ATOM 2645 C CA . GLU A 1 323 ? -37.698 -18.901 36.380 1.00 96.00 323 GLU A CA 1
ATOM 2646 C C . GLU A 1 323 ? -37.573 -17.610 35.557 1.00 96.00 323 GLU A C 1
ATOM 2648 O O . GLU A 1 323 ? -37.347 -17.683 34.352 1.00 96.00 323 GLU A O 1
ATOM 2653 N N . GLU A 1 324 ? -37.619 -16.440 36.202 1.00 95.94 324 GLU A N 1
ATOM 2654 C CA . GLU A 1 324 ? -37.424 -15.135 35.546 1.00 95.94 324 GLU A CA 1
ATOM 2655 C C . GLU A 1 324 ? -36.033 -15.010 34.899 1.00 95.94 324 GLU A C 1
ATOM 2657 O O . GLU A 1 324 ? -35.886 -14.488 33.793 1.00 95.94 324 GLU A O 1
ATOM 2662 N N . GLU A 1 325 ? -34.993 -15.508 35.569 1.00 96.31 325 GLU A N 1
ATOM 2663 C CA . GLU A 1 325 ? -33.638 -15.546 35.018 1.00 96.31 325 GLU A CA 1
ATOM 2664 C C . GLU A 1 325 ? -33.516 -16.505 33.827 1.00 96.31 325 GLU A C 1
ATOM 2666 O O . GLU A 1 325 ? -32.835 -16.188 32.851 1.00 96.31 325 GLU A O 1
ATOM 2671 N N . LEU A 1 326 ? -34.195 -17.651 33.875 1.00 96.12 326 LEU A N 1
ATOM 2672 C CA . LEU A 1 326 ? -34.197 -18.625 32.787 1.00 96.12 326 LEU A CA 1
ATOM 2673 C C . LEU A 1 326 ? -34.931 -18.089 31.552 1.00 96.12 326 LEU A C 1
ATOM 2675 O O . LEU A 1 326 ? -34.446 -18.285 30.438 1.00 96.12 326 LEU A O 1
ATOM 2679 N N . GLU A 1 327 ? -36.043 -17.375 31.737 1.00 96.88 327 GLU A N 1
ATOM 2680 C CA . GLU A 1 327 ? -36.754 -16.670 30.662 1.00 96.88 327 GLU A CA 1
ATOM 2681 C C . GLU A 1 327 ? -35.822 -15.645 29.994 1.00 96.88 327 GLU A C 1
ATOM 2683 O O . GLU A 1 327 ? -35.577 -15.727 28.791 1.00 96.88 327 GLU A O 1
ATOM 2688 N N . ARG A 1 328 ? -35.186 -14.772 30.792 1.00 96.56 328 ARG A N 1
ATOM 2689 C CA . ARG A 1 328 ? -34.240 -13.754 30.303 1.00 96.56 328 ARG A CA 1
ATOM 2690 C C . ARG A 1 328 ? -33.076 -14.365 29.518 1.00 96.56 328 ARG A C 1
ATOM 2692 O O . ARG A 1 328 ? -32.730 -13.879 28.446 1.00 96.56 328 ARG A O 1
ATOM 2699 N N . LEU A 1 329 ? -32.472 -15.438 30.033 1.00 95.31 329 LEU A N 1
ATOM 2700 C CA . LEU A 1 329 ? -31.385 -16.144 29.343 1.00 95.31 329 LEU A CA 1
ATOM 2701 C C . LEU A 1 329 ? -31.860 -16.814 28.048 1.00 95.31 329 LEU A C 1
ATOM 2703 O O . LEU A 1 329 ? -31.093 -16.932 27.092 1.00 95.31 329 LEU A O 1
ATOM 2707 N N . THR A 1 330 ? -33.113 -17.266 28.002 1.00 95.75 330 THR A N 1
ATOM 2708 C CA . THR A 1 330 ? -33.698 -17.853 26.793 1.00 95.75 330 THR A CA 1
ATOM 2709 C C . THR A 1 330 ? -33.919 -16.780 25.729 1.00 95.75 330 THR A C 1
ATOM 2711 O O . THR A 1 330 ? -33.552 -17.000 24.576 1.00 95.75 330 THR A O 1
ATOM 2714 N N . GLU A 1 331 ? -34.429 -15.607 26.110 1.00 96.19 331 GLU A N 1
ATOM 2715 C CA . GLU A 1 331 ? -34.562 -14.447 25.221 1.00 96.19 331 GLU A CA 1
ATOM 2716 C C . GLU A 1 331 ? -33.197 -13.996 24.681 1.00 96.19 331 GLU A C 1
ATOM 2718 O O . GLU A 1 331 ? -33.022 -13.886 23.466 1.00 96.19 331 GLU A O 1
ATOM 2723 N N . GLU A 1 332 ? -32.200 -13.832 25.556 1.00 95.94 332 GLU A N 1
ATOM 2724 C CA . GLU A 1 332 ? -30.833 -13.465 25.168 1.00 95.94 332 GLU A CA 1
ATOM 2725 C C . GLU A 1 332 ? -30.238 -14.481 24.185 1.00 95.94 332 GLU A C 1
ATOM 2727 O O . GLU A 1 332 ? -29.704 -14.103 23.142 1.00 95.94 332 GLU A O 1
ATOM 2732 N N . LYS A 1 333 ? -30.407 -15.781 24.451 1.00 95.25 333 LYS A N 1
ATOM 2733 C CA . LYS A 1 333 ? -29.974 -16.835 23.530 1.00 95.25 333 LYS A CA 1
ATOM 2734 C C . LYS A 1 333 ? -30.648 -16.710 22.163 1.00 95.25 333 LYS A C 1
ATOM 2736 O O . LYS A 1 333 ? -29.969 -16.805 21.146 1.00 95.25 333 LYS A O 1
ATOM 2741 N N . THR A 1 334 ? -31.964 -16.497 22.121 1.00 96.12 334 THR A N 1
ATOM 2742 C CA . THR A 1 334 ? -32.672 -16.349 20.839 1.00 96.12 334 THR A CA 1
ATOM 2743 C C . THR A 1 334 ? -32.213 -15.122 20.060 1.00 96.12 334 THR A C 1
ATOM 2745 O O . THR A 1 334 ? -32.123 -15.188 18.835 1.00 96.12 334 THR A O 1
ATOM 2748 N N . GLN A 1 335 ? -31.876 -14.031 20.752 1.00 95.25 335 GLN A N 1
ATOM 2749 C CA . GLN A 1 335 ? -31.331 -12.833 20.126 1.00 95.25 335 GLN A CA 1
ATOM 2750 C C . GLN A 1 335 ? -29.948 -13.105 19.522 1.00 95.25 335 GLN A C 1
ATOM 2752 O O . GLN A 1 335 ? -29.719 -12.793 18.356 1.00 95.25 335 GLN A O 1
ATOM 2757 N N . VAL A 1 336 ? -29.060 -13.765 20.271 1.00 95.75 336 VAL A N 1
ATOM 2758 C CA . VAL A 1 336 ? -27.727 -14.148 19.780 1.00 95.75 336 VAL A CA 1
ATOM 2759 C C . VAL A 1 336 ? -27.819 -15.094 18.577 1.00 95.75 336 VAL A C 1
ATOM 2761 O O . VAL A 1 336 ? -27.101 -14.897 17.600 1.00 95.75 336 VAL A O 1
ATOM 2764 N N . ASP A 1 337 ? -28.734 -16.069 18.592 1.00 95.94 337 ASP A N 1
ATOM 2765 C CA . ASP A 1 337 ? -28.947 -16.993 17.465 1.00 95.94 337 ASP A CA 1
ATOM 2766 C C . ASP A 1 337 ? -29.426 -16.257 16.190 1.00 95.94 337 ASP A C 1
ATOM 2768 O O . ASP A 1 337 ? -29.094 -16.649 15.065 1.00 95.94 337 ASP A O 1
ATOM 2772 N N . LEU A 1 338 ? -30.230 -15.195 16.339 1.00 95.44 338 LEU A N 1
ATOM 2773 C CA . LEU A 1 338 ? -30.655 -14.343 15.222 1.00 95.44 338 LEU A CA 1
ATOM 2774 C C . LEU A 1 338 ? -29.493 -13.502 14.689 1.00 95.44 338 LEU A C 1
ATOM 2776 O O . LEU A 1 338 ? -29.298 -13.434 13.474 1.00 95.44 338 LEU A O 1
ATOM 2780 N N . ASP A 1 339 ? -28.700 -12.915 15.582 1.00 94.06 339 ASP A N 1
ATOM 2781 C CA . ASP A 1 339 ? -27.530 -12.120 15.213 1.00 94.06 339 ASP A CA 1
ATOM 2782 C C . ASP A 1 339 ? -26.469 -12.983 14.506 1.00 94.06 339 ASP A C 1
ATOM 2784 O O . ASP A 1 339 ? -25.922 -12.568 13.482 1.00 94.06 339 ASP A O 1
ATOM 2788 N N . GLU A 1 340 ? -26.234 -14.218 14.965 1.00 94.75 340 GLU A N 1
ATOM 2789 C CA . GLU A 1 340 ? -25.341 -15.181 14.304 1.00 94.75 340 GLU A CA 1
ATOM 2790 C C . GLU A 1 340 ? -25.800 -15.476 12.870 1.00 94.75 340 GLU A C 1
ATOM 2792 O O . GLU A 1 340 ? -24.991 -15.445 11.937 1.00 94.75 340 GLU A O 1
ATOM 2797 N N . LYS A 1 341 ? -27.105 -15.698 12.664 1.00 95.88 341 LYS A N 1
ATOM 2798 C CA . LYS A 1 341 ? -27.668 -15.897 11.320 1.00 95.88 341 LYS A CA 1
ATOM 2799 C C . LYS A 1 341 ? -27.497 -14.668 10.437 1.00 95.88 341 LYS A C 1
ATOM 2801 O O . LYS A 1 341 ? -27.059 -14.805 9.299 1.00 95.88 341 LYS A O 1
ATOM 2806 N N . HIS A 1 342 ? -27.789 -13.475 10.949 1.00 94.19 342 HIS A N 1
ATOM 2807 C CA . HIS A 1 342 ? -27.618 -12.238 10.188 1.00 94.19 342 HIS A CA 1
ATOM 2808 C C . HIS A 1 342 ? -26.157 -11.994 9.793 1.00 94.19 342 HIS A C 1
ATOM 2810 O O . HIS A 1 342 ? -25.885 -11.581 8.663 1.00 94.19 342 HIS A O 1
ATOM 2816 N N . LEU A 1 343 ? -25.210 -12.290 10.686 1.00 93.19 343 LEU A N 1
ATOM 2817 C CA . LEU A 1 343 ? -23.781 -12.215 10.386 1.00 93.19 343 LEU A CA 1
ATOM 2818 C C . LEU A 1 343 ? -23.362 -13.264 9.347 1.00 93.19 343 LEU A C 1
ATOM 2820 O O . LEU A 1 343 ? -22.602 -12.938 8.434 1.00 93.19 343 LEU A O 1
ATOM 2824 N N . ALA A 1 344 ? -23.870 -14.495 9.437 1.00 94.19 344 ALA A N 1
ATOM 2825 C CA . ALA A 1 344 ? -23.606 -15.545 8.454 1.00 94.19 344 ALA A CA 1
ATOM 2826 C C . ALA A 1 344 ? -24.130 -15.172 7.054 1.00 94.19 344 ALA A C 1
ATOM 2828 O O . ALA A 1 344 ? -23.393 -15.288 6.070 1.00 94.19 344 ALA A O 1
ATOM 2829 N N . ASP A 1 345 ? -25.354 -14.646 6.971 1.00 94.06 345 ASP A N 1
ATOM 2830 C CA . ASP A 1 345 ? -25.963 -14.179 5.722 1.00 94.06 345 ASP A CA 1
ATOM 2831 C C . ASP A 1 345 ? -25.198 -12.983 5.131 1.00 94.06 345 ASP A C 1
ATOM 2833 O O . ASP A 1 345 ? -25.026 -12.891 3.916 1.00 94.06 345 ASP A O 1
ATOM 2837 N N . ALA A 1 346 ? -24.680 -12.081 5.972 1.00 93.31 346 ALA A N 1
ATOM 2838 C CA . ALA A 1 346 ? -23.846 -10.964 5.526 1.00 93.31 346 ALA A CA 1
ATOM 2839 C C . ALA A 1 346 ? -22.465 -11.419 5.018 1.00 93.31 346 ALA A C 1
ATOM 2841 O O . ALA A 1 346 ? -21.920 -10.814 4.092 1.00 93.31 346 ALA A O 1
ATOM 2842 N N . LEU A 1 347 ? -21.895 -12.488 5.583 1.00 93.44 347 LEU A N 1
ATOM 2843 C CA . LEU A 1 347 ? -20.603 -13.042 5.167 1.00 93.44 347 LEU A CA 1
ATOM 2844 C C . LEU A 1 347 ? -20.656 -13.733 3.797 1.00 93.44 347 LEU A C 1
ATOM 2846 O O . LEU A 1 347 ? -19.652 -13.735 3.080 1.00 93.44 347 LEU A O 1
ATOM 2850 N N . GLU A 1 348 ? -21.796 -14.303 3.404 1.00 94.62 348 GLU A N 1
ATOM 2851 C CA . GLU A 1 348 ? -21.921 -15.043 2.143 1.00 94.62 348 GLU A CA 1
ATOM 2852 C C . GLU A 1 348 ? -21.636 -14.168 0.893 1.00 94.62 348 GLU A C 1
ATOM 2854 O O . GLU A 1 348 ? -20.806 -14.572 0.062 1.00 94.62 348 GLU A O 1
ATOM 2859 N N . PRO A 1 349 ? -22.223 -12.960 0.732 1.00 94.75 349 PRO A N 1
ATOM 2860 C CA . PRO A 1 349 ? -21.864 -12.027 -0.335 1.00 94.75 349 PRO A CA 1
ATOM 2861 C C . PRO A 1 349 ? -20.378 -11.662 -0.348 1.00 94.75 349 PRO A C 1
ATOM 2863 O O . PRO A 1 349 ? -19.758 -11.694 -1.414 1.00 94.75 349 PRO A O 1
ATOM 2866 N N . PHE A 1 350 ? -19.788 -11.377 0.818 1.00 90.38 350 PHE A N 1
ATOM 2867 C CA . PHE A 1 350 ? -18.371 -11.023 0.918 1.00 90.38 350 PHE A CA 1
ATOM 2868 C C . PHE A 1 350 ? -17.460 -12.188 0.529 1.00 90.38 350 PHE A C 1
ATOM 2870 O O . PHE A 1 350 ? -16.466 -11.977 -0.165 1.00 90.38 350 PHE A O 1
ATOM 2877 N N . SER A 1 351 ? -17.803 -13.426 0.904 1.00 93.75 351 SER A N 1
ATOM 2878 C CA . SER A 1 351 ? -17.053 -14.610 0.471 1.00 93.75 351 SER A CA 1
ATOM 2879 C C . SER A 1 351 ? -17.115 -14.777 -1.046 1.00 93.75 351 SER A C 1
ATOM 2881 O O . SER A 1 351 ? -16.083 -14.983 -1.684 1.00 93.75 351 SER A O 1
ATOM 2883 N N . LYS A 1 352 ? -18.303 -14.616 -1.645 1.00 95.44 352 LYS A N 1
ATOM 2884 C CA . LYS A 1 352 ? -18.482 -14.669 -3.104 1.00 95.44 352 LYS A CA 1
ATOM 2885 C C . LYS A 1 352 ? -17.695 -13.568 -3.818 1.00 95.44 352 LYS A C 1
ATOM 2887 O O . LYS A 1 352 ? -17.134 -13.815 -4.884 1.00 95.44 352 LYS A O 1
ATOM 2892 N N . GLU A 1 353 ? -17.650 -12.359 -3.265 1.00 95.06 353 GLU A N 1
ATOM 2893 C CA . GLU A 1 353 ? -16.861 -11.255 -3.817 1.00 95.06 353 GLU A CA 1
ATOM 2894 C C . GLU A 1 353 ? -15.355 -11.508 -3.694 1.00 95.06 353 GLU A C 1
ATOM 2896 O O . GLU A 1 353 ? -14.627 -11.335 -4.673 1.00 95.06 353 GLU A O 1
ATOM 2901 N N . LYS A 1 354 ? -14.895 -12.016 -2.544 1.00 95.25 354 LYS A N 1
ATOM 2902 C CA . LYS A 1 354 ? -13.503 -12.432 -2.335 1.00 95.25 354 LYS A CA 1
ATOM 2903 C C . LYS A 1 354 ? -13.071 -13.460 -3.377 1.00 95.25 354 LYS A C 1
ATOM 2905 O O . LYS A 1 354 ? -12.016 -13.304 -3.989 1.00 95.25 354 LYS A O 1
ATOM 2910 N N . ASP A 1 355 ? -13.890 -14.481 -3.610 1.00 96.56 355 ASP A N 1
ATOM 2911 C CA . ASP A 1 355 ? -13.571 -15.549 -4.558 1.00 96.56 355 ASP A CA 1
ATOM 2912 C C . ASP A 1 355 ? -13.552 -15.034 -6.006 1.00 96.56 355 ASP A C 1
ATOM 2914 O O . ASP A 1 355 ? -12.660 -15.392 -6.778 1.00 96.56 355 ASP A O 1
ATOM 2918 N N . LYS A 1 356 ? -14.463 -14.116 -6.367 1.00 96.81 356 LYS A N 1
ATOM 2919 C CA . LYS A 1 356 ? -14.439 -13.418 -7.667 1.00 96.81 356 LYS A CA 1
ATOM 2920 C C . LYS A 1 356 ? -13.174 -12.580 -7.846 1.00 96.81 356 LYS A C 1
ATOM 2922 O O . LYS A 1 356 ? -12.536 -12.655 -8.894 1.00 96.81 356 LYS A O 1
ATOM 2927 N N . LEU A 1 357 ? -12.793 -11.793 -6.840 1.00 94.69 357 LEU A N 1
ATOM 2928 C CA . LEU A 1 357 ? -11.579 -10.976 -6.884 1.00 94.69 357 LEU A CA 1
ATOM 2929 C C . LEU A 1 357 ? -10.322 -11.845 -6.987 1.00 94.69 357 LEU A C 1
ATOM 2931 O O . LEU A 1 357 ? -9.422 -11.528 -7.763 1.00 94.69 357 LEU A O 1
ATOM 2935 N N . LEU A 1 358 ? -10.278 -12.967 -6.266 1.00 95.94 358 LEU A N 1
ATOM 2936 C CA . LEU A 1 358 ? -9.174 -13.920 -6.330 1.00 95.94 358 LEU A CA 1
ATOM 2937 C C . LEU A 1 358 ? -9.072 -14.582 -7.713 1.00 95.94 358 LEU A C 1
ATOM 2939 O O . LEU A 1 358 ? -7.972 -14.714 -8.252 1.00 95.94 358 LEU A O 1
ATOM 2943 N N . ALA A 1 359 ? -10.204 -14.951 -8.316 1.00 97.25 359 ALA A N 1
ATOM 2944 C CA . ALA A 1 359 ? -10.245 -15.466 -9.682 1.00 97.25 359 ALA A CA 1
ATOM 2945 C C . ALA A 1 359 ? -9.732 -14.426 -10.694 1.00 97.25 359 ALA A C 1
ATOM 2947 O O . ALA A 1 359 ? -8.842 -14.740 -11.486 1.00 97.25 359 ALA A O 1
ATOM 2948 N N . ASN A 1 360 ? -10.204 -13.177 -10.603 1.00 96.19 360 ASN A N 1
ATOM 2949 C CA . ASN A 1 360 ? -9.756 -12.076 -11.462 1.00 96.19 360 ASN A CA 1
ATOM 2950 C C . ASN A 1 360 ? -8.253 -11.797 -11.306 1.00 96.19 360 ASN A C 1
ATOM 2952 O O . ASN A 1 360 ? -7.550 -11.601 -12.297 1.00 96.19 360 ASN A O 1
ATOM 2956 N N . TYR A 1 361 ? -7.743 -11.808 -10.071 1.00 95.50 361 TYR A N 1
ATOM 2957 C CA . TYR A 1 361 ? -6.316 -11.651 -9.791 1.00 95.50 361 TYR A CA 1
ATOM 2958 C C . TYR A 1 361 ? -5.487 -12.761 -10.449 1.00 95.50 361 TYR A C 1
ATOM 2960 O O . TYR A 1 361 ? -4.484 -12.481 -11.108 1.00 95.50 361 TYR A O 1
ATOM 2968 N N . ASN A 1 362 ? -5.914 -14.018 -10.305 1.00 96.81 362 ASN A N 1
ATOM 2969 C CA . ASN A 1 362 ? -5.222 -15.156 -10.905 1.00 96.81 362 ASN A CA 1
ATOM 2970 C C . ASN A 1 362 ? -5.237 -15.085 -12.437 1.00 96.81 362 ASN A C 1
ATOM 2972 O O . ASN A 1 362 ? -4.212 -15.341 -13.069 1.00 96.81 362 ASN A O 1
ATOM 2976 N N . GLU A 1 363 ? -6.360 -14.691 -13.039 1.00 97.69 363 GLU A N 1
ATOM 2977 C CA . GLU A 1 363 ? -6.458 -14.516 -14.488 1.00 97.69 363 GLU A CA 1
ATOM 2978 C C . GLU A 1 363 ? -5.534 -13.396 -14.990 1.00 97.69 363 GLU A C 1
ATOM 2980 O O . GLU A 1 363 ? -4.795 -13.586 -15.960 1.00 97.69 363 GLU A O 1
ATOM 2985 N N . LEU A 1 364 ? -5.511 -12.253 -14.295 1.00 95.94 364 LEU A N 1
ATOM 2986 C CA . LEU A 1 364 ? -4.629 -11.134 -14.625 1.00 95.94 364 LEU A CA 1
ATOM 2987 C C . LEU A 1 364 ? -3.153 -11.531 -14.507 1.00 95.94 364 LEU A C 1
ATOM 2989 O O . LEU A 1 364 ? -2.357 -11.208 -15.386 1.00 95.94 364 LEU A O 1
ATOM 2993 N N . LYS A 1 365 ? -2.791 -12.282 -13.462 1.00 96.75 365 LYS A N 1
ATOM 2994 C CA . LYS A 1 365 ? -1.435 -12.806 -13.267 1.00 96.75 365 LYS A CA 1
ATOM 2995 C C . LYS A 1 365 ? -1.013 -13.733 -14.409 1.00 96.75 365 LYS A C 1
ATOM 2997 O O . LYS A 1 365 ? 0.105 -13.615 -14.904 1.00 96.75 365 LYS A O 1
ATOM 3002 N N . ILE A 1 366 ? -1.897 -14.633 -14.847 1.00 97.50 366 ILE A N 1
ATOM 3003 C CA . ILE A 1 366 ? -1.632 -15.522 -15.989 1.00 97.50 366 ILE A CA 1
ATOM 3004 C C . ILE A 1 366 ? -1.442 -14.705 -17.271 1.00 97.50 366 ILE A C 1
ATOM 3006 O O . ILE A 1 366 ? -0.503 -14.964 -18.021 1.00 97.50 366 ILE A O 1
ATOM 3010 N N . ARG A 1 367 ? -2.307 -13.715 -17.516 1.00 97.44 367 ARG A N 1
ATOM 3011 C CA . ARG A 1 367 ? -2.226 -12.840 -18.693 1.00 97.44 367 ARG A CA 1
ATOM 3012 C C . ARG A 1 367 ? -0.908 -12.074 -18.734 1.00 97.44 367 ARG A C 1
ATOM 3014 O O . ARG A 1 367 ? -0.218 -12.117 -19.744 1.00 97.44 367 ARG A O 1
ATOM 3021 N N . LEU A 1 368 ? -0.532 -11.462 -17.615 1.00 95.44 368 LEU A N 1
ATOM 3022 C CA . LEU A 1 368 ? 0.700 -10.694 -17.501 1.00 95.44 368 LEU A CA 1
ATOM 3023 C C . LEU A 1 368 ? 1.942 -11.573 -17.708 1.00 95.44 368 LEU A C 1
ATOM 3025 O O . LEU A 1 368 ? 2.866 -11.177 -18.409 1.00 95.44 368 LEU A O 1
ATOM 3029 N N . ASN A 1 369 ? 1.955 -12.788 -17.152 1.00 95.94 369 ASN A N 1
ATOM 3030 C CA . ASN A 1 369 ? 3.053 -13.729 -17.382 1.00 95.94 369 ASN A CA 1
ATOM 3031 C C . ASN A 1 369 ? 3.189 -14.111 -18.862 1.00 95.94 369 ASN A C 1
ATOM 3033 O O . ASN A 1 369 ? 4.308 -14.152 -19.363 1.00 95.94 369 ASN A O 1
ATOM 3037 N N . ARG A 1 370 ? 2.073 -14.336 -19.569 1.00 97.12 370 ARG A N 1
ATOM 3038 C CA . ARG A 1 370 ? 2.097 -14.601 -21.018 1.00 97.12 370 ARG A CA 1
ATOM 3039 C C . ARG A 1 370 ? 2.651 -13.413 -21.799 1.00 97.12 370 ARG A C 1
ATOM 3041 O O . ARG A 1 370 ? 3.524 -13.599 -22.633 1.00 97.12 370 ARG A O 1
ATOM 3048 N N . GLU A 1 371 ? 2.209 -12.195 -21.485 1.00 95.88 371 GLU A N 1
ATOM 3049 C CA . GLU A 1 371 ? 2.735 -10.980 -22.121 1.00 95.88 371 GLU A CA 1
ATOM 3050 C C . GLU A 1 371 ? 4.246 -10.815 -21.880 1.00 95.88 371 GLU A C 1
ATOM 3052 O O . GLU A 1 371 ? 4.982 -10.443 -22.794 1.00 95.88 371 GLU A O 1
ATOM 3057 N N . PHE A 1 372 ? 4.734 -11.138 -20.677 1.00 94.81 372 PHE A N 1
ATOM 3058 C CA . PHE A 1 372 ? 6.169 -11.142 -20.382 1.00 94.81 372 PHE A CA 1
ATOM 3059 C C . PHE A 1 372 ? 6.938 -12.206 -21.174 1.00 94.81 372 PHE A C 1
ATOM 3061 O O . PHE A 1 372 ? 8.030 -11.918 -21.667 1.00 94.81 372 PHE A O 1
ATOM 3068 N N . GLU A 1 373 ? 6.396 -13.419 -21.300 1.00 96.38 373 GLU A N 1
ATOM 3069 C CA . GLU A 1 373 ? 6.990 -14.492 -22.106 1.00 96.38 373 GLU A CA 1
ATOM 3070 C C . GLU A 1 373 ? 7.053 -14.103 -23.591 1.00 96.38 373 GLU A C 1
ATOM 3072 O O . GLU A 1 373 ? 8.115 -14.226 -24.207 1.00 96.38 373 GLU A O 1
ATOM 3077 N N . ASP A 1 374 ? 5.974 -13.536 -24.135 1.00 96.50 374 ASP A N 1
ATOM 3078 C CA . ASP A 1 374 ? 5.906 -13.058 -25.520 1.00 96.50 374 ASP A CA 1
ATOM 3079 C C . ASP A 1 374 ? 6.929 -11.941 -25.783 1.00 96.50 374 ASP A C 1
ATOM 3081 O O . ASP A 1 374 ? 7.661 -11.970 -26.778 1.00 96.50 374 ASP A O 1
ATOM 3085 N N . GLN A 1 375 ? 7.045 -10.968 -24.872 1.00 94.44 375 GLN A N 1
ATOM 3086 C CA . GLN A 1 375 ? 8.051 -9.905 -24.972 1.00 94.44 375 GLN A CA 1
ATOM 3087 C C . GLN A 1 375 ? 9.484 -10.444 -24.870 1.00 94.44 375 GLN A C 1
ATOM 3089 O O . GLN A 1 375 ? 10.379 -9.978 -25.584 1.00 94.44 375 GLN A O 1
ATOM 3094 N N . ALA A 1 376 ? 9.727 -11.428 -23.999 1.00 95.31 376 ALA A N 1
ATOM 3095 C CA . ALA A 1 376 ? 11.032 -12.069 -23.879 1.00 95.31 376 ALA A CA 1
ATOM 3096 C C . ALA A 1 376 ? 11.410 -12.820 -25.164 1.00 95.31 376 ALA A C 1
ATOM 3098 O O . ALA A 1 376 ? 12.571 -12.768 -25.584 1.00 95.31 376 ALA A O 1
ATOM 3099 N N . GLU A 1 377 ? 10.444 -13.464 -25.819 1.00 96.69 377 GLU A N 1
ATOM 3100 C CA . GLU A 1 377 ? 10.657 -14.143 -27.095 1.00 96.69 377 GLU A CA 1
ATOM 3101 C C . GLU A 1 377 ? 10.956 -13.159 -28.229 1.00 96.69 377 GLU A C 1
ATOM 3103 O O . GLU A 1 377 ? 11.942 -13.331 -28.948 1.00 96.69 377 GLU A O 1
ATOM 3108 N N . GLN A 1 378 ? 10.200 -12.061 -28.328 1.00 96.56 378 GLN A N 1
ATOM 3109 C CA . GLN A 1 378 ? 10.485 -10.995 -29.296 1.00 96.56 378 GLN A CA 1
ATOM 3110 C C . GLN A 1 378 ? 11.891 -10.419 -29.104 1.00 96.56 378 GLN A C 1
ATOM 3112 O O . GLN A 1 378 ? 12.643 -10.263 -30.068 1.00 96.56 378 GLN A O 1
ATOM 3117 N N . LYS A 1 379 ? 12.292 -10.159 -27.853 1.00 96.00 379 LYS A N 1
ATOM 3118 C CA . LYS A 1 379 ? 13.648 -9.698 -27.536 1.00 96.00 379 LYS A CA 1
ATOM 3119 C C . LYS A 1 379 ? 14.709 -10.705 -27.989 1.00 96.00 379 LYS A C 1
ATOM 3121 O O . LYS A 1 379 ? 15.724 -10.290 -28.550 1.00 96.00 379 LYS A O 1
ATOM 3126 N N . ARG A 1 380 ? 14.488 -12.008 -27.766 1.00 97.00 380 ARG A N 1
ATOM 3127 C CA . ARG A 1 380 ? 15.397 -13.067 -28.236 1.00 97.00 380 ARG A CA 1
ATOM 3128 C C . ARG A 1 380 ? 15.505 -13.082 -29.762 1.00 97.00 380 ARG A C 1
ATOM 3130 O O . ARG A 1 380 ? 16.627 -13.143 -30.261 1.00 97.00 380 ARG A O 1
ATOM 3137 N N . SER A 1 381 ? 14.390 -12.950 -30.486 1.00 97.38 381 SER A N 1
ATOM 3138 C CA . SER A 1 381 ? 14.387 -12.864 -31.957 1.00 97.38 381 SER A CA 1
ATOM 3139 C C . SER A 1 381 ? 15.208 -11.675 -32.455 1.00 97.38 381 SER A C 1
ATOM 3141 O O . SER A 1 381 ? 16.150 -11.850 -33.228 1.00 97.38 381 SER A O 1
ATOM 3143 N N . TYR A 1 382 ? 14.938 -10.470 -31.939 1.00 95.56 382 TYR A N 1
ATOM 3144 C CA . TYR A 1 382 ? 15.672 -9.268 -32.343 1.00 95.56 382 TYR A CA 1
ATOM 3145 C C . TYR A 1 382 ? 17.166 -9.353 -32.032 1.00 95.56 382 TYR A C 1
ATOM 3147 O O . TYR A 1 382 ? 17.991 -8.875 -32.810 1.00 95.56 382 TYR A O 1
ATOM 3155 N N . GLN A 1 383 ? 17.540 -9.981 -30.916 1.00 96.06 383 GLN A N 1
ATOM 3156 C CA . GLN A 1 383 ? 18.944 -10.187 -30.585 1.00 96.06 383 GLN A CA 1
ATOM 3157 C C . GLN A 1 383 ? 19.630 -11.132 -31.586 1.00 96.06 383 GLN A C 1
ATOM 3159 O O . GLN A 1 383 ? 20.726 -10.824 -32.056 1.00 96.06 383 GLN A O 1
ATOM 3164 N N . GLN A 1 384 ? 18.983 -12.237 -31.967 1.00 96.50 384 GLN A N 1
ATOM 3165 C CA . GLN A 1 384 ? 19.516 -13.158 -32.979 1.00 96.50 384 GLN A CA 1
ATOM 3166 C C . GLN A 1 384 ? 19.658 -12.487 -34.353 1.00 96.50 384 GLN A C 1
ATOM 3168 O O . GLN A 1 384 ? 20.667 -12.680 -35.040 1.00 96.50 384 GLN A O 1
ATOM 3173 N N . GLU A 1 385 ? 18.678 -11.672 -34.748 1.00 96.25 385 GLU A N 1
ATOM 3174 C CA . GLU A 1 385 ? 18.730 -10.878 -35.978 1.00 96.25 385 GLU A CA 1
ATOM 3175 C C . GLU A 1 385 ? 19.884 -9.873 -35.948 1.00 96.25 385 GLU A C 1
ATOM 3177 O O . GLU A 1 385 ? 20.680 -9.817 -36.890 1.00 96.25 385 GLU A O 1
ATOM 3182 N N . ALA A 1 386 ? 20.042 -9.139 -34.844 1.00 95.69 386 ALA A N 1
ATOM 3183 C CA . ALA A 1 386 ? 21.143 -8.201 -34.659 1.00 95.69 386 ALA A CA 1
ATOM 3184 C C . ALA A 1 386 ? 22.505 -8.908 -34.739 1.00 95.69 386 ALA A C 1
ATOM 3186 O O . ALA A 1 386 ? 23.394 -8.452 -35.455 1.00 95.69 386 ALA A O 1
ATOM 3187 N N . GLU A 1 387 ? 22.674 -10.052 -34.074 1.00 97.00 387 GLU A N 1
ATOM 3188 C CA . GLU A 1 387 ? 23.898 -10.859 -34.145 1.00 97.00 387 GLU A CA 1
ATOM 3189 C C . GLU A 1 387 ? 24.176 -11.379 -35.566 1.00 97.00 387 GLU A C 1
ATOM 3191 O O . GLU A 1 387 ? 25.327 -11.423 -36.012 1.00 97.00 387 GLU A O 1
ATOM 3196 N N . SER A 1 388 ? 23.136 -11.758 -36.316 1.00 96.38 388 SER A N 1
ATOM 3197 C CA . SER A 1 388 ? 23.253 -12.119 -37.734 1.00 96.38 388 SER A CA 1
ATOM 3198 C C . SER A 1 388 ? 23.748 -10.939 -38.576 1.00 96.38 388 SER A C 1
ATOM 3200 O O . SER A 1 388 ? 24.728 -11.075 -39.318 1.00 96.38 388 SER A O 1
ATOM 3202 N N . LEU A 1 389 ? 23.148 -9.759 -38.395 1.00 96.12 389 LEU A N 1
ATOM 3203 C CA . LEU A 1 389 ? 23.556 -8.526 -39.067 1.00 96.12 389 LEU A CA 1
ATOM 3204 C C . LEU A 1 389 ? 24.989 -8.129 -38.706 1.00 96.12 389 LEU A C 1
ATOM 3206 O O . LEU A 1 389 ? 25.768 -7.799 -39.599 1.00 96.12 389 LEU A O 1
ATOM 3210 N N . PHE A 1 390 ? 25.383 -8.228 -37.434 1.00 95.38 390 PHE A N 1
ATOM 3211 C CA . PHE A 1 390 ? 26.761 -7.982 -37.009 1.00 95.38 390 PHE A CA 1
ATOM 3212 C C . PHE A 1 390 ? 27.740 -8.937 -37.690 1.00 95.38 390 PHE A C 1
ATOM 3214 O O . PHE A 1 390 ? 28.770 -8.490 -38.190 1.00 95.38 390 PHE A O 1
ATOM 3221 N N . ARG A 1 391 ? 27.416 -10.233 -37.785 1.00 96.38 391 ARG A N 1
ATOM 3222 C CA . ARG A 1 391 ? 28.255 -11.207 -38.504 1.00 96.38 391 ARG A CA 1
ATOM 3223 C C . ARG A 1 391 ? 28.398 -10.863 -39.985 1.00 96.38 391 ARG A C 1
ATOM 3225 O O . ARG A 1 391 ? 29.505 -10.951 -40.515 1.00 96.38 391 ARG A O 1
ATOM 3232 N N . MET A 1 392 ? 27.316 -10.462 -40.654 1.00 94.81 392 MET A N 1
ATOM 3233 C CA . MET A 1 392 ? 27.380 -10.020 -42.053 1.00 94.81 392 MET A CA 1
ATOM 3234 C C . MET A 1 392 ? 28.215 -8.748 -42.201 1.00 94.81 392 MET A C 1
ATOM 3236 O O . MET A 1 392 ? 29.103 -8.691 -43.049 1.00 94.81 392 MET A O 1
ATOM 3240 N N . ASN A 1 393 ? 27.990 -7.759 -41.338 1.00 94.69 393 ASN A N 1
ATOM 3241 C CA . ASN A 1 393 ? 28.715 -6.496 -41.372 1.00 94.69 393 ASN A CA 1
ATOM 3242 C C . ASN A 1 393 ? 30.217 -6.695 -41.120 1.00 94.69 393 ASN A C 1
ATOM 3244 O O . ASN A 1 393 ? 31.038 -6.089 -41.799 1.00 94.69 393 ASN A O 1
ATOM 3248 N N . SER A 1 394 ? 30.596 -7.598 -40.213 1.00 94.50 394 SER A N 1
ATOM 3249 C CA . SER A 1 394 ? 31.998 -7.970 -39.996 1.00 94.50 394 SER A CA 1
ATOM 3250 C C . SER A 1 394 ? 32.638 -8.580 -41.245 1.00 94.50 394 SER A C 1
ATOM 3252 O O . SER A 1 394 ? 33.767 -8.225 -41.567 1.00 94.50 394 SER A O 1
ATOM 3254 N N . LYS A 1 395 ? 31.922 -9.427 -42.002 1.00 94.25 395 LYS A N 1
ATOM 3255 C CA . LYS A 1 395 ? 32.422 -9.958 -43.287 1.00 94.25 395 LYS A CA 1
ATOM 3256 C C . LYS A 1 395 ? 32.592 -8.864 -44.342 1.00 94.25 395 LYS A C 1
ATOM 3258 O O . LYS A 1 395 ? 33.565 -8.885 -45.092 1.00 94.25 395 LYS A O 1
ATOM 3263 N N . ILE A 1 396 ? 31.659 -7.912 -44.404 1.00 91.88 396 ILE A N 1
ATOM 3264 C CA . ILE A 1 396 ? 31.744 -6.762 -45.316 1.00 91.88 396 ILE A CA 1
ATOM 3265 C C . ILE A 1 396 ? 32.949 -5.890 -44.951 1.00 91.88 396 ILE A C 1
ATOM 3267 O O . ILE A 1 396 ? 33.744 -5.550 -45.828 1.00 91.88 396 ILE A O 1
ATOM 3271 N N . LYS A 1 397 ? 33.126 -5.579 -43.661 1.00 92.75 397 LYS A N 1
ATOM 3272 C CA . LYS A 1 397 ? 34.299 -4.853 -43.163 1.00 92.75 397 LYS A CA 1
ATOM 3273 C C . LYS A 1 397 ? 35.588 -5.583 -43.501 1.00 92.75 397 LYS A C 1
ATOM 3275 O O . LYS A 1 397 ? 36.451 -4.981 -44.112 1.00 92.75 397 LYS A O 1
ATOM 3280 N N . GLU A 1 398 ? 35.680 -6.884 -43.234 1.00 93.25 398 GLU A N 1
ATOM 3281 C CA . GLU A 1 398 ? 36.863 -7.682 -43.578 1.00 93.25 398 GLU A CA 1
ATOM 3282 C C . GLU A 1 398 ? 37.184 -7.617 -45.083 1.00 93.25 398 GLU A C 1
ATOM 3284 O O . GLU A 1 398 ? 38.342 -7.479 -45.473 1.00 93.25 398 GLU A O 1
ATOM 3289 N N . TYR A 1 399 ? 36.168 -7.680 -45.951 1.00 91.25 399 TYR A N 1
ATOM 3290 C CA . TYR A 1 399 ? 36.350 -7.527 -47.397 1.00 91.25 399 TYR A CA 1
ATOM 3291 C C . TYR A 1 399 ? 36.912 -6.145 -47.773 1.00 91.25 399 TYR A C 1
ATOM 3293 O O . TYR A 1 399 ? 37.817 -6.058 -48.610 1.00 91.25 399 TYR A O 1
ATOM 3301 N N . SER A 1 400 ? 36.386 -5.090 -47.145 1.00 88.44 400 SER A N 1
ATOM 3302 C CA . SER A 1 400 ? 36.815 -3.703 -47.342 1.00 88.44 400 SER A CA 1
ATOM 3303 C C . SER A 1 400 ? 38.225 -3.449 -46.796 1.00 88.44 400 SER A C 1
ATOM 3305 O O . SER A 1 400 ? 39.069 -2.908 -47.507 1.00 88.44 400 SER A O 1
ATOM 3307 N N . ASP A 1 401 ? 38.508 -3.887 -45.569 1.00 91.12 401 ASP A N 1
ATOM 3308 C CA . ASP A 1 401 ? 39.775 -3.682 -44.856 1.00 91.12 401 ASP A CA 1
ATOM 3309 C C . ASP A 1 401 ? 40.928 -4.414 -45.547 1.00 91.12 401 ASP A C 1
ATOM 3311 O O . ASP A 1 401 ? 42.018 -3.868 -45.714 1.00 91.12 401 ASP A O 1
ATOM 3315 N N . LEU A 1 402 ? 40.674 -5.636 -46.029 1.00 90.62 402 LEU A N 1
ATOM 3316 C CA . LEU A 1 402 ? 41.639 -6.400 -46.820 1.00 90.62 402 LEU A CA 1
ATOM 3317 C C . LEU A 1 402 ? 41.762 -5.901 -48.267 1.00 90.62 402 LEU A C 1
ATOM 3319 O O . LEU A 1 402 ? 42.513 -6.502 -49.040 1.00 90.62 402 LEU A O 1
ATOM 3323 N N . LYS A 1 403 ? 41.013 -4.852 -48.649 1.00 88.19 403 LYS A N 1
ATOM 3324 C CA . LYS A 1 403 ? 40.982 -4.258 -49.994 1.00 88.19 403 LYS A CA 1
ATOM 3325 C C . LYS A 1 403 ? 40.936 -5.322 -51.091 1.00 88.19 403 LYS A C 1
ATOM 3327 O O . LYS A 1 403 ? 41.643 -5.243 -52.097 1.00 88.19 403 LYS A O 1
ATOM 3332 N N . LYS A 1 404 ? 40.112 -6.362 -50.893 1.00 87.62 404 LYS A N 1
ATOM 3333 C CA . LYS A 1 404 ? 40.082 -7.542 -51.780 1.00 87.62 404 LYS A CA 1
ATOM 3334 C C . LYS A 1 404 ? 39.775 -7.154 -53.233 1.00 87.62 404 LYS A C 1
ATOM 3336 O O . LYS A 1 404 ? 40.306 -7.781 -54.145 1.00 87.62 404 LYS A O 1
ATOM 3341 N N . GLY A 1 405 ? 38.989 -6.094 -53.443 1.00 88.25 405 GLY A N 1
ATOM 3342 C CA . GLY A 1 405 ? 38.723 -5.520 -54.765 1.00 88.25 405 GLY A CA 1
ATOM 3343 C C . GLY A 1 405 ? 39.962 -4.926 -55.446 1.00 88.25 405 GLY A C 1
ATOM 3344 O O . GLY A 1 405 ? 40.192 -5.206 -56.620 1.00 88.25 405 GLY A O 1
ATOM 3345 N N . ASP A 1 406 ? 40.788 -4.170 -54.720 1.00 87.19 406 ASP A N 1
ATOM 3346 C CA . ASP A 1 406 ? 42.023 -3.591 -55.269 1.00 87.19 406 ASP A CA 1
ATOM 3347 C C . ASP A 1 406 ? 43.033 -4.693 -55.594 1.00 87.19 406 ASP A C 1
ATOM 3349 O O . ASP A 1 406 ? 43.592 -4.732 -56.687 1.00 87.19 406 ASP A O 1
ATOM 3353 N N . ARG A 1 407 ? 43.174 -5.679 -54.701 1.00 88.19 407 ARG A N 1
ATOM 3354 C CA . ARG A 1 407 ? 44.046 -6.839 -54.929 1.00 88.19 407 ARG A CA 1
ATOM 3355 C C . ARG A 1 407 ? 43.606 -7.680 -56.131 1.00 88.19 407 ARG A C 1
ATOM 3357 O O . ARG A 1 407 ? 44.450 -8.232 -56.835 1.00 88.19 407 ARG A O 1
ATOM 3364 N N . LEU A 1 408 ? 42.299 -7.788 -56.379 1.00 90.56 408 LEU A N 1
ATOM 3365 C CA . LEU A 1 408 ? 41.773 -8.449 -57.573 1.00 90.56 408 LEU A CA 1
ATOM 3366 C C . LEU A 1 408 ? 42.134 -7.672 -58.845 1.00 90.56 408 LEU A C 1
ATOM 3368 O O . LEU A 1 408 ? 42.576 -8.294 -59.809 1.00 90.56 408 LEU A O 1
ATOM 3372 N N . LYS A 1 409 ? 42.003 -6.338 -58.837 1.00 91.12 40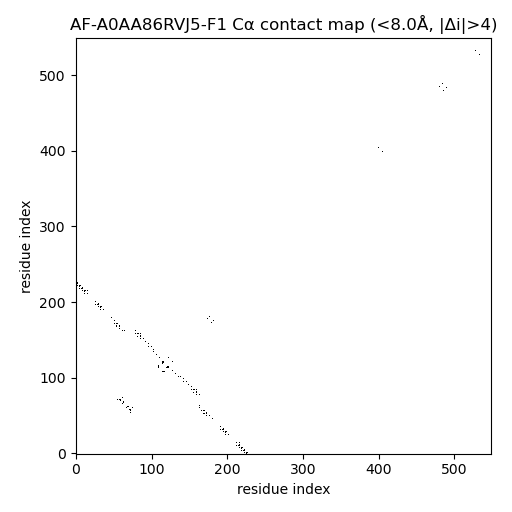9 LYS A N 1
ATOM 3373 C CA . LYS A 1 409 ? 42.428 -5.486 -59.960 1.00 91.12 409 LYS A CA 1
ATOM 3374 C C . LYS A 1 409 ? 43.924 -5.630 -60.233 1.00 91.12 409 LYS A C 1
ATOM 3376 O O . LYS A 1 409 ? 44.297 -5.906 -61.366 1.00 91.12 409 LYS A O 1
ATOM 3381 N N . GLU A 1 410 ? 44.764 -5.571 -59.200 1.00 90.50 410 GLU A N 1
ATOM 3382 C CA . GLU A 1 410 ? 46.213 -5.784 -59.337 1.00 90.50 410 GLU A CA 1
ATOM 3383 C C . GLU A 1 410 ? 46.546 -7.156 -59.948 1.00 90.50 410 GLU A C 1
ATOM 3385 O O . GLU A 1 410 ? 47.441 -7.277 -60.787 1.00 90.50 410 GLU A O 1
ATOM 3390 N N . LEU A 1 411 ? 45.843 -8.217 -59.535 1.00 91.31 411 LEU A N 1
ATOM 3391 C CA . LEU A 1 411 ? 46.027 -9.554 -60.107 1.00 91.31 411 LEU A CA 1
ATOM 3392 C C . LEU A 1 411 ? 45.565 -9.625 -61.566 1.00 91.31 411 LEU A C 1
ATOM 3394 O O . LEU A 1 411 ? 46.238 -10.257 -62.380 1.00 91.31 411 LEU A O 1
ATOM 3398 N N . GLN A 1 412 ? 44.456 -8.970 -61.913 1.00 92.19 412 GLN A N 1
ATOM 3399 C CA . GLN A 1 412 ? 43.983 -8.874 -63.295 1.00 92.19 412 GLN A CA 1
ATOM 3400 C C . GLN A 1 412 ? 44.978 -8.114 -64.179 1.00 92.19 412 GLN A C 1
ATOM 3402 O O . GLN A 1 412 ? 45.301 -8.587 -65.269 1.00 92.19 412 GLN A O 1
ATOM 3407 N N . GLU A 1 413 ? 45.529 -7.001 -63.696 1.00 92.31 413 GLU A N 1
ATOM 3408 C CA . GLU A 1 413 ? 46.567 -6.235 -64.389 1.00 92.31 413 GLU A CA 1
ATOM 3409 C C . GLU A 1 413 ? 47.829 -7.082 -64.603 1.00 92.31 413 GLU A C 1
ATOM 3411 O O . GLU A 1 413 ? 48.303 -7.203 -65.735 1.00 92.31 413 GLU A O 1
ATOM 3416 N N . LYS A 1 414 ? 48.323 -7.772 -63.565 1.00 92.69 414 LYS A N 1
ATOM 3417 C CA . LYS A 1 414 ? 49.466 -8.699 -63.684 1.00 92.69 414 LYS A CA 1
ATOM 3418 C C . LYS A 1 414 ? 49.209 -9.829 -64.678 1.00 92.69 414 LYS A C 1
ATOM 3420 O O . LYS A 1 414 ? 50.110 -10.194 -65.435 1.00 92.69 414 LYS A O 1
ATOM 3425 N N . ASN A 1 415 ? 47.996 -10.377 -64.693 1.00 92.56 415 ASN A N 1
ATOM 3426 C CA . ASN A 1 415 ? 47.615 -11.414 -65.644 1.00 92.56 415 ASN A CA 1
ATOM 3427 C C . ASN A 1 415 ? 47.598 -10.871 -67.082 1.00 92.56 415 ASN A C 1
ATOM 3429 O O . ASN A 1 415 ? 48.145 -11.506 -67.980 1.00 92.56 415 ASN A O 1
ATOM 3433 N N . SER A 1 416 ? 47.047 -9.672 -67.294 1.00 92.62 416 SER A N 1
ATOM 3434 C CA . SER A 1 416 ? 47.041 -9.017 -68.609 1.00 92.62 416 SER A CA 1
ATOM 3435 C C . SER A 1 416 ? 48.458 -8.722 -69.119 1.00 92.62 416 SER A C 1
ATOM 3437 O O . SER A 1 416 ? 48.767 -8.993 -70.280 1.00 92.62 416 SER A O 1
ATOM 3439 N N . LEU A 1 417 ? 49.356 -8.273 -68.234 1.00 93.81 417 LEU A N 1
ATOM 3440 C CA . LEU A 1 417 ? 50.767 -8.055 -68.548 1.00 93.81 417 LEU A CA 1
ATOM 3441 C C . LEU A 1 417 ? 51.463 -9.367 -68.924 1.00 93.81 417 LEU A C 1
ATOM 3443 O O . LEU A 1 417 ? 52.155 -9.425 -69.937 1.00 93.81 417 LEU A O 1
ATOM 3447 N N . SER A 1 418 ? 51.247 -10.425 -68.140 1.00 91.19 418 SER A N 1
ATOM 3448 C CA . SER A 1 418 ? 51.821 -11.751 -68.408 1.00 91.19 418 SER A CA 1
ATOM 3449 C C . SER A 1 418 ? 51.325 -12.318 -69.741 1.00 91.19 418 SER A C 1
ATOM 3451 O O . SER A 1 418 ? 52.102 -12.894 -70.498 1.00 91.19 418 SER A O 1
ATOM 3453 N N . HIS A 1 419 ? 50.047 -12.112 -70.071 1.00 92.50 419 HIS A N 1
ATOM 3454 C CA . HIS A 1 419 ? 49.477 -12.519 -71.354 1.00 92.50 419 HIS A CA 1
ATOM 3455 C C . HIS A 1 419 ? 50.116 -11.767 -72.533 1.00 92.50 419 HIS A C 1
ATOM 3457 O O . HIS A 1 419 ? 50.505 -12.386 -73.521 1.00 92.50 419 HIS A O 1
ATOM 3463 N N . SER A 1 420 ? 50.308 -10.451 -72.399 1.00 91.69 420 SER A N 1
ATOM 3464 C CA . SER A 1 420 ? 51.015 -9.634 -73.395 1.00 91.69 420 SER A CA 1
ATOM 3465 C C . SER A 1 420 ? 52.474 -10.080 -73.580 1.00 91.69 420 SER A C 1
ATOM 3467 O O . SER A 1 420 ? 52.959 -10.215 -74.706 1.00 91.69 420 SER A O 1
ATOM 3469 N N . GLN A 1 421 ? 53.171 -10.400 -72.484 1.00 92.75 421 GLN A N 1
ATOM 3470 C CA . GLN A 1 421 ? 54.530 -10.945 -72.534 1.00 92.75 421 GLN A CA 1
ATOM 3471 C C . GLN A 1 421 ? 54.586 -12.293 -73.260 1.00 92.75 421 GLN A C 1
ATOM 3473 O O . GLN A 1 421 ? 55.456 -12.483 -74.107 1.00 92.75 421 GLN A O 1
ATOM 3478 N N . LEU A 1 422 ? 53.647 -13.204 -72.984 1.00 92.31 422 LEU A N 1
ATOM 3479 C CA . LEU A 1 422 ? 53.547 -14.485 -73.692 1.00 92.31 422 LEU A CA 1
ATOM 3480 C C . LEU A 1 422 ? 53.336 -14.286 -75.196 1.00 92.31 422 LEU A C 1
ATOM 3482 O O . LEU A 1 422 ? 54.043 -14.897 -75.994 1.00 92.31 422 LEU A O 1
ATOM 3486 N N . GLN A 1 423 ? 52.436 -13.384 -75.586 1.00 92.75 423 GLN A N 1
ATOM 3487 C CA . GLN A 1 423 ? 52.186 -13.074 -76.995 1.00 92.75 423 GLN A CA 1
ATOM 3488 C C . GLN A 1 423 ? 53.428 -12.494 -77.696 1.00 92.75 423 GLN A C 1
ATOM 3490 O O . GLN A 1 423 ? 53.725 -12.842 -78.842 1.00 92.75 423 GLN A O 1
ATOM 3495 N N . SER A 1 424 ? 54.189 -11.643 -77.002 1.00 90.94 424 SER A N 1
ATOM 3496 C CA . SER A 1 424 ? 55.471 -11.124 -77.494 1.00 90.94 424 SER A CA 1
ATOM 3497 C C . SER A 1 424 ? 56.506 -12.243 -77.669 1.00 90.94 424 SER A C 1
ATOM 3499 O O . SER A 1 424 ? 57.155 -12.338 -78.713 1.00 90.94 424 SER A O 1
ATOM 3501 N N . CYS A 1 425 ? 56.617 -13.153 -76.694 1.00 90.50 425 CYS A N 1
ATOM 3502 C CA . CYS A 1 425 ? 57.482 -14.328 -76.793 1.00 90.50 425 CYS A CA 1
ATOM 3503 C C . CYS A 1 425 ? 57.100 -15.240 -77.967 1.00 90.50 425 CYS A C 1
ATOM 3505 O O . CYS A 1 425 ? 57.991 -15.710 -78.676 1.00 90.50 425 CYS A O 1
ATOM 3507 N N . ASP A 1 426 ? 55.806 -15.465 -78.203 1.00 91.94 426 ASP A N 1
ATOM 3508 C CA . ASP A 1 426 ? 55.328 -16.261 -79.336 1.00 91.94 426 ASP A CA 1
ATOM 3509 C C . ASP A 1 426 ? 55.647 -15.596 -80.678 1.00 91.94 426 ASP A C 1
ATOM 3511 O O . ASP A 1 426 ? 56.139 -16.265 -81.589 1.00 91.94 426 ASP A O 1
ATOM 3515 N N . THR A 1 427 ? 55.458 -14.278 -80.785 1.00 91.81 427 THR A N 1
ATOM 3516 C CA . THR A 1 427 ? 55.852 -13.510 -81.979 1.00 91.81 427 THR A CA 1
ATOM 3517 C C . THR A 1 427 ? 57.349 -13.664 -82.250 1.00 91.81 427 THR A C 1
ATOM 3519 O O . THR A 1 427 ? 57.751 -14.066 -83.341 1.00 91.81 427 THR A O 1
ATOM 3522 N N . ARG A 1 428 ? 58.186 -13.468 -81.224 1.00 92.50 428 ARG A N 1
ATOM 3523 C CA . ARG A 1 428 ? 59.642 -13.619 -81.339 1.00 92.50 428 ARG A CA 1
ATOM 3524 C C . ARG A 1 428 ? 60.056 -15.044 -81.712 1.00 92.50 428 ARG A C 1
ATOM 3526 O O . ARG A 1 428 ? 60.991 -15.244 -82.483 1.00 92.50 428 ARG A O 1
ATOM 3533 N N . LYS A 1 429 ? 59.368 -16.057 -81.182 1.00 92.75 429 LYS A N 1
ATOM 3534 C CA . LYS A 1 429 ? 59.591 -17.457 -81.561 1.00 92.75 429 LYS A CA 1
ATOM 3535 C C . LYS A 1 429 ? 59.285 -17.682 -83.043 1.00 92.75 429 LYS A C 1
ATOM 3537 O O . LYS A 1 429 ? 60.053 -18.372 -83.710 1.00 92.75 429 LYS A O 1
ATOM 3542 N N . GLN A 1 430 ? 58.193 -17.117 -83.560 1.00 92.25 430 GLN A N 1
ATOM 3543 C CA . GLN A 1 430 ? 57.853 -17.206 -84.984 1.00 92.25 430 GLN A CA 1
ATOM 3544 C C . GLN A 1 430 ? 58.897 -16.510 -85.868 1.00 92.25 430 GLN A C 1
ATOM 3546 O O . GLN A 1 430 ? 59.297 -17.081 -86.881 1.00 92.25 430 GLN A O 1
ATOM 3551 N N . GLU A 1 431 ? 59.395 -15.339 -85.463 1.00 92.50 431 GLU A N 1
ATOM 3552 C CA . GLU A 1 431 ? 60.475 -14.626 -86.164 1.00 92.50 431 GLU A CA 1
ATOM 3553 C C . GLU A 1 431 ? 61.759 -15.461 -86.237 1.00 92.50 431 GLU A C 1
ATOM 3555 O O . GLU A 1 431 ? 62.294 -15.673 -87.325 1.00 92.50 431 GLU A O 1
ATOM 3560 N N . ILE A 1 432 ? 62.209 -16.021 -85.107 1.00 91.12 432 ILE A N 1
ATOM 3561 C CA . ILE A 1 432 ? 63.400 -16.886 -85.055 1.00 91.12 432 ILE A CA 1
ATOM 3562 C C . ILE A 1 432 ? 63.213 -18.134 -85.929 1.00 91.12 432 ILE A C 1
ATOM 3564 O O . ILE A 1 432 ? 64.141 -18.554 -86.619 1.00 91.12 432 ILE A O 1
ATOM 3568 N N . LEU A 1 433 ? 62.020 -18.740 -85.931 1.00 91.62 433 LEU A N 1
ATOM 3569 C CA . LEU A 1 433 ? 61.727 -19.878 -86.806 1.00 91.62 433 LEU A CA 1
ATOM 3570 C C . LEU A 1 433 ? 61.806 -19.487 -88.287 1.00 91.62 433 LEU A C 1
ATOM 3572 O O . LEU A 1 433 ? 62.362 -20.245 -89.082 1.00 91.62 433 LEU A O 1
ATOM 3576 N N . ALA A 1 434 ? 61.302 -18.309 -88.657 1.00 92.06 434 ALA A N 1
ATOM 3577 C CA . ALA A 1 434 ? 61.400 -17.803 -90.021 1.00 92.06 434 ALA A CA 1
ATOM 3578 C C . ALA A 1 434 ? 62.859 -17.524 -90.427 1.00 92.06 434 ALA A C 1
ATOM 3580 O O . ALA A 1 434 ? 63.266 -17.873 -91.537 1.00 92.06 434 ALA A O 1
ATOM 3581 N N . GLU A 1 435 ? 63.671 -16.946 -89.538 1.00 91.44 435 GLU A N 1
ATOM 3582 C CA . GLU A 1 435 ? 65.111 -16.756 -89.764 1.00 91.44 435 GLU A CA 1
ATOM 3583 C C . GLU A 1 435 ? 65.861 -18.084 -89.896 1.00 91.44 435 GLU A C 1
ATOM 3585 O O . GLU A 1 435 ? 66.709 -18.232 -90.778 1.00 91.44 435 GLU A O 1
ATOM 3590 N N . LEU A 1 436 ? 65.520 -19.078 -89.074 1.00 91.50 436 LEU A N 1
ATOM 3591 C CA . LEU A 1 436 ? 66.108 -20.411 -89.151 1.00 91.50 436 LEU A CA 1
ATOM 3592 C C . LEU A 1 436 ? 65.823 -21.075 -90.504 1.00 91.50 436 LEU A C 1
ATOM 3594 O O . LEU A 1 436 ? 66.721 -21.691 -91.078 1.00 91.50 436 LEU A O 1
ATOM 3598 N N . VAL A 1 437 ? 64.598 -20.947 -91.024 1.00 91.50 437 VAL A N 1
ATOM 3599 C CA . VAL A 1 437 ? 64.240 -21.444 -92.363 1.00 91.50 437 VAL A CA 1
ATOM 3600 C C . VAL A 1 437 ? 65.061 -20.731 -93.437 1.00 91.50 437 VAL A C 1
ATOM 3602 O O . VAL A 1 437 ? 65.718 -21.402 -94.229 1.00 91.50 437 VAL A O 1
ATOM 3605 N N . LYS A 1 438 ? 65.140 -19.392 -93.402 1.00 91.50 438 LYS A N 1
ATOM 3606 C CA . LYS A 1 438 ? 65.976 -18.620 -94.343 1.00 91.50 438 LYS A CA 1
ATOM 3607 C C . LYS A 1 438 ? 67.445 -19.050 -94.308 1.00 91.50 438 LYS A C 1
ATOM 3609 O O . LYS A 1 438 ? 68.079 -19.171 -95.353 1.00 91.50 438 LYS A O 1
ATOM 3614 N N . SER A 1 439 ? 67.990 -19.289 -93.116 1.00 86.62 439 SER A N 1
ATOM 3615 C CA . SER A 1 439 ? 69.368 -19.758 -92.942 1.00 86.62 439 SER A CA 1
ATOM 3616 C C . SER A 1 439 ? 69.575 -21.158 -93.535 1.00 86.62 439 SER A C 1
ATOM 3618 O O . SER A 1 439 ? 70.553 -21.387 -94.247 1.00 86.62 439 SER A O 1
ATOM 3620 N N . LYS A 1 440 ? 68.625 -22.082 -93.331 1.00 87.81 440 LYS A N 1
ATOM 3621 C CA . LYS A 1 440 ? 68.660 -23.416 -93.955 1.00 87.81 440 LYS A CA 1
ATOM 3622 C C . LYS A 1 440 ? 68.626 -23.346 -95.482 1.00 87.81 440 LYS A C 1
ATOM 3624 O O . LYS A 1 440 ? 69.405 -24.048 -96.124 1.00 87.81 440 LYS A O 1
ATOM 3629 N N . ASP A 1 441 ? 67.787 -22.488 -96.055 1.00 88.00 441 ASP A N 1
ATOM 3630 C CA . ASP A 1 441 ? 67.712 -22.304 -97.509 1.00 88.00 441 ASP A CA 1
ATOM 3631 C C . ASP A 1 441 ? 69.027 -21.735 -98.069 1.00 88.00 441 ASP A C 1
ATOM 3633 O O . ASP A 1 441 ? 69.528 -22.191 -99.099 1.00 88.00 441 ASP A O 1
ATOM 3637 N N . LEU A 1 442 ? 69.647 -20.782 -97.361 1.00 86.94 442 LEU A N 1
ATOM 3638 C CA . LEU A 1 442 ? 70.976 -20.268 -97.708 1.00 86.94 442 LEU A CA 1
ATOM 3639 C C . LEU A 1 442 ? 72.047 -21.364 -97.667 1.00 86.94 442 LEU A C 1
ATOM 3641 O O . LEU A 1 442 ? 72.862 -21.439 -98.588 1.00 86.94 442 LEU A O 1
ATOM 3645 N N . MET A 1 443 ? 72.033 -22.230 -96.649 1.00 83.31 443 MET A N 1
ATOM 3646 C CA . MET A 1 443 ? 72.955 -23.368 -96.573 1.00 83.31 443 MET A CA 1
ATOM 3647 C C . MET A 1 443 ? 72.780 -24.329 -97.756 1.00 83.31 443 MET A C 1
ATOM 3649 O O . MET A 1 443 ? 73.766 -24.707 -98.384 1.00 83.31 443 MET A O 1
ATOM 3653 N N . GLN A 1 444 ? 71.542 -24.670 -98.127 1.00 82.88 444 GLN A N 1
ATOM 3654 C CA . GLN A 1 444 ? 71.283 -25.520 -99.298 1.00 82.88 444 GLN A CA 1
ATOM 3655 C C . GLN A 1 444 ? 71.783 -24.880 -100.601 1.00 82.88 444 GLN A C 1
ATOM 3657 O O . GLN A 1 444 ? 72.368 -25.559 -101.448 1.00 82.88 444 GLN A O 1
ATOM 3662 N N . ASN A 1 445 ? 71.602 -23.567 -100.758 1.00 84.94 445 ASN A N 1
ATOM 3663 C CA . ASN A 1 445 ? 72.111 -22.833 -101.915 1.00 84.94 445 ASN A CA 1
ATOM 3664 C C . ASN A 1 445 ? 73.649 -22.802 -101.955 1.00 84.94 445 ASN A C 1
ATOM 3666 O O . ASN A 1 445 ? 74.233 -22.890 -103.037 1.00 84.94 445 ASN A O 1
ATOM 3670 N N . GLN A 1 446 ? 74.319 -22.725 -100.800 1.00 82.69 446 GLN A N 1
ATOM 3671 C CA . GLN A 1 446 ? 75.779 -22.844 -100.721 1.00 82.69 446 GLN A CA 1
ATOM 3672 C C . GLN A 1 446 ? 76.267 -24.239 -101.122 1.00 82.69 446 GLN A C 1
ATOM 3674 O O . GLN A 1 446 ? 77.240 -24.334 -101.869 1.00 82.69 446 GLN A O 1
ATOM 3679 N N . ASP A 1 447 ? 75.582 -25.309 -100.712 1.00 82.56 447 ASP A N 1
ATOM 3680 C CA . ASP A 1 447 ? 75.918 -26.672 -101.143 1.00 82.56 447 ASP A CA 1
ATOM 3681 C C . ASP A 1 447 ? 75.764 -26.845 -102.662 1.00 82.56 447 ASP A C 1
ATOM 3683 O O . ASP A 1 447 ? 76.612 -27.460 -103.315 1.00 82.56 447 ASP A O 1
ATOM 3687 N N . GLN A 1 448 ? 74.722 -26.254 -103.259 1.00 82.94 448 GLN A N 1
ATOM 3688 C CA . GLN A 1 448 ? 74.562 -26.228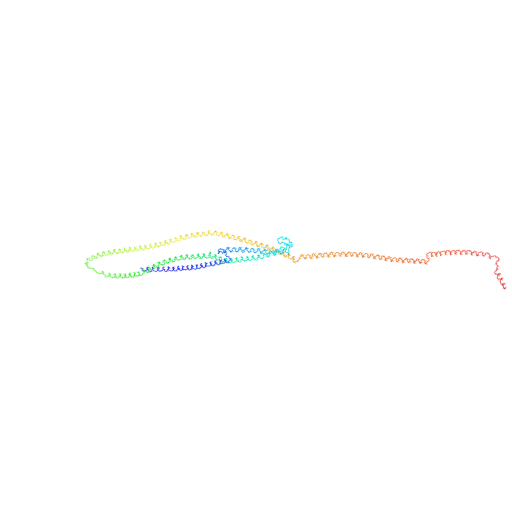 -104.717 1.00 82.94 448 GLN A CA 1
ATOM 3689 C C . GLN A 1 448 ? 75.677 -25.436 -105.410 1.00 82.94 448 GLN A C 1
ATOM 3691 O O . GLN A 1 448 ? 76.181 -25.865 -106.450 1.00 82.94 448 GLN A O 1
ATOM 3696 N N . LEU A 1 449 ? 76.080 -24.292 -104.851 1.00 84.69 449 LEU A N 1
ATOM 3697 C CA . LEU A 1 449 ? 77.190 -23.499 -105.378 1.00 84.69 449 LEU A CA 1
ATOM 3698 C C . LEU A 1 449 ? 78.513 -24.267 -105.291 1.00 84.69 449 LEU A C 1
ATOM 3700 O O . LEU A 1 449 ? 79.269 -24.281 -106.260 1.00 84.69 449 LEU A O 1
ATOM 3704 N N . ARG A 1 450 ? 78.769 -24.950 -104.169 1.00 84.12 450 ARG A N 1
ATOM 3705 C CA . ARG A 1 450 ? 79.955 -25.790 -103.980 1.00 84.12 450 ARG A CA 1
ATOM 3706 C C . ARG A 1 450 ? 80.026 -26.898 -105.030 1.00 84.12 450 ARG A C 1
ATOM 3708 O O . ARG A 1 450 ? 81.065 -27.032 -105.664 1.00 84.12 450 ARG A O 1
ATOM 3715 N N . ARG A 1 451 ? 78.918 -27.606 -105.293 1.00 85.81 451 ARG A N 1
ATOM 3716 C CA . ARG A 1 451 ? 78.853 -28.601 -106.383 1.00 85.81 451 ARG A CA 1
ATOM 3717 C C . ARG A 1 451 ? 79.173 -27.988 -107.748 1.00 85.81 451 ARG A C 1
ATOM 3719 O O . ARG A 1 451 ? 79.990 -28.537 -108.470 1.00 85.81 451 ARG A O 1
ATOM 3726 N N . LYS A 1 452 ? 78.609 -26.817 -108.077 1.00 85.50 452 LYS A N 1
ATOM 3727 C CA . LYS A 1 452 ? 78.917 -26.114 -109.341 1.00 85.50 452 LYS A CA 1
ATOM 3728 C C . LYS A 1 452 ? 80.398 -25.738 -109.468 1.00 85.50 452 LYS A C 1
ATOM 3730 O O . LYS A 1 452 ? 80.935 -25.760 -110.574 1.00 85.50 452 LYS A O 1
ATOM 3735 N N . ILE A 1 453 ? 81.048 -25.361 -108.365 1.00 82.94 453 ILE A N 1
ATOM 3736 C CA . ILE A 1 453 ? 82.486 -25.061 -108.342 1.00 82.94 453 ILE A CA 1
ATOM 3737 C C . ILE A 1 453 ? 83.300 -26.342 -108.549 1.00 82.94 453 ILE A C 1
ATOM 3739 O O . ILE A 1 453 ? 84.199 -26.337 -109.388 1.00 82.94 453 ILE A O 1
ATOM 3743 N N . ASP A 1 454 ? 82.969 -27.429 -107.846 1.00 86.94 454 ASP A N 1
ATOM 3744 C CA . ASP A 1 454 ? 83.641 -28.726 -108.000 1.00 86.94 454 ASP A CA 1
ATOM 3745 C C . ASP A 1 454 ? 83.505 -29.263 -109.434 1.00 86.94 454 ASP A C 1
ATOM 3747 O O . ASP A 1 454 ? 84.499 -29.667 -110.039 1.00 86.94 454 ASP A O 1
ATOM 3751 N N . ASP A 1 455 ? 82.313 -29.169 -110.031 1.00 87.12 455 ASP A N 1
ATOM 3752 C CA . ASP A 1 455 ? 82.077 -29.534 -111.431 1.00 87.12 455 ASP A CA 1
ATOM 3753 C C . ASP A 1 455 ? 82.912 -28.670 -112.394 1.00 87.12 455 ASP A C 1
ATOM 3755 O O . ASP A 1 455 ? 83.493 -29.186 -113.350 1.00 87.12 455 ASP A O 1
ATOM 3759 N N . ASN A 1 456 ? 83.039 -27.358 -112.138 1.00 87.31 456 ASN A N 1
ATOM 3760 C CA . ASN A 1 456 ? 83.882 -26.476 -112.954 1.00 87.31 456 ASN A CA 1
ATOM 3761 C C . ASN A 1 456 ? 85.375 -26.812 -112.827 1.00 87.31 456 ASN A C 1
ATOM 3763 O O . ASN A 1 456 ? 86.101 -26.768 -113.820 1.00 87.31 456 ASN A O 1
ATOM 3767 N N . LEU A 1 457 ? 85.841 -27.144 -111.620 1.00 85.44 457 LEU A N 1
ATOM 3768 C CA . LEU A 1 457 ? 87.221 -27.564 -111.380 1.00 85.44 457 LEU A CA 1
ATOM 3769 C C . LEU A 1 457 ? 87.526 -28.892 -112.076 1.00 85.44 457 LEU A C 1
ATOM 3771 O O . LEU A 1 457 ? 88.567 -29.002 -112.724 1.00 85.44 457 LEU A O 1
ATOM 3775 N N . ASN A 1 458 ? 86.613 -29.862 -112.001 1.00 86.94 458 ASN A N 1
ATOM 3776 C CA . ASN A 1 458 ? 86.730 -31.123 -112.732 1.00 86.94 458 ASN A CA 1
ATOM 3777 C C . ASN A 1 458 ? 86.760 -30.885 -114.243 1.00 86.94 458 ASN A C 1
ATOM 3779 O O . ASN A 1 458 ? 87.664 -31.376 -114.909 1.00 86.94 458 ASN A O 1
ATOM 3783 N N . TYR A 1 459 ? 85.864 -30.045 -114.770 1.00 88.00 459 TYR A N 1
ATOM 3784 C CA . TYR A 1 459 ? 85.885 -29.655 -116.181 1.00 88.00 459 TYR A CA 1
ATOM 3785 C C . TYR A 1 459 ? 87.236 -29.055 -116.602 1.00 88.00 459 TYR A C 1
ATOM 3787 O O . TYR A 1 459 ? 87.766 -29.415 -117.650 1.00 88.00 459 TYR A O 1
ATOM 3795 N N . ARG A 1 460 ? 87.830 -28.171 -115.786 1.00 85.25 460 ARG A N 1
ATOM 3796 C CA . ARG A 1 460 ? 89.157 -27.593 -116.070 1.00 85.25 460 ARG A CA 1
ATOM 3797 C C . ARG A 1 460 ? 90.269 -28.640 -116.061 1.00 85.25 460 ARG A C 1
ATOM 3799 O O . ARG A 1 460 ? 91.142 -28.560 -116.917 1.00 85.25 460 ARG A O 1
ATOM 3806 N N . LYS A 1 461 ? 90.243 -29.596 -115.124 1.00 87.06 461 LYS A N 1
ATOM 3807 C CA . LYS A 1 461 ? 91.212 -30.704 -115.084 1.00 87.06 461 LYS A CA 1
ATOM 3808 C C . LYS A 1 461 ? 91.105 -31.579 -116.326 1.00 87.06 461 LYS A C 1
ATOM 3810 O O . LYS A 1 461 ? 92.096 -31.744 -117.019 1.00 87.06 461 LYS A O 1
ATOM 3815 N N . THR A 1 462 ? 89.901 -32.048 -116.651 1.00 83.38 462 THR A N 1
ATOM 3816 C CA . THR A 1 462 ? 89.673 -32.875 -117.843 1.00 83.38 462 THR A CA 1
ATOM 3817 C C . THR A 1 462 ? 90.030 -32.122 -119.121 1.00 83.38 462 THR A C 1
ATOM 3819 O O . THR A 1 462 ? 90.592 -32.706 -120.035 1.00 83.38 462 THR A O 1
ATOM 3822 N N . LYS A 1 463 ? 89.765 -30.810 -119.193 1.00 88.50 463 LYS A N 1
ATOM 3823 C CA . LYS A 1 463 ? 90.205 -29.991 -120.326 1.00 88.50 463 LYS A CA 1
ATOM 3824 C C . LYS A 1 463 ? 91.732 -29.931 -120.433 1.00 88.50 463 LYS A C 1
ATOM 3826 O O . LYS A 1 463 ? 92.244 -30.081 -121.530 1.00 88.50 463 LYS A O 1
ATOM 3831 N N . ALA A 1 464 ? 92.440 -29.734 -119.321 1.00 86.25 464 ALA A N 1
ATOM 3832 C CA . ALA A 1 464 ? 93.900 -29.733 -119.322 1.00 86.25 464 ALA A CA 1
ATOM 3833 C C . ALA A 1 464 ? 94.473 -31.095 -119.752 1.00 86.25 464 ALA A C 1
ATOM 3835 O O . ALA A 1 464 ? 95.392 -31.120 -120.557 1.00 86.25 464 ALA A O 1
ATOM 3836 N N . GLU A 1 465 ? 93.893 -32.207 -119.288 1.00 84.94 465 GLU A N 1
ATOM 3837 C CA . GLU A 1 465 ? 94.259 -33.562 -119.737 1.00 84.94 465 GLU A CA 1
ATOM 3838 C C . GLU A 1 465 ? 94.005 -33.749 -121.243 1.00 84.94 465 GLU A C 1
ATOM 3840 O O . GLU A 1 465 ? 94.824 -34.336 -121.943 1.00 84.94 465 GLU A O 1
ATOM 3845 N N . VAL A 1 466 ? 92.891 -33.223 -121.765 1.00 83.56 466 VAL A N 1
ATOM 3846 C CA . VAL A 1 466 ? 92.596 -33.231 -123.207 1.00 83.56 466 VAL A CA 1
ATOM 3847 C C . VAL A 1 466 ? 93.607 -32.392 -123.988 1.00 83.56 466 VAL A C 1
ATOM 3849 O O . VAL A 1 466 ? 94.063 -32.839 -125.036 1.00 83.56 466 VAL A O 1
ATOM 3852 N N . ASP A 1 467 ? 93.966 -31.207 -123.493 1.00 85.88 467 ASP A N 1
ATOM 3853 C CA . ASP A 1 467 ? 94.962 -30.336 -124.124 1.00 85.88 467 ASP A CA 1
ATOM 3854 C C . ASP A 1 467 ? 96.360 -30.999 -124.109 1.00 85.88 467 ASP A C 1
ATOM 3856 O O . ASP A 1 467 ? 97.089 -30.920 -125.094 1.00 85.88 467 ASP A O 1
ATOM 3860 N N . GLU A 1 468 ? 96.721 -31.709 -123.035 1.00 86.25 468 GLU A N 1
ATOM 3861 C CA . GLU A 1 468 ? 97.984 -32.454 -122.910 1.00 86.25 468 GLU A CA 1
ATOM 3862 C C . GLU A 1 468 ? 98.038 -33.648 -123.878 1.00 86.25 468 GLU A C 1
ATOM 3864 O O . GLU A 1 468 ? 99.003 -33.792 -124.628 1.00 86.25 468 GLU A O 1
ATOM 3869 N N . LEU A 1 469 ? 96.959 -34.437 -123.952 1.00 85.19 469 LEU A N 1
ATOM 3870 C CA . LEU A 1 469 ? 96.805 -35.513 -124.938 1.00 85.19 469 LEU A CA 1
ATOM 3871 C C . LEU A 1 469 ? 96.821 -34.983 -126.380 1.00 85.19 469 LEU A C 1
ATOM 3873 O O . LEU A 1 469 ? 97.387 -35.620 -127.266 1.00 85.19 469 LEU A O 1
ATOM 3877 N N . ALA A 1 470 ? 96.218 -33.819 -126.635 1.00 82.31 470 ALA A N 1
ATOM 3878 C CA . ALA A 1 470 ? 96.275 -33.172 -127.943 1.00 82.31 470 ALA A CA 1
ATOM 3879 C C . ALA A 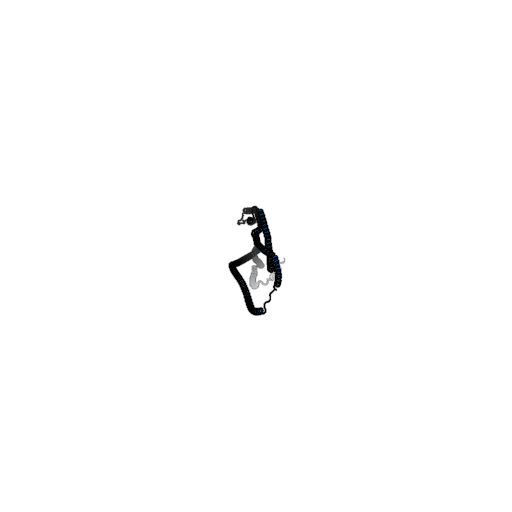1 470 ? 97.710 -32.760 -128.296 1.00 82.31 470 ALA A C 1
ATOM 3881 O O . ALA A 1 470 ? 98.141 -32.968 -129.428 1.00 82.31 470 ALA A O 1
ATOM 3882 N N . HIS A 1 471 ? 98.472 -32.254 -127.326 1.00 83.25 471 HIS A N 1
ATOM 3883 C CA . HIS A 1 471 ? 99.876 -31.921 -127.531 1.00 83.25 471 HIS A CA 1
ATOM 3884 C C . HIS A 1 471 ? 100.734 -33.173 -127.762 1.00 83.25 471 HIS A C 1
ATOM 3886 O O . HIS A 1 471 ? 101.609 -33.164 -128.625 1.00 83.25 471 HIS A O 1
ATOM 3892 N N . GLU A 1 472 ? 100.465 -34.287 -127.071 1.00 83.12 472 GLU A N 1
ATOM 3893 C CA . GLU A 1 472 ? 101.101 -35.579 -127.368 1.00 83.12 472 GLU A CA 1
ATOM 3894 C C . GLU A 1 472 ? 100.803 -36.049 -128.798 1.00 83.12 472 GLU A C 1
ATOM 3896 O O . GLU A 1 472 ? 101.719 -36.495 -129.492 1.00 83.12 472 GLU A O 1
ATOM 3901 N N . ILE A 1 473 ? 99.556 -35.906 -129.264 1.00 77.88 473 ILE A N 1
ATOM 3902 C CA . ILE A 1 473 ? 99.176 -36.198 -130.653 1.00 77.88 473 ILE A CA 1
ATOM 3903 C C . ILE A 1 473 ? 99.956 -35.302 -131.617 1.00 77.88 473 ILE A C 1
ATOM 3905 O O . ILE A 1 473 ? 100.588 -35.831 -132.527 1.00 77.88 473 ILE A O 1
ATOM 3909 N N . GLU A 1 474 ? 99.992 -33.985 -131.396 1.00 82.31 474 GLU A N 1
ATOM 3910 C CA . GLU A 1 474 ? 100.777 -33.055 -132.222 1.00 82.31 474 GLU A CA 1
ATOM 3911 C C . GLU A 1 474 ? 102.264 -33.435 -132.239 1.00 82.31 474 GLU A C 1
ATOM 3913 O O . GLU A 1 474 ? 102.898 -33.425 -133.291 1.00 82.31 474 GLU A O 1
ATOM 3918 N N . THR A 1 475 ? 102.829 -33.839 -131.099 1.00 81.31 475 THR A N 1
ATOM 3919 C CA . THR A 1 475 ? 104.234 -34.262 -131.004 1.00 81.31 475 THR A CA 1
ATOM 3920 C C . THR A 1 475 ? 104.478 -35.556 -131.785 1.00 81.31 475 THR A C 1
ATOM 3922 O O . THR A 1 475 ? 105.500 -35.705 -132.460 1.00 81.31 475 THR A O 1
ATOM 3925 N N . LEU A 1 476 ? 103.543 -36.508 -131.720 1.00 77.50 476 LEU A N 1
ATOM 3926 C CA . LEU A 1 476 ? 103.578 -37.742 -132.505 1.00 77.50 476 LEU A CA 1
ATOM 3927 C C . LEU A 1 476 ? 103.425 -37.458 -134.006 1.00 77.50 476 LEU A C 1
ATOM 3929 O O . LEU A 1 476 ? 104.153 -38.046 -134.804 1.00 77.50 476 LEU A O 1
ATOM 3933 N N . GLU A 1 477 ? 102.552 -36.532 -134.398 1.00 74.12 477 GLU A N 1
ATOM 3934 C CA . GLU A 1 477 ? 102.387 -36.078 -135.782 1.00 74.12 477 GLU A CA 1
ATOM 3935 C C . GLU A 1 477 ? 103.639 -35.357 -136.300 1.00 74.12 477 GLU A C 1
ATOM 3937 O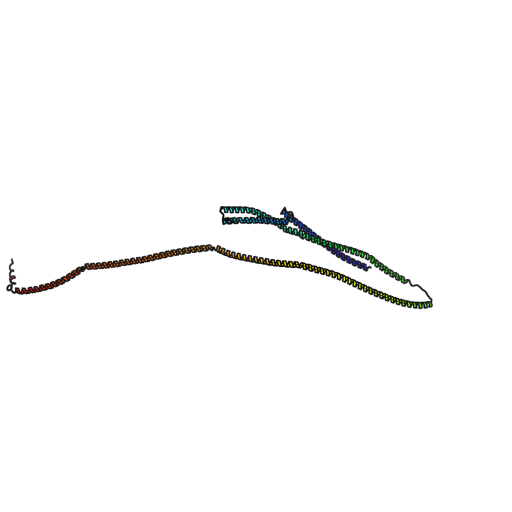 O . GLU A 1 477 ? 104.096 -35.625 -137.414 1.00 74.12 477 GLU A O 1
ATOM 3942 N N . GLU A 1 478 ? 104.265 -34.510 -135.483 1.00 77.50 478 GLU A N 1
ATOM 3943 C CA . GLU A 1 478 ? 105.516 -33.829 -135.820 1.00 77.50 478 GLU A CA 1
ATOM 3944 C C . GLU A 1 478 ? 106.682 -34.826 -135.943 1.00 77.50 478 GLU A C 1
ATOM 3946 O O . GLU A 1 478 ? 107.536 -34.698 -136.826 1.00 77.50 478 GLU A O 1
ATOM 3951 N N . ASN A 1 479 ? 106.695 -35.876 -135.116 1.00 71.38 479 ASN A N 1
ATOM 3952 C CA . ASN A 1 479 ? 107.631 -36.993 -135.245 1.00 71.38 479 ASN A CA 1
ATOM 3953 C C . ASN A 1 479 ? 107.381 -37.811 -136.526 1.00 71.38 479 ASN A C 1
ATOM 3955 O O . ASN A 1 479 ? 108.344 -38.197 -137.190 1.00 71.38 479 ASN A O 1
ATOM 3959 N N . ILE A 1 480 ? 106.121 -38.026 -136.924 1.00 62.19 480 ILE A N 1
ATOM 3960 C CA . ILE A 1 480 ? 105.762 -38.649 -138.211 1.00 62.19 480 ILE A CA 1
ATOM 3961 C C . ILE A 1 480 ? 106.238 -37.778 -139.386 1.00 62.19 480 ILE A C 1
ATOM 3963 O O . ILE A 1 480 ? 106.782 -38.310 -140.355 1.00 62.19 480 ILE A O 1
ATOM 3967 N N . LEU A 1 481 ? 106.104 -36.451 -139.291 1.00 65.44 481 LEU A N 1
ATOM 3968 C CA . LEU A 1 481 ? 106.603 -35.490 -140.282 1.00 65.44 481 LEU A CA 1
ATOM 3969 C C . LEU A 1 481 ? 108.143 -35.479 -140.367 1.00 65.44 481 LEU A C 1
ATOM 3971 O O . LEU A 1 481 ? 108.689 -35.508 -141.470 1.00 65.44 481 LEU A O 1
ATOM 3975 N N . LYS A 1 482 ? 108.860 -35.501 -139.231 1.00 65.25 482 LYS A N 1
ATOM 3976 C CA . LYS A 1 482 ? 110.340 -35.578 -139.180 1.00 65.25 482 LYS A CA 1
ATOM 3977 C C . LYS A 1 482 ? 110.886 -36.911 -139.701 1.00 65.25 482 LYS A C 1
ATOM 3979 O O . LYS A 1 482 ? 111.968 -36.929 -140.281 1.00 65.25 482 LYS A O 1
ATOM 3984 N N . ALA A 1 483 ? 110.138 -38.005 -139.552 1.00 56.56 483 ALA A N 1
ATOM 3985 C CA . ALA A 1 483 ? 110.456 -39.311 -140.137 1.00 56.56 483 ALA A CA 1
ATOM 3986 C C . ALA A 1 483 ? 110.198 -39.387 -141.661 1.00 56.56 483 ALA A C 1
ATOM 3988 O O . ALA A 1 483 ? 110.301 -40.460 -142.252 1.00 56.56 483 ALA A O 1
ATOM 3989 N N . GLY A 1 484 ? 109.871 -38.258 -142.301 1.00 58.38 484 GLY A N 1
ATOM 3990 C CA . GLY A 1 484 ? 109.613 -38.152 -143.735 1.00 58.38 484 GLY A CA 1
ATOM 3991 C C . GLY A 1 484 ? 108.149 -38.369 -144.121 1.00 58.38 484 GLY A C 1
ATOM 3992 O O . GLY A 1 484 ? 107.757 -38.035 -145.231 1.00 58.38 484 GLY A O 1
ATOM 3993 N N . GLY A 1 485 ? 107.286 -38.808 -143.208 1.00 60.69 485 GLY A N 1
ATOM 3994 C CA . GLY A 1 485 ? 105.891 -39.099 -143.513 1.00 60.69 485 GLY A CA 1
ATOM 3995 C C . GLY A 1 485 ? 105.714 -40.424 -144.258 1.00 60.69 485 GLY A C 1
ATOM 3996 O O . GLY A 1 485 ? 106.591 -40.927 -144.962 1.00 60.69 485 GLY A O 1
ATOM 3997 N N . ILE A 1 486 ? 104.530 -41.013 -144.093 1.00 61.09 486 ILE A N 1
ATOM 3998 C CA . ILE A 1 486 ? 104.197 -42.339 -144.635 1.00 61.09 486 ILE A CA 1
ATOM 3999 C C . ILE A 1 486 ? 104.404 -42.391 -146.159 1.00 61.09 486 ILE A C 1
ATOM 4001 O O . ILE A 1 486 ? 104.907 -43.392 -146.657 1.00 61.09 486 ILE A O 1
ATOM 4005 N N . SER A 1 487 ? 104.150 -41.294 -146.885 1.00 61.41 487 SER A N 1
ATOM 4006 C CA . SER A 1 487 ? 104.359 -41.212 -148.340 1.00 61.41 487 SER A CA 1
ATOM 4007 C C . SER A 1 487 ? 105.833 -41.293 -148.757 1.00 61.41 487 SER A C 1
ATOM 4009 O O . SER A 1 487 ? 106.155 -41.748 -149.857 1.00 61.41 487 SER A O 1
ATOM 4011 N N . THR A 1 488 ? 106.757 -40.878 -147.893 1.00 60.53 488 THR A N 1
ATOM 4012 C CA . THR A 1 488 ? 108.194 -40.870 -148.175 1.00 60.53 488 THR A CA 1
ATOM 4013 C C . THR A 1 488 ? 108.808 -42.235 -147.853 1.00 60.53 488 THR A C 1
ATOM 4015 O O . THR A 1 488 ? 109.592 -42.762 -148.638 1.00 60.53 488 THR A O 1
ATOM 4018 N N . ILE A 1 489 ? 108.342 -42.882 -146.778 1.00 62.91 489 ILE A N 1
ATOM 4019 C CA . ILE A 1 489 ? 108.641 -44.290 -146.479 1.00 62.91 489 ILE A CA 1
ATOM 4020 C C . ILE A 1 489 ? 108.021 -45.213 -147.548 1.00 62.91 489 ILE A C 1
ATOM 4022 O O . ILE A 1 489 ? 108.662 -46.170 -147.982 1.00 62.91 489 ILE A O 1
ATOM 4026 N N . GLU A 1 490 ? 106.814 -44.918 -148.043 1.00 62.62 490 GLU A N 1
ATOM 4027 C CA . GLU A 1 490 ? 106.184 -45.647 -149.154 1.00 62.62 490 GLU A CA 1
ATOM 4028 C C . GLU A 1 490 ? 106.932 -45.461 -150.474 1.00 62.62 490 GLU A C 1
ATOM 4030 O O . GLU A 1 490 ? 107.174 -46.450 -151.168 1.00 62.62 490 GLU A O 1
ATOM 4035 N N . THR A 1 491 ? 107.368 -44.243 -150.807 1.00 71.00 491 THR A N 1
ATOM 4036 C CA . THR A 1 491 ? 108.185 -44.002 -152.009 1.00 71.00 491 THR A CA 1
ATOM 4037 C C . THR A 1 491 ? 109.578 -44.623 -151.903 1.00 71.00 491 THR A C 1
ATOM 4039 O O . THR A 1 491 ? 110.090 -45.093 -152.915 1.00 71.00 491 THR A O 1
ATOM 4042 N N . GLU A 1 492 ? 110.180 -44.743 -150.713 1.00 68.44 492 GLU A N 1
ATOM 4043 C CA . GLU A 1 492 ? 111.412 -45.527 -150.521 1.00 68.44 492 GLU A CA 1
ATOM 4044 C C . GLU A 1 492 ? 111.184 -47.043 -150.572 1.00 68.44 492 GLU A C 1
ATOM 4046 O O . GLU A 1 492 ? 111.994 -47.773 -151.151 1.00 68.44 492 GLU A O 1
ATOM 4051 N N . ARG A 1 493 ? 110.043 -47.542 -150.083 1.00 73.50 493 ARG A N 1
ATOM 4052 C CA . ARG A 1 493 ? 109.631 -48.935 -150.326 1.00 73.50 493 ARG A CA 1
ATOM 4053 C C . ARG A 1 493 ? 109.451 -49.198 -151.826 1.00 73.50 493 ARG A C 1
ATOM 4055 O O . ARG A 1 493 ? 109.777 -50.282 -152.314 1.00 73.50 493 ARG A O 1
ATOM 4062 N N . GLN A 1 494 ? 108.973 -48.195 -152.564 1.00 72.38 494 GLN A N 1
ATOM 4063 C CA . GLN A 1 494 ? 108.825 -48.218 -154.017 1.00 72.38 494 GLN A CA 1
ATOM 4064 C C . GLN A 1 494 ? 110.184 -48.115 -154.739 1.00 72.38 494 GLN A C 1
ATOM 4066 O O . GLN A 1 494 ? 110.388 -48.876 -155.688 1.00 72.38 494 GLN A O 1
ATOM 4071 N N . LYS A 1 495 ? 111.145 -47.310 -154.231 1.00 67.75 495 LYS A N 1
ATOM 4072 C CA . LYS A 1 495 ? 112.566 -47.330 -154.655 1.00 67.75 495 LYS A CA 1
ATOM 4073 C C . LYS A 1 495 ? 113.120 -48.755 -154.584 1.00 67.75 495 LYS A C 1
ATOM 4075 O O . LYS A 1 495 ? 113.632 -49.262 -155.573 1.00 67.75 495 LYS A O 1
ATOM 4080 N N . LEU A 1 496 ? 112.986 -49.436 -153.446 1.00 74.94 496 LEU A N 1
ATOM 4081 C CA . LEU A 1 496 ? 113.602 -50.756 -153.250 1.00 74.94 496 LEU A CA 1
ATOM 4082 C C . LEU A 1 496 ? 112.940 -51.867 -154.085 1.00 74.94 496 LEU A C 1
ATOM 4084 O O . LEU A 1 496 ? 113.615 -52.807 -154.509 1.00 74.94 496 LEU A O 1
ATOM 4088 N N . SER A 1 497 ? 111.638 -51.758 -154.372 1.00 73.00 497 SER A N 1
ATOM 4089 C CA . SER A 1 497 ? 110.934 -52.715 -155.235 1.00 73.00 497 SER A CA 1
ATOM 4090 C C . SER A 1 497 ? 111.292 -52.555 -156.718 1.00 73.00 497 SER A C 1
ATOM 4092 O O . SER A 1 497 ? 111.496 -53.562 -157.397 1.00 73.00 497 SER A O 1
ATOM 4094 N N . GLN A 1 498 ? 111.392 -51.318 -157.221 1.00 77.75 498 GLN A N 1
ATOM 4095 C CA . GLN A 1 498 ? 111.813 -51.053 -158.604 1.00 77.75 498 GLN A CA 1
ATOM 4096 C C . GLN A 1 498 ? 113.287 -51.425 -158.823 1.00 77.75 498 GLN A C 1
ATOM 4098 O O . GLN A 1 498 ? 113.621 -52.025 -159.845 1.00 77.75 498 GLN A O 1
ATOM 4103 N N . GLU A 1 499 ? 114.155 -51.167 -157.839 1.00 79.12 499 GLU A N 1
ATOM 4104 C CA . GLU A 1 499 ? 115.566 -51.569 -157.887 1.00 79.12 499 GLU A CA 1
ATOM 4105 C C . GLU A 1 499 ? 115.714 -53.104 -157.920 1.00 79.12 499 GLU A C 1
ATOM 4107 O O . GLU A 1 499 ? 116.510 -53.640 -158.694 1.00 79.12 499 GLU A O 1
ATOM 4112 N N . ARG A 1 500 ? 114.882 -53.840 -157.162 1.00 77.56 500 ARG A N 1
ATOM 4113 C CA . ARG A 1 500 ? 114.822 -55.314 -157.195 1.00 77.56 500 ARG A CA 1
ATOM 4114 C C . ARG A 1 500 ? 114.430 -55.855 -158.575 1.00 77.56 500 ARG A C 1
ATOM 4116 O O . ARG A 1 500 ? 115.063 -56.800 -159.047 1.00 77.56 500 ARG A O 1
ATOM 4123 N N . GLU A 1 501 ? 113.407 -55.292 -159.222 1.00 77.81 501 GLU A N 1
ATOM 4124 C CA . GLU A 1 501 ? 113.006 -55.694 -160.583 1.00 77.81 501 GLU A CA 1
ATOM 4125 C C . GLU A 1 501 ? 114.071 -55.349 -161.628 1.00 77.81 501 GLU A C 1
ATOM 4127 O O . GLU A 1 501 ? 114.335 -56.132 -162.546 1.00 77.81 501 GLU A O 1
ATOM 4132 N N . ARG A 1 502 ? 114.737 -54.202 -161.478 1.00 80.94 502 ARG A N 1
ATOM 4133 C CA . ARG A 1 502 ? 115.770 -53.773 -162.419 1.00 80.94 502 ARG A CA 1
ATOM 4134 C C . ARG A 1 502 ? 117.046 -54.606 -162.310 1.00 80.94 502 ARG A C 1
ATOM 4136 O O . ARG A 1 502 ? 117.587 -54.993 -163.343 1.00 80.94 502 ARG A O 1
ATOM 4143 N N . LEU A 1 503 ? 117.496 -54.947 -161.101 1.00 78.69 503 LEU A N 1
ATOM 4144 C CA . LEU A 1 503 ? 118.609 -55.884 -160.886 1.00 78.69 503 LEU A CA 1
ATOM 4145 C C . LEU A 1 503 ? 118.294 -57.271 -161.480 1.00 78.69 503 LEU A C 1
ATOM 4147 O O . LEU A 1 503 ? 119.153 -57.902 -162.094 1.00 78.69 503 LEU A O 1
ATOM 4151 N N . LEU A 1 504 ? 117.033 -57.712 -161.411 1.00 76.88 504 LEU A N 1
ATOM 4152 C CA . LEU A 1 504 ? 116.530 -58.889 -162.138 1.00 76.88 504 LEU A CA 1
ATOM 4153 C C . LEU A 1 504 ? 116.678 -58.737 -163.668 1.00 76.88 504 LEU A C 1
ATOM 4155 O O . LEU A 1 504 ? 117.061 -59.688 -164.357 1.00 76.88 504 LEU A O 1
ATOM 4159 N N . SER A 1 505 ? 116.446 -57.537 -164.207 1.00 75.06 505 SER A N 1
ATOM 4160 C CA . SER A 1 505 ? 116.689 -57.215 -165.621 1.00 75.06 505 SER A CA 1
ATOM 4161 C C . SER A 1 505 ? 118.182 -57.165 -165.985 1.00 75.06 505 SER A C 1
ATOM 4163 O O . SER A 1 505 ? 118.548 -57.589 -167.083 1.00 75.06 505 SER A O 1
ATOM 4165 N N . GLU A 1 506 ? 119.061 -56.689 -165.099 1.00 76.00 506 GLU A N 1
ATOM 4166 C CA . GLU A 1 506 ? 120.522 -56.739 -165.277 1.00 76.00 506 GLU A CA 1
ATOM 4167 C C . GLU A 1 506 ? 121.046 -58.179 -165.299 1.00 76.00 506 GLU A C 1
ATOM 4169 O O . GLU A 1 506 ? 121.902 -58.505 -166.125 1.00 76.00 506 GLU A O 1
ATOM 4174 N N . VAL A 1 507 ? 120.486 -59.076 -164.482 1.00 77.81 507 VAL A N 1
ATOM 4175 C CA . VAL A 1 507 ? 120.796 -60.515 -164.523 1.00 77.81 507 VAL A CA 1
ATOM 4176 C C . VAL A 1 507 ? 120.378 -61.129 -165.864 1.00 77.81 507 VAL A C 1
ATOM 4178 O O . VAL A 1 507 ? 121.166 -61.837 -166.497 1.00 77.81 507 VAL A O 1
ATOM 4181 N N . ASN A 1 508 ? 119.176 -60.810 -166.353 1.00 73.00 508 ASN A N 1
ATOM 4182 C CA . ASN A 1 508 ? 118.698 -61.293 -167.652 1.00 73.00 508 ASN A CA 1
ATOM 4183 C C . ASN A 1 508 ? 119.522 -60.739 -168.825 1.00 73.00 508 ASN A C 1
ATOM 4185 O O . ASN A 1 508 ? 119.853 -61.475 -169.757 1.00 73.00 508 ASN A O 1
ATOM 4189 N N . ARG A 1 509 ? 119.927 -59.467 -168.767 1.00 74.88 509 ARG A N 1
ATOM 4190 C CA . ARG A 1 509 ? 120.770 -58.851 -169.797 1.00 74.88 509 ARG A CA 1
ATOM 4191 C C . ARG A 1 509 ? 122.198 -59.390 -169.771 1.00 74.88 509 ARG A C 1
ATOM 4193 O O . ARG A 1 509 ? 122.736 -59.655 -170.838 1.00 74.88 509 ARG A O 1
ATOM 4200 N N . SER A 1 510 ? 122.778 -59.633 -168.595 1.00 72.50 510 SER A N 1
ATOM 4201 C CA . SER A 1 510 ? 124.091 -60.284 -168.437 1.00 72.50 510 SER A CA 1
ATOM 4202 C C . SER A 1 510 ? 124.094 -61.704 -169.010 1.00 72.50 510 SER A C 1
ATOM 4204 O O . SER A 1 510 ? 125.067 -62.124 -169.638 1.00 72.50 510 SER A O 1
ATOM 4206 N N . ARG A 1 511 ? 122.959 -62.408 -168.906 1.00 69.88 511 ARG A N 1
ATOM 4207 C CA . ARG A 1 511 ? 122.700 -63.661 -169.631 1.00 69.88 511 ARG A CA 1
ATOM 4208 C C . ARG A 1 511 ? 122.700 -63.472 -171.157 1.00 69.88 511 ARG A C 1
ATOM 4210 O O . ARG A 1 511 ? 123.249 -64.310 -171.869 1.00 69.88 511 ARG A O 1
ATOM 4217 N N . GLY A 1 512 ? 122.164 -62.357 -171.658 1.00 69.94 512 GLY A N 1
ATOM 4218 C CA . GLY A 1 512 ? 122.237 -61.960 -173.072 1.00 69.94 512 GLY A CA 1
ATOM 4219 C C . GLY A 1 512 ? 123.659 -61.622 -173.541 1.00 69.94 512 GLY A C 1
ATOM 4220 O O . GLY A 1 512 ? 124.090 -62.082 -174.599 1.00 69.94 512 GLY A O 1
ATOM 4221 N N . THR A 1 513 ? 124.433 -60.905 -172.723 1.00 64.75 513 THR A N 1
ATOM 4222 C CA . THR A 1 513 ? 125.854 -60.624 -172.972 1.00 64.75 513 THR A CA 1
ATOM 4223 C C . THR A 1 513 ? 126.675 -61.920 -173.023 1.00 64.75 513 THR A C 1
ATOM 4225 O O . THR A 1 513 ? 127.535 -62.067 -173.889 1.00 64.75 513 THR A O 1
ATOM 4228 N N . MET A 1 514 ? 126.366 -62.910 -172.178 1.00 62.47 514 MET A N 1
ATOM 4229 C CA . MET A 1 514 ? 126.981 -64.242 -172.241 1.00 62.47 514 MET A CA 1
ATOM 4230 C C . MET A 1 514 ? 126.697 -64.972 -173.563 1.00 62.47 514 MET A C 1
ATOM 4232 O O . MET A 1 514 ? 127.608 -65.567 -174.136 1.00 62.47 514 MET A O 1
ATOM 4236 N N . SER A 1 515 ? 125.468 -64.880 -174.080 1.00 62.38 515 SER A N 1
ATOM 4237 C CA . SER A 1 515 ? 125.076 -65.522 -175.342 1.00 62.38 515 SER A CA 1
ATOM 4238 C C . SER A 1 515 ? 125.793 -64.917 -176.565 1.00 62.38 515 SER A C 1
ATOM 4240 O O . SER A 1 515 ? 126.230 -65.651 -177.453 1.00 62.38 515 SER A O 1
ATOM 4242 N N . VAL A 1 516 ? 126.019 -63.595 -176.596 1.00 67.50 516 VAL A N 1
ATOM 4243 C CA . VAL A 1 516 ? 126.740 -62.934 -177.705 1.00 67.50 516 VAL A CA 1
ATOM 4244 C C . VAL A 1 516 ? 128.261 -63.086 -177.593 1.00 67.50 516 VAL A C 1
ATOM 4246 O O . VAL A 1 516 ? 128.915 -63.276 -178.616 1.00 67.50 516 VAL A O 1
ATOM 4249 N N . TYR A 1 517 ? 128.848 -63.095 -176.388 1.00 67.50 517 TYR A N 1
ATOM 4250 C CA . TYR A 1 517 ? 130.268 -63.443 -176.226 1.00 67.50 517 TYR A CA 1
ATOM 4251 C C . TYR A 1 517 ? 130.570 -64.879 -176.693 1.00 67.50 517 TYR A C 1
ATOM 4253 O O . TYR A 1 517 ? 131.618 -65.127 -177.292 1.00 67.50 517 TYR A O 1
ATOM 4261 N N . GLN A 1 518 ? 129.619 -65.805 -176.541 1.00 64.50 518 GLN A N 1
ATOM 4262 C CA . GLN A 1 518 ? 129.683 -67.140 -177.149 1.00 64.50 518 GLN A CA 1
ATOM 4263 C C . GLN A 1 518 ? 129.670 -67.091 -178.691 1.00 64.50 518 GLN A C 1
ATOM 4265 O O . GLN A 1 518 ? 130.365 -67.875 -179.346 1.00 64.50 518 GLN A O 1
ATOM 4270 N N . ASN A 1 519 ? 128.980 -66.111 -179.282 1.00 60.59 519 ASN A N 1
ATOM 4271 C CA . ASN A 1 519 ? 129.042 -65.824 -180.720 1.00 60.59 519 ASN A CA 1
ATOM 4272 C C . ASN A 1 519 ? 130.380 -65.175 -181.143 1.00 60.59 519 ASN A C 1
ATOM 4274 O O . ASN A 1 519 ? 130.956 -65.590 -182.152 1.00 60.59 519 ASN A O 1
ATOM 4278 N N . ASN A 1 520 ? 130.933 -64.245 -180.346 1.00 54.97 520 ASN A N 1
ATOM 4279 C CA . ASN A 1 520 ? 132.286 -63.686 -180.524 1.00 54.97 520 ASN A CA 1
ATOM 4280 C C . ASN A 1 520 ? 133.375 -64.772 -180.543 1.00 54.97 520 ASN A C 1
ATOM 4282 O O . ASN A 1 520 ? 134.364 -64.642 -181.256 1.00 54.97 520 ASN A O 1
ATOM 4286 N N . ILE A 1 521 ? 133.219 -65.871 -179.811 1.00 61.22 521 ILE A N 1
ATOM 4287 C CA . ILE A 1 521 ? 134.220 -66.952 -179.802 1.00 61.22 521 ILE A CA 1
ATOM 4288 C C . ILE A 1 521 ? 134.091 -67.856 -181.040 1.00 61.22 521 ILE A C 1
ATOM 4290 O O . ILE A 1 521 ? 135.079 -68.420 -181.516 1.00 61.22 521 ILE A O 1
ATOM 4294 N N . SER A 1 522 ? 132.884 -67.969 -181.594 1.00 60.16 522 SER A N 1
ATOM 4295 C CA . SER A 1 522 ? 132.585 -68.852 -182.724 1.00 60.16 522 SER A CA 1
ATOM 4296 C C . SER A 1 522 ? 133.058 -68.272 -184.064 1.00 60.16 522 SER A C 1
ATOM 4298 O O . SER A 1 522 ? 133.637 -69.002 -184.866 1.00 60.16 522 SER A O 1
ATOM 4300 N N . LYS A 1 523 ? 132.895 -66.957 -184.297 1.00 59.97 523 LYS A N 1
ATOM 4301 C CA . LYS A 1 523 ? 133.328 -66.297 -185.550 1.00 59.97 523 LYS A CA 1
ATOM 4302 C C . LYS A 1 523 ? 134.839 -66.044 -185.617 1.00 59.97 523 LYS A C 1
ATOM 4304 O O . LYS A 1 523 ? 135.455 -66.338 -186.637 1.00 59.97 523 LYS A O 1
ATOM 4309 N N . ASN A 1 524 ? 135.456 -65.625 -184.507 1.00 58.88 524 ASN A N 1
ATOM 4310 C CA . ASN A 1 524 ? 136.914 -65.469 -184.404 1.00 58.88 524 ASN A CA 1
ATOM 4311 C C . ASN A 1 524 ? 137.684 -66.782 -184.678 1.00 58.88 524 ASN A C 1
ATOM 4313 O O . ASN A 1 524 ? 138.839 -66.745 -185.085 1.00 58.88 524 ASN A O 1
ATOM 4317 N N . LYS A 1 525 ? 137.050 -67.956 -184.535 1.00 58.66 525 LYS A N 1
ATOM 4318 C CA . LYS A 1 525 ?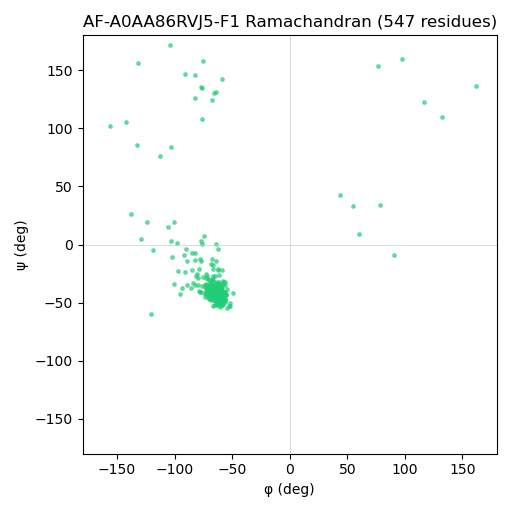 137.638 -69.263 -184.887 1.00 58.66 525 LYS A CA 1
ATOM 4319 C C . LYS A 1 525 ? 137.671 -69.581 -186.391 1.00 58.66 525 LYS A C 1
ATOM 4321 O O . LYS A 1 525 ? 138.361 -70.531 -186.768 1.00 58.66 525 LYS A O 1
ATOM 4326 N N . VAL A 1 526 ? 136.936 -68.846 -187.231 1.00 61.53 526 VAL A N 1
ATOM 4327 C CA . VAL A 1 526 ? 136.838 -69.120 -188.678 1.00 61.53 526 VAL A CA 1
ATOM 4328 C C . VAL A 1 526 ? 137.831 -68.275 -189.492 1.00 61.53 526 VAL A C 1
ATOM 4330 O O . VAL A 1 526 ? 138.523 -68.847 -190.331 1.00 61.53 526 VAL A O 1
ATOM 4333 N N . ASP A 1 527 ? 138.016 -66.981 -189.198 1.00 53.06 527 ASP A N 1
ATOM 4334 C CA . ASP A 1 527 ? 138.890 -66.113 -190.020 1.00 53.06 527 ASP A CA 1
ATOM 4335 C C . ASP A 1 527 ? 140.388 -66.165 -189.648 1.00 53.06 527 ASP A C 1
ATOM 4337 O O . ASP A 1 527 ? 141.243 -65.976 -190.514 1.00 53.06 527 ASP A O 1
ATOM 4341 N N . LEU A 1 528 ? 140.742 -66.575 -188.420 1.00 56.84 528 LEU A N 1
ATOM 4342 C CA . LEU A 1 528 ? 142.129 -66.879 -188.006 1.00 56.84 528 LEU A CA 1
ATOM 4343 C C . LEU A 1 528 ? 142.768 -68.078 -188.755 1.00 56.84 528 LEU A C 1
ATOM 4345 O O . LEU A 1 528 ? 143.911 -68.438 -188.479 1.00 56.84 528 LEU A O 1
ATOM 4349 N N . LYS A 1 529 ? 142.056 -68.719 -189.698 1.00 57.91 529 LYS A N 1
ATOM 4350 C CA . LYS A 1 529 ? 142.551 -69.839 -190.523 1.00 57.91 529 LYS A CA 1
ATOM 4351 C C . LYS A 1 529 ? 142.933 -69.454 -191.957 1.00 57.91 529 LYS A C 1
ATOM 4353 O O . LYS A 1 529 ? 143.319 -70.334 -192.727 1.00 57.91 529 LYS A O 1
ATOM 4358 N N . GLN A 1 530 ? 142.854 -68.179 -192.340 1.00 52.00 530 GLN A N 1
ATOM 4359 C CA . GLN A 1 530 ? 143.337 -67.753 -193.654 1.00 52.00 530 GLN A CA 1
ATOM 4360 C C . GLN A 1 530 ? 144.868 -67.659 -193.676 1.00 52.00 530 GLN A C 1
ATOM 4362 O O . GLN A 1 530 ? 145.491 -67.107 -192.772 1.00 52.00 530 GLN A O 1
ATOM 4367 N N . ALA A 1 531 ? 145.477 -68.172 -194.747 1.00 57.09 531 ALA A N 1
ATOM 4368 C CA . ALA A 1 531 ? 146.929 -68.298 -194.907 1.00 57.09 531 ALA A CA 1
ATOM 4369 C C . ALA A 1 531 ? 147.713 -66.961 -194.915 1.00 57.09 531 ALA A C 1
ATOM 4371 O O . ALA A 1 531 ? 148.939 -66.981 -194.952 1.00 57.09 531 ALA A O 1
ATOM 4372 N N . GLN A 1 532 ? 147.033 -65.811 -194.858 1.00 53.03 532 GLN A N 1
ATOM 4373 C CA . GLN A 1 532 ? 147.597 -64.469 -195.048 1.00 53.03 532 GLN A CA 1
ATOM 4374 C C . GLN A 1 532 ? 148.107 -63.758 -193.776 1.00 53.03 532 GLN A C 1
ATOM 4376 O O . GLN A 1 532 ? 148.709 -62.697 -193.896 1.00 53.03 532 GLN A O 1
ATOM 4381 N N . TYR A 1 533 ? 147.945 -64.328 -192.573 1.00 55.78 533 TYR A N 1
ATOM 4382 C CA . TYR A 1 533 ? 148.307 -63.638 -191.314 1.00 55.78 533 TYR A CA 1
ATOM 4383 C C . TYR A 1 533 ? 149.301 -64.388 -190.413 1.00 55.78 533 TYR A C 1
ATOM 4385 O O . TYR A 1 533 ? 149.416 -64.102 -189.223 1.00 55.78 533 TYR A O 1
ATOM 4393 N N . LYS A 1 534 ? 150.047 -65.345 -190.968 1.00 49.53 534 LYS A N 1
ATOM 4394 C CA . LYS A 1 534 ? 151.112 -66.056 -190.247 1.00 49.53 534 LYS A CA 1
ATOM 4395 C C . LYS A 1 534 ? 152.401 -65.202 -190.257 1.00 49.53 534 LYS A C 1
ATOM 4397 O O . LYS A 1 534 ? 152.839 -64.806 -191.330 1.00 49.53 534 LYS A O 1
ATOM 4402 N N . ASP A 1 535 ? 152.985 -64.937 -189.081 1.00 49.72 535 ASP A N 1
ATOM 4403 C CA . ASP A 1 535 ? 154.281 -64.251 -188.834 1.00 49.72 535 ASP A CA 1
ATOM 4404 C C . ASP A 1 535 ? 154.357 -62.696 -188.925 1.00 49.72 535 ASP A C 1
ATOM 4406 O O . ASP A 1 535 ? 155.405 -62.148 -189.279 1.00 49.72 535 ASP A O 1
ATOM 4410 N N . ILE A 1 536 ? 153.309 -61.938 -188.545 1.00 59.53 536 ILE A N 1
ATOM 4411 C CA . ILE A 1 536 ? 153.340 -60.449 -188.576 1.00 59.53 536 ILE A CA 1
ATOM 4412 C C . ILE A 1 536 ? 154.167 -59.804 -187.437 1.00 59.53 536 ILE A C 1
ATOM 4414 O O . ILE A 1 536 ? 154.760 -58.739 -187.630 1.00 59.53 536 ILE A O 1
ATOM 4418 N N . ASP A 1 537 ? 154.277 -60.469 -186.281 1.00 50.97 537 ASP A N 1
ATOM 4419 C CA . ASP A 1 537 ? 154.836 -59.899 -185.040 1.00 50.97 537 ASP A CA 1
ATOM 4420 C C . ASP A 1 537 ? 156.339 -59.568 -185.105 1.00 50.97 537 ASP A C 1
ATOM 4422 O O . ASP A 1 537 ? 156.832 -58.766 -184.316 1.00 50.97 537 ASP A O 1
ATOM 4426 N N . LYS A 1 538 ? 157.089 -60.124 -186.067 1.00 58.38 538 LYS A N 1
ATOM 4427 C CA . LYS A 1 538 ? 158.526 -59.828 -186.228 1.00 58.38 538 LYS A CA 1
ATOM 4428 C C . LYS A 1 538 ? 158.833 -58.658 -187.163 1.00 58.38 538 LYS A C 1
ATOM 4430 O O . LYS A 1 538 ? 159.887 -58.052 -187.025 1.00 58.38 538 LYS A O 1
ATOM 4435 N N . ARG A 1 539 ? 157.947 -58.309 -188.105 1.00 58.06 539 ARG A N 1
ATOM 4436 C CA . ARG A 1 539 ? 158.265 -57.300 -189.138 1.00 58.06 539 ARG A CA 1
ATOM 4437 C C . ARG A 1 539 ? 158.136 -55.856 -188.667 1.00 58.06 539 ARG A C 1
ATOM 4439 O O . ARG A 1 539 ? 158.807 -54.995 -189.223 1.00 58.06 539 ARG A O 1
ATOM 4446 N N . TYR A 1 540 ? 157.310 -55.578 -187.661 1.00 57.75 540 TYR A N 1
ATOM 4447 C CA . TYR A 1 540 ? 157.128 -54.199 -187.203 1.00 57.75 540 TYR A CA 1
ATOM 4448 C C . TYR A 1 540 ? 158.247 -53.734 -186.255 1.00 57.75 540 TYR A C 1
ATOM 4450 O O . TYR A 1 540 ? 158.577 -52.552 -186.226 1.00 57.75 540 TYR A O 1
ATOM 4458 N N . PHE A 1 541 ? 158.880 -54.660 -185.523 1.00 58.28 541 PHE A N 1
ATOM 4459 C CA . PHE A 1 541 ? 159.883 -54.325 -184.506 1.00 58.28 541 PHE A CA 1
ATOM 4460 C C . PHE A 1 541 ? 161.234 -53.858 -185.082 1.00 58.28 541 PHE A C 1
ATOM 4462 O O . PHE A 1 541 ? 161.923 -53.078 -184.429 1.00 58.28 541 PHE A O 1
ATOM 4469 N N . ASP A 1 542 ? 161.588 -54.248 -186.313 1.00 58.62 542 ASP A N 1
ATOM 4470 C CA . ASP A 1 542 ? 162.896 -53.912 -186.901 1.00 58.62 542 ASP A CA 1
ATOM 4471 C C . ASP A 1 542 ? 162.923 -52.578 -187.677 1.00 58.62 542 ASP A C 1
ATOM 4473 O O . ASP A 1 542 ? 164.004 -52.062 -187.958 1.00 58.62 542 ASP A O 1
ATOM 4477 N N . GLN A 1 543 ? 161.775 -51.972 -188.019 1.00 56.38 543 GLN A N 1
ATOM 4478 C CA . GLN A 1 543 ? 161.756 -50.905 -189.033 1.00 56.38 543 GLN A CA 1
ATOM 4479 C C . GLN A 1 543 ? 161.763 -49.448 -188.551 1.00 56.38 543 GLN A C 1
ATOM 4481 O O . GLN A 1 543 ? 161.785 -48.572 -189.408 1.00 56.38 543 GLN A O 1
ATOM 4486 N N . LEU A 1 544 ? 161.811 -49.124 -187.251 1.00 50.81 544 LEU A N 1
ATOM 4487 C CA . LEU A 1 544 ? 161.873 -47.700 -186.845 1.00 50.81 544 LEU A CA 1
ATOM 4488 C C . LEU A 1 544 ? 162.841 -47.353 -185.705 1.00 50.81 544 LEU A C 1
ATOM 4490 O O . LEU A 1 544 ? 162.735 -46.297 -185.089 1.00 50.81 544 LEU A O 1
ATOM 4494 N N . ILE A 1 545 ? 163.888 -48.167 -185.537 1.00 52.94 545 ILE A N 1
ATOM 4495 C CA . ILE A 1 545 ? 165.132 -47.778 -184.842 1.00 52.94 545 ILE A CA 1
ATOM 4496 C C . ILE A 1 545 ? 166.042 -46.881 -185.736 1.00 52.94 545 ILE A C 1
ATOM 4498 O O . ILE A 1 545 ? 167.110 -46.459 -185.301 1.00 52.94 545 ILE A O 1
ATOM 4502 N N . GLN A 1 546 ? 165.638 -46.496 -186.961 1.00 53.72 546 GLN A N 1
ATOM 4503 C CA . GLN A 1 546 ? 166.547 -45.893 -187.959 1.00 53.72 546 GLN A CA 1
ATOM 4504 C C . GLN A 1 546 ? 166.476 -44.379 -188.264 1.00 53.72 546 GLN A C 1
ATOM 4506 O O . GLN A 1 546 ? 167.120 -43.969 -189.223 1.00 53.72 546 GLN A O 1
ATOM 4511 N N . LEU A 1 547 ? 165.840 -43.510 -187.466 1.00 47.19 547 LEU A N 1
ATOM 4512 C CA . LEU A 1 547 ? 166.057 -42.051 -187.607 1.00 47.19 547 LEU A CA 1
ATOM 4513 C C . LEU A 1 547 ? 166.306 -41.354 -186.255 1.00 47.19 547 LEU A C 1
ATOM 4515 O O . LEU A 1 547 ? 165.404 -40.840 -185.600 1.00 47.19 547 LEU A O 1
ATOM 4519 N N . LYS A 1 548 ? 167.589 -41.379 -185.861 1.00 45.62 548 LYS A N 1
ATOM 4520 C CA . LYS A 1 548 ? 168.299 -40.314 -185.128 1.00 45.62 548 LYS A CA 1
ATOM 4521 C C . LYS A 1 548 ? 168.761 -39.253 -186.157 1.00 45.62 548 LYS A C 1
ATOM 4523 O O . LYS A 1 548 ? 169.245 -39.669 -187.207 1.00 45.62 548 LYS A O 1
ATOM 4528 N N . VAL A 1 549 ? 168.764 -37.971 -185.745 1.00 36.84 549 VAL A N 1
ATOM 4529 C CA . VAL A 1 549 ? 169.283 -36.737 -186.413 1.00 36.84 549 VAL A CA 1
ATOM 4530 C C . VAL A 1 549 ? 168.362 -36.082 -187.437 1.00 36.84 549 VAL A C 1
ATOM 4532 O O . VAL A 1 549 ? 167.888 -36.778 -188.356 1.00 36.84 549 VAL A O 1
#

Sequence (549 aa):
MRFMISWSCKAVGAEFDDLNAKYRDAEKEVNMLQIKIQEVNGSLSRHHKDLESRKRFIESKLQSLDQQCSGLDSYLKVLESSKEKRDVQRSKYNIADGMRQMFDPFERVARAHHVCPCCERPFSPEEEDNFVKKQRVKAASSAEHMKVLAVESSNAESHYQQLDKLRMVYEEYVKLGKEIIPNTEKELQQLKDEMEDKSQALDDVLGVLAQVKTDRDLVDTLVQPVENADRLFQEIQDLQRQVEDLEEKLDFRGQGVRTLEEIQLELNTLQSTKDNLQSELERLREEQRHMENDLSNIRIRWHNLTKEKMKATNILEGVKRLEEELERLTEEKTQVDLDEKHLADALEPFSKEKDKLLANYNELKIRLNREFEDQAEQKRSYQQEAESLFRMNSKIKEYSDLKKGDRLKELQEKNSLSHSQLQSCDTRKQEILAELVKSKDLMQNQDQLRRKIDDNLNYRKTKAEVDELAHEIETLEENILKAGGISTIETERQKLSQERERLLSEVNRSRGTMSVYQNNISKNKVDLKQAQYKDIDKRYFDQLIQLKV

Radius of gyration: 104.93 Å; Cα contacts (8 Å, |Δi|>4): 154; chains: 1; bounding box: 237×109×318 Å

InterPro domains:
  IPR013134 RAD50, zinc hook [PF04423] (109-145)
  IPR013134 RAD50, zinc hook [PS51131] (69-168)

Nearest PDB structures (foldseek):
  3g67-assembly1_B  TM=4.436E-01  e=1.444E-02  Thermotoga maritima
  3ja6-assembly1_H  TM=2.458E-01  e=5.343E-03  Escherichia coli
  6h2f-assembly1_A  TM=4.998E-01  e=6.591E-01  Aeromonas hydrophila subsp. hydrophila AL09-71
  6h2f-assembly1_I  TM=3.637E-01  e=3.168E-01  Aeromonas hydrophila subsp. hydrophila AL09-71
  6grj-assembly1_I  TM=2.895E-01  e=2.196E-01  Aeromonas hydrophila